Protein AF-0000000076621502 (afdb_homodimer)

pLDDT: mean 89.53, std 11.09, range [48.09, 98.81]

Solvent-accessible surface area (backbone atoms only — not comparable to full-atom values): 29512 Å² total; per-residue (Å²): 105,69,70,56,54,72,56,42,49,32,39,36,31,32,31,78,34,39,39,21,55,89,94,40,72,37,74,45,19,64,56,17,54,50,50,41,45,73,73,67,33,45,75,31,39,41,40,81,56,37,50,36,20,49,69,58,46,49,51,53,35,41,77,72,70,42,84,82,57,65,91,40,43,49,22,16,17,43,45,44,25,50,47,40,54,71,76,35,64,86,50,45,26,32,36,54,43,49,35,66,16,26,52,52,30,28,44,74,60,65,38,45,79,40,45,81,75,66,70,60,60,94,54,90,46,67,68,56,47,56,72,66,56,63,85,58,80,64,45,31,26,41,38,43,35,48,44,80,78,38,34,37,65,56,36,34,54,50,22,55,54,43,65,38,85,79,26,42,35,37,24,32,49,68,43,34,51,40,77,52,95,88,36,71,33,69,32,25,22,16,57,49,36,21,27,23,46,51,39,73,45,69,63,76,44,50,43,25,76,36,47,41,62,62,59,58,50,41,47,66,76,41,66,85,62,56,50,83,24,21,28,38,39,26,28,42,69,76,34,43,45,43,19,15,63,66,54,58,33,38,30,30,42,25,49,59,34,78,47,46,76,80,50,44,64,56,50,72,74,40,94,62,72,40,77,40,67,35,51,18,48,52,33,52,60,73,71,99,106,69,70,55,54,73,57,42,49,31,39,34,33,32,32,80,35,39,39,21,54,90,95,38,72,36,73,46,20,66,54,16,54,50,50,41,44,74,71,68,34,45,75,32,38,41,40,82,56,36,51,35,21,47,66,56,46,49,51,52,36,43,76,72,71,41,83,84,58,66,93,39,44,49,22,16,18,44,45,45,26,50,48,39,54,70,77,37,65,85,52,46,26,32,38,55,43,48,34,66,15,26,52,51,29,27,44,76,59,66,38,44,80,40,44,81,74,70,70,57,58,95,52,89,46,66,67,57,45,56,75,66,57,63,83,58,79,65,44,32,26,38,38,44,34,48,43,80,80,38,34,37,64,56,38,33,54,51,21,54,54,43,66,38,84,79,26,42,36,37,24,33,48,67,42,34,51,41,77,54,96,87,35,72,32,68,32,26,23,15,56,50,36,20,29,22,46,49,39,73,46,70,64,77,44,51,44,25,75,38,47,39,62,62,57,57,51,42,46,67,78,40,65,84,63,56,50,82,24,21,28,36,38,26,27,43,68,76,34,43,44,43,19,17,61,66,55,56,33,38,30,29,41,26,50,57,34,78,47,46,76,80,51,43,64,56,51,72,73,41,94,62,72,41,77,40,67,35,52,19,49,53,33,52,61,73,70,100

Structure (mmCIF, N/CA/C/O backbone):
data_AF-0000000076621502-model_v1
#
loop_
_entity.id
_entity.type
_entity.pdbx_description
1 polymer 'Uncharacterized protein'
#
loop_
_atom_site.group_PDB
_atom_site.id
_atom_site.type_symbol
_atom_site.label_atom_id
_atom_site.label_alt_id
_atom_site.label_comp_id
_atom_site.label_asym_id
_atom_site.label_entity_id
_atom_site.label_seq_id
_atom_site.pdbx_PDB_ins_code
_atom_site.Cartn_x
_atom_site.Cartn_y
_atom_site.Cartn_z
_atom_site.occupancy
_atom_site.B_iso_or_equiv
_atom_site.auth_seq_id
_atom_site.auth_comp_id
_atom_site.auth_asym_id
_atom_site.auth_atom_id
_atom_site.pdbx_PDB_model_num
ATOM 1 N N . MET A 1 1 ? 21.75 -37.562 -5.586 1 75 1 MET A N 1
ATOM 2 C CA . MET A 1 1 ? 20.797 -37.219 -6.645 1 75 1 MET A CA 1
ATOM 3 C C . MET A 1 1 ? 20.094 -38.469 -7.156 1 75 1 MET A C 1
ATOM 5 O O . MET A 1 1 ? 18.859 -38.531 -7.195 1 75 1 MET A O 1
ATOM 9 N N . LEU A 1 2 ? 20.875 -39.531 -7.344 1 75.44 2 LEU A N 1
ATOM 10 C CA . LEU A 1 2 ? 20.266 -40.75 -7.852 1 75.44 2 LEU A CA 1
ATOM 11 C C . LEU A 1 2 ? 19.281 -41.344 -6.832 1 75.44 2 LEU A C 1
ATOM 13 O O . LEU A 1 2 ? 18.203 -41.812 -7.199 1 75.44 2 LEU A O 1
ATOM 17 N N . ALA A 1 3 ? 19.703 -41.312 -5.691 1 80.88 3 ALA A N 1
ATOM 18 C CA . ALA A 1 3 ? 18.828 -41.781 -4.629 1 80.88 3 ALA A CA 1
ATOM 19 C C . ALA A 1 3 ? 17.531 -40.969 -4.578 1 80.88 3 ALA A C 1
ATOM 21 O O . ALA A 1 3 ? 16.453 -41.5 -4.395 1 80.88 3 ALA A O 1
ATOM 22 N N . ALA A 1 4 ? 17.656 -39.688 -4.695 1 86.06 4 ALA A N 1
ATOM 23 C CA . ALA A 1 4 ? 16.484 -38.812 -4.719 1 86.06 4 ALA A CA 1
ATOM 24 C C . ALA A 1 4 ? 15.57 -39.156 -5.902 1 86.06 4 ALA A C 1
ATOM 26 O O . ALA A 1 4 ? 14.352 -39.219 -5.758 1 86.06 4 ALA A O 1
ATOM 27 N N . LEU A 1 5 ? 16.172 -39.406 -7 1 88.62 5 LEU A N 1
ATOM 28 C CA . LEU A 1 5 ? 15.422 -39.688 -8.219 1 88.62 5 LEU A CA 1
ATOM 29 C C . LEU A 1 5 ? 14.633 -41 -8.078 1 88.62 5 LEU A C 1
ATOM 31 O O . LEU A 1 5 ? 13.594 -41.156 -8.727 1 88.62 5 LEU A O 1
ATOM 35 N N . GLY A 1 6 ? 15.195 -41.875 -7.277 1 90.19 6 GLY A N 1
ATOM 36 C CA . GLY A 1 6 ? 14.5 -43.125 -7.035 1 90.19 6 GLY A CA 1
ATOM 37 C C . GLY A 1 6 ? 13.242 -42.969 -6.195 1 90.19 6 GLY A C 1
ATOM 38 O O . GLY A 1 6 ? 12.32 -43.781 -6.277 1 90.19 6 GLY A O 1
ATOM 39 N N . ARG A 1 7 ? 13.164 -41.938 -5.492 1 93 7 ARG A N 1
ATOM 40 C CA . ARG A 1 7 ? 12.078 -41.688 -4.555 1 93 7 ARG A CA 1
ATOM 41 C C . ARG A 1 7 ? 11.008 -40.781 -5.18 1 93 7 ARG A C 1
ATOM 43 O O . ARG A 1 7 ? 9.891 -40.688 -4.668 1 93 7 ARG A O 1
ATOM 50 N N . ILE A 1 8 ? 11.305 -40.188 -6.297 1 96.5 8 ILE A N 1
ATOM 51 C CA . ILE A 1 8 ? 10.438 -39.156 -6.855 1 96.5 8 ILE A CA 1
ATOM 52 C C . ILE A 1 8 ? 9.938 -39.562 -8.227 1 96.5 8 ILE A C 1
ATOM 54 O O . ILE A 1 8 ? 10.727 -39.938 -9.102 1 96.5 8 ILE A O 1
ATOM 58 N N . ASP A 1 9 ? 8.641 -39.531 -8.414 1 97.12 9 ASP A N 1
ATOM 59 C CA . ASP A 1 9 ? 8.047 -39.875 -9.695 1 97.12 9 ASP A CA 1
ATOM 60 C C . ASP A 1 9 ? 7.492 -38.656 -10.398 1 97.12 9 ASP A C 1
ATOM 62 O O . ASP A 1 9 ? 7.32 -38.625 -11.617 1 97.12 9 ASP A O 1
ATOM 66 N N . ASN A 1 10 ? 7.184 -37.594 -9.664 1 97.25 10 ASN A N 1
ATOM 67 C CA . ASN A 1 10 ? 6.59 -36.375 -10.18 1 97.25 10 ASN A CA 1
ATOM 68 C C . ASN A 1 10 ? 7.352 -35.125 -9.695 1 97.25 10 ASN A C 1
ATOM 70 O O . ASN A 1 10 ? 7.613 -34.969 -8.5 1 97.25 10 ASN A O 1
ATOM 74 N N . PHE A 1 11 ? 7.73 -34.312 -10.656 1 97.31 11 PHE A N 1
ATOM 75 C CA . PHE A 1 11 ? 8.453 -33.062 -10.336 1 97.31 11 PHE A CA 1
ATOM 76 C C . PHE A 1 11 ? 7.598 -31.844 -10.633 1 97.31 11 PHE A C 1
ATOM 78 O O . PHE A 1 11 ? 7.059 -31.703 -11.734 1 97.31 11 PHE A O 1
ATOM 85 N N . ILE A 1 12 ? 7.406 -31.016 -9.656 1 97.19 12 ILE A N 1
ATOM 86 C CA . ILE A 1 12 ? 6.836 -29.688 -9.844 1 97.19 12 ILE A CA 1
ATOM 87 C C . ILE A 1 12 ? 7.953 -28.656 -9.984 1 97.19 12 ILE A C 1
ATOM 89 O O . ILE A 1 12 ? 8.75 -28.469 -9.055 1 97.19 12 ILE A O 1
ATOM 93 N N . LEU A 1 13 ? 8.008 -28.047 -11.102 1 96.62 13 LEU A N 1
ATOM 94 C CA . LEU A 1 13 ? 9.086 -27.094 -11.352 1 96.62 13 LEU A CA 1
ATOM 95 C C . LEU A 1 13 ? 8.578 -25.656 -11.195 1 96.62 13 LEU A C 1
ATOM 97 O O . LEU A 1 13 ? 7.66 -25.25 -11.898 1 96.62 13 LEU A O 1
ATOM 101 N N . GLU A 1 14 ? 9.195 -25.047 -10.266 1 92.56 14 GLU A N 1
ATOM 102 C CA . GLU A 1 14 ? 9.109 -23.578 -10.352 1 92.56 14 GLU A CA 1
ATOM 103 C C . GLU A 1 14 ? 9.766 -23.062 -11.625 1 92.56 14 GLU A C 1
ATOM 105 O O . GLU A 1 14 ? 10.523 -23.781 -12.281 1 92.56 14 GLU A O 1
ATOM 110 N N . SER A 1 15 ? 9.469 -21.828 -12.047 1 88.75 15 SER A N 1
ATOM 111 C CA . SER A 1 15 ? 9.922 -21.438 -13.375 1 88.75 15 SER A CA 1
ATOM 112 C C . SER A 1 15 ? 11.078 -20.438 -13.297 1 88.75 15 SER A C 1
ATOM 114 O O . SER A 1 15 ? 12.234 -20.812 -13.539 1 88.75 15 SER A O 1
ATOM 116 N N . ASP A 1 16 ? 10.875 -19.266 -12.812 1 83.31 16 ASP A N 1
ATOM 117 C CA . ASP A 1 16 ? 11.922 -18.25 -12.742 1 83.31 16 ASP A CA 1
ATOM 118 C C . ASP A 1 16 ? 12.984 -18.609 -11.711 1 83.31 16 ASP A C 1
ATOM 120 O O . ASP A 1 16 ? 12.664 -18.875 -10.555 1 83.31 16 ASP A O 1
ATOM 124 N N . GLY A 1 17 ? 14.195 -18.797 -12.156 1 84.75 17 GLY A N 1
ATOM 125 C CA . GLY A 1 17 ? 15.289 -19.156 -11.266 1 84.75 17 GLY A CA 1
ATOM 126 C C . GLY A 1 17 ? 15.547 -20.641 -11.227 1 84.75 17 GLY A C 1
ATOM 127 O O . GLY A 1 17 ? 16.547 -21.094 -10.656 1 84.75 17 GLY A O 1
ATOM 128 N N . VAL A 1 18 ? 14.664 -21.406 -11.852 1 91.94 18 VAL A N 1
ATOM 129 C CA . VAL A 1 18 ? 14.82 -22.859 -11.867 1 91.94 18 VAL A CA 1
ATOM 130 C C . VAL A 1 18 ? 14.945 -23.344 -13.312 1 91.94 18 VAL A C 1
ATOM 132 O O . VAL A 1 18 ? 15.914 -24.016 -13.664 1 91.94 18 VAL A O 1
ATOM 135 N N . ILE A 1 19 ? 14.047 -22.891 -14.109 1 94.06 19 ILE A N 1
ATOM 136 C CA . ILE A 1 19 ? 14.07 -23.281 -15.516 1 94.06 19 ILE A CA 1
ATOM 137 C C . ILE A 1 19 ? 14.781 -22.219 -16.344 1 94.06 19 ILE A C 1
ATOM 139 O O . ILE A 1 19 ? 15.594 -22.531 -17.203 1 94.06 19 ILE A O 1
ATOM 143 N N . TYR A 1 20 ? 14.406 -20.984 -16.016 1 89.88 20 TYR A N 1
ATOM 144 C CA . TYR A 1 20 ? 14.945 -19.844 -16.781 1 89.88 20 TYR A CA 1
ATOM 145 C C . TYR A 1 20 ? 15.148 -18.641 -15.875 1 89.88 20 TYR A C 1
ATOM 147 O O . TYR A 1 20 ? 14.68 -18.625 -14.734 1 89.88 20 TYR A O 1
ATOM 155 N N . ALA A 1 21 ? 15.875 -17.719 -16.281 1 81.62 21 ALA A N 1
ATOM 156 C CA . ALA A 1 21 ? 16 -16.359 -15.75 1 81.62 21 ALA A CA 1
ATOM 157 C C . ALA A 1 21 ? 15.68 -15.32 -16.812 1 81.62 21 ALA A C 1
ATOM 159 O O . ALA A 1 21 ? 16.406 -15.164 -17.781 1 81.62 21 ALA A O 1
ATOM 160 N N . GLY A 1 22 ? 14.57 -14.633 -16.594 1 74.12 22 GLY A N 1
ATOM 161 C CA . GLY A 1 22 ? 14.109 -13.773 -17.656 1 74.12 22 GLY A CA 1
ATOM 162 C C . GLY A 1 22 ? 13.664 -14.539 -18.891 1 74.12 22 GLY A C 1
ATOM 163 O O . GLY A 1 22 ? 12.781 -15.391 -18.812 1 74.12 22 GLY A O 1
ATOM 164 N N . ASP A 1 23 ? 14.375 -14.258 -20 1 77.88 23 ASP A N 1
ATOM 165 C CA . ASP A 1 23 ? 14.008 -14.922 -21.25 1 77.88 23 ASP A CA 1
ATOM 166 C C . ASP A 1 23 ? 15.07 -15.945 -21.656 1 77.88 23 ASP A C 1
ATOM 168 O O . ASP A 1 23 ? 15.039 -16.453 -22.781 1 77.88 23 ASP A O 1
ATOM 172 N N . LYS A 1 24 ? 15.93 -16.281 -20.719 1 84.69 24 LYS A N 1
ATOM 173 C CA . LYS A 1 24 ? 17.016 -17.203 -21.047 1 84.69 24 LYS A CA 1
ATOM 174 C C . LYS A 1 24 ? 16.938 -18.484 -20.234 1 84.69 24 LYS A C 1
ATOM 176 O O . LYS A 1 24 ? 16.766 -18.422 -19 1 84.69 24 LYS A O 1
ATOM 181 N N . LEU A 1 25 ? 17.109 -19.516 -20.875 1 93 25 LEU A N 1
ATOM 182 C CA . LEU A 1 25 ? 17.156 -20.812 -20.203 1 93 25 LEU A CA 1
ATOM 183 C C . LEU A 1 25 ? 18.406 -20.922 -19.328 1 93 25 LEU A C 1
ATOM 185 O O . LEU A 1 25 ? 19.484 -20.5 -19.734 1 93 25 LEU A O 1
ATOM 189 N N . LEU A 1 26 ? 18.188 -21.484 -18.234 1 93.06 26 LEU A N 1
ATOM 190 C CA . LEU A 1 26 ? 19.344 -21.812 -17.422 1 93.06 26 LEU A CA 1
ATOM 191 C C . LEU A 1 26 ? 20.109 -22.984 -18.016 1 93.06 26 LEU A C 1
ATOM 193 O O . LEU A 1 26 ? 19.531 -23.797 -18.75 1 93.06 26 LEU A O 1
ATOM 197 N N . GLU A 1 27 ? 21.359 -23.078 -17.672 1 93.56 27 GLU A N 1
ATOM 198 C CA . GLU A 1 27 ? 22.234 -24.078 -18.25 1 93.56 27 GLU A CA 1
ATOM 199 C C . GLU A 1 27 ? 21.688 -25.484 -18.016 1 93.56 27 GLU A C 1
ATOM 201 O O . GLU A 1 27 ? 21.375 -25.844 -16.875 1 93.56 27 GLU A O 1
ATOM 206 N N . ASN A 1 28 ? 21.453 -26.266 -19.047 1 95.12 28 ASN A N 1
ATOM 207 C CA . ASN A 1 28 ? 21.078 -27.672 -19.078 1 95.12 28 ASN A CA 1
ATOM 208 C C . ASN A 1 28 ? 19.688 -27.891 -18.469 1 95.12 28 ASN A C 1
ATOM 210 O O . ASN A 1 28 ? 19.344 -29 -18.078 1 95.12 28 ASN A O 1
ATOM 214 N N . ALA A 1 29 ? 18.906 -26.859 -18.328 1 95.88 29 ALA A N 1
ATOM 215 C CA . ALA A 1 29 ? 17.562 -26.984 -17.781 1 95.88 29 ALA A CA 1
ATOM 216 C C . ALA A 1 29 ? 16.672 -27.828 -18.703 1 95.88 29 ALA A C 1
ATOM 218 O O . ALA A 1 29 ? 16.031 -28.781 -18.266 1 95.88 29 ALA A O 1
ATOM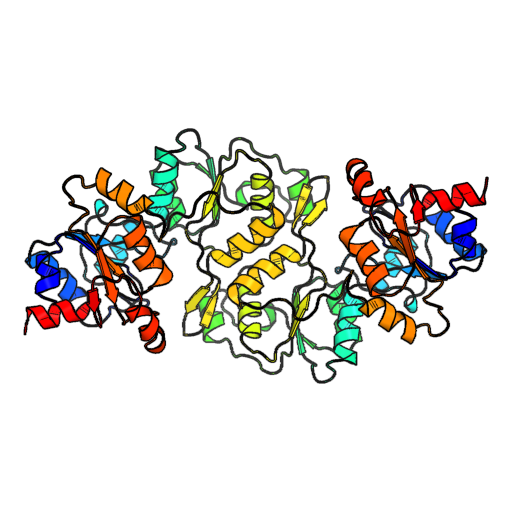 219 N N . GLN A 1 30 ? 16.719 -27.453 -19.953 1 96.31 30 GLN A N 1
ATOM 220 C CA . GLN A 1 30 ? 15.922 -28.188 -20.953 1 96.31 30 GLN A CA 1
ATOM 221 C C . GLN A 1 30 ? 16.344 -29.656 -21.016 1 96.31 30 GLN A C 1
ATOM 223 O O . GLN A 1 30 ? 15.492 -30.547 -21.047 1 96.31 30 GLN A O 1
ATOM 228 N N . GLN A 1 31 ? 17.625 -29.812 -21.047 1 96.5 31 GLN A N 1
ATOM 229 C CA . GLN A 1 31 ? 18.172 -31.172 -21.109 1 96.5 31 GLN A CA 1
ATOM 230 C C . GLN A 1 31 ? 17.766 -31.984 -19.875 1 96.5 31 GLN A C 1
ATOM 232 O O . GLN A 1 31 ? 17.484 -33.188 -19.984 1 96.5 31 GLN A O 1
ATOM 237 N N . SER A 1 32 ? 17.75 -31.328 -18.797 1 96.75 32 SER A N 1
ATOM 238 C CA . SER A 1 32 ? 17.359 -32 -17.547 1 96.75 32 SER A CA 1
ATOM 239 C C . SER A 1 32 ? 15.891 -32.406 -17.578 1 96.75 32 SER A C 1
ATOM 241 O O . SER A 1 32 ? 15.547 -33.5 -17.141 1 96.75 32 SER A O 1
ATOM 243 N N . ILE A 1 33 ? 15.039 -31.578 -18.047 1 97.56 33 ILE A N 1
ATOM 244 C CA . ILE A 1 33 ? 13.609 -31.859 -18.156 1 97.56 33 ILE A CA 1
ATOM 245 C C . ILE A 1 33 ? 13.391 -33.062 -19.078 1 97.56 33 ILE A C 1
ATOM 247 O O . ILE A 1 33 ? 12.68 -34 -18.719 1 97.56 33 ILE A O 1
ATOM 251 N N . HIS A 1 34 ? 14.07 -33.062 -20.188 1 96.5 34 HIS A N 1
ATOM 252 C CA . HIS A 1 34 ? 13.953 -34.156 -21.141 1 96.5 34 HIS A CA 1
ATOM 253 C C . HIS A 1 34 ? 14.484 -35.469 -20.531 1 96.5 34 HIS A C 1
ATOM 255 O O . HIS A 1 34 ? 13.906 -36.531 -20.75 1 96.5 34 HIS A O 1
ATOM 261 N N . ALA A 1 35 ? 15.602 -35.312 -19.859 1 95.88 35 ALA A N 1
ATOM 262 C CA . ALA A 1 35 ? 16.188 -36.5 -19.234 1 95.88 35 ALA A CA 1
ATOM 263 C C . ALA A 1 35 ? 15.211 -37.125 -18.234 1 95.88 35 ALA A C 1
ATOM 265 O O . ALA A 1 35 ? 15.078 -38.344 -18.172 1 95.88 35 ALA A O 1
ATOM 266 N N . LEU A 1 36 ? 14.555 -36.312 -17.438 1 96.62 36 LEU A N 1
ATOM 267 C CA . LEU A 1 36 ? 13.578 -36.812 -16.469 1 96.62 36 LEU A CA 1
ATOM 268 C C . LEU A 1 36 ? 12.391 -37.469 -17.156 1 96.62 36 LEU A C 1
ATOM 270 O O . LEU A 1 36 ? 11.906 -38.5 -16.734 1 96.62 36 LEU A O 1
ATOM 274 N N . GLU A 1 37 ? 11.938 -36.812 -18.234 1 96.25 37 GLU A N 1
ATOM 275 C CA . GLU A 1 37 ? 10.844 -37.406 -19 1 96.25 37 GLU A CA 1
ATOM 276 C C . GLU A 1 37 ? 11.227 -38.75 -19.578 1 96.25 37 GLU A C 1
ATOM 278 O O . GLU A 1 37 ? 10.414 -39.688 -19.578 1 96.25 37 GLU A O 1
ATOM 283 N N . ASN A 1 38 ? 12.422 -38.844 -20.078 1 95.31 38 ASN A N 1
ATOM 284 C CA . ASN A 1 38 ? 12.914 -40.094 -20.641 1 95.31 38 ASN A CA 1
ATOM 285 C C . ASN A 1 38 ? 12.984 -41.188 -19.594 1 95.31 38 ASN A C 1
ATOM 287 O O . ASN A 1 38 ? 12.898 -42.375 -19.938 1 95.31 38 ASN A O 1
ATOM 291 N N . LEU A 1 39 ? 13.156 -40.812 -18.359 1 95.25 39 LEU A N 1
ATOM 292 C CA . LEU A 1 39 ? 13.18 -41.781 -17.25 1 95.25 39 LEU A CA 1
ATOM 293 C C . LEU A 1 39 ? 11.766 -42.125 -16.828 1 95.25 39 LEU A C 1
ATOM 295 O O . LEU A 1 39 ? 11.586 -42.906 -15.867 1 95.25 39 LEU A O 1
ATOM 299 N N . GLY A 1 40 ? 10.781 -41.531 -17.453 1 95.19 40 GLY A N 1
ATOM 300 C CA . GLY A 1 40 ? 9.391 -41.844 -17.156 1 95.19 40 GLY A CA 1
ATOM 301 C C . GLY A 1 40 ? 8.797 -40.969 -16.078 1 95.19 40 GLY A C 1
ATOM 302 O O . GLY A 1 40 ? 7.707 -41.25 -15.578 1 95.19 40 GLY A O 1
ATOM 303 N N . LYS A 1 41 ? 9.5 -39.969 -15.68 1 96.69 41 LYS A N 1
ATOM 304 C CA . LYS A 1 41 ? 8.992 -39.062 -14.648 1 96.69 41 LYS A CA 1
ATOM 305 C C . LYS A 1 41 ? 7.988 -38.062 -15.219 1 96.69 41 LYS A C 1
ATOM 307 O O . LYS A 1 41 ? 8.07 -37.719 -16.391 1 96.69 41 LYS A O 1
ATOM 312 N N . THR A 1 42 ? 7.031 -37.688 -14.398 1 96.75 42 THR A N 1
ATOM 313 C CA . THR A 1 42 ? 6.074 -36.656 -14.766 1 96.75 42 THR A CA 1
ATOM 314 C C . THR A 1 42 ? 6.598 -35.281 -14.375 1 96.75 42 THR A C 1
ATOM 316 O O . THR A 1 42 ? 7.043 -35.062 -13.25 1 96.75 42 THR A O 1
ATOM 319 N N . ILE A 1 43 ? 6.527 -34.312 -15.375 1 97.81 43 ILE A N 1
ATOM 320 C CA . ILE A 1 43 ? 6.984 -32.938 -15.117 1 97.81 43 ILE A CA 1
ATOM 321 C C . ILE A 1 43 ? 5.789 -32 -15.094 1 97.81 43 ILE A C 1
ATOM 323 O O . ILE A 1 43 ? 5.012 -31.938 -16.047 1 97.81 43 ILE A O 1
ATOM 327 N N . LEU A 1 44 ? 5.637 -31.297 -14 1 97.5 44 LEU A N 1
ATOM 328 C CA . LEU A 1 44 ? 4.609 -30.281 -13.805 1 97.5 44 LEU A CA 1
ATOM 329 C C . LEU A 1 44 ? 5.238 -28.906 -13.633 1 97.5 44 LEU A C 1
ATOM 331 O O . LEU A 1 44 ? 6.387 -28.781 -13.203 1 97.5 44 LEU A O 1
ATOM 335 N N . TYR A 1 45 ? 4.465 -27.891 -14.016 1 96.94 45 TYR A N 1
ATOM 336 C CA . TYR A 1 45 ? 4.992 -26.531 -13.961 1 96.94 45 TYR A CA 1
ATOM 337 C C . TYR A 1 45 ? 4.133 -25.641 -13.062 1 96.94 45 TYR A C 1
ATOM 339 O O . TYR A 1 45 ? 2.908 -25.609 -13.203 1 96.94 45 TYR A O 1
ATOM 347 N N . TYR A 1 46 ? 4.758 -24.953 -12.18 1 95.75 46 TYR A N 1
ATOM 348 C CA . TYR A 1 46 ? 4.102 -24.078 -11.219 1 95.75 46 TYR A CA 1
ATOM 349 C C . TYR A 1 46 ? 4.836 -22.75 -11.102 1 95.75 46 TYR A C 1
ATOM 351 O O . TYR A 1 46 ? 5.469 -22.469 -10.086 1 95.75 46 TYR A O 1
ATOM 359 N N . PRO A 1 47 ? 4.652 -21.922 -12.211 1 91.38 47 PRO A N 1
ATOM 360 C CA . PRO A 1 47 ? 5.309 -20.625 -12.18 1 91.38 47 PRO A CA 1
ATOM 361 C C . PRO A 1 47 ? 4.77 -19.719 -11.07 1 91.38 47 PRO A C 1
ATOM 363 O O . PRO A 1 47 ? 3.645 -19.906 -10.602 1 91.38 47 PRO A O 1
ATOM 366 N N . ASN A 1 48 ? 5.605 -18.75 -10.617 1 80.81 48 ASN A N 1
ATOM 367 C CA . ASN A 1 48 ? 5.188 -17.781 -9.609 1 80.81 48 ASN A CA 1
ATOM 368 C C . ASN A 1 48 ? 4.469 -16.594 -10.234 1 80.81 48 ASN A C 1
ATOM 370 O O . ASN A 1 48 ? 3.746 -15.867 -9.555 1 80.81 48 ASN A O 1
ATOM 374 N N . SER A 1 49 ? 4.664 -16.391 -11.461 1 82.12 49 SER A N 1
ATOM 375 C CA . SER A 1 49 ? 4.121 -15.211 -12.133 1 82.12 49 SER A CA 1
ATOM 376 C C . SER A 1 49 ? 2.625 -15.359 -12.383 1 82.12 49 SER A C 1
ATOM 378 O O . SER A 1 49 ? 2.17 -16.406 -12.844 1 82.12 49 SER A O 1
ATOM 380 N N . SER A 1 50 ? 1.954 -14.312 -12.109 1 85.94 50 SER A N 1
ATOM 381 C CA . SER A 1 50 ? 0.503 -14.305 -12.266 1 85.94 50 SER A CA 1
ATOM 382 C C . SER A 1 50 ? 0.086 -13.555 -13.523 1 85.94 50 SER A C 1
ATOM 384 O O . SER A 1 50 ? -1.085 -13.211 -13.688 1 85.94 50 SER A O 1
ATOM 386 N N . THR A 1 51 ? 0.996 -13.312 -14.391 1 90.25 51 THR A N 1
ATOM 387 C CA . THR A 1 51 ? 0.685 -12.461 -15.531 1 90.25 51 THR A CA 1
ATOM 388 C C . THR A 1 51 ? 0.295 -13.305 -16.75 1 90.25 51 THR A C 1
ATOM 390 O O . THR A 1 51 ? -0.25 -12.781 -17.719 1 90.25 51 THR A O 1
ATOM 393 N N . ARG A 1 52 ? 0.493 -14.609 -16.672 1 92.12 52 ARG A N 1
ATOM 394 C CA . ARG A 1 52 ? 0.266 -15.453 -17.844 1 92.12 52 ARG A CA 1
ATOM 395 C C . ARG A 1 52 ? -0.871 -16.438 -17.578 1 92.12 52 ARG A C 1
ATOM 397 O O . ARG A 1 52 ? -1.024 -16.953 -16.469 1 92.12 52 ARG A O 1
ATOM 404 N N . SER A 1 53 ? -1.578 -16.688 -18.672 1 96.88 53 SER A N 1
ATOM 405 C CA . SER A 1 53 ? -2.467 -17.844 -18.703 1 96.88 53 SER A CA 1
ATOM 406 C C . SER A 1 53 ? -1.682 -19.141 -18.891 1 96.88 53 SER A C 1
ATOM 408 O O . SER A 1 53 ? -0.492 -19.109 -19.203 1 96.88 53 SER A O 1
ATOM 410 N N . ARG A 1 54 ? -2.34 -20.25 -18.719 1 96.94 54 ARG A N 1
ATOM 411 C CA . ARG A 1 54 ? -1.693 -21.531 -19 1 96.94 54 ARG A CA 1
ATOM 412 C C . ARG A 1 54 ? -1.266 -21.609 -20.469 1 96.94 54 ARG A C 1
ATOM 414 O O . ARG A 1 54 ? -0.157 -22.062 -20.766 1 96.94 54 ARG A O 1
ATOM 421 N N . GLU A 1 55 ? -2.115 -21.141 -21.297 1 97.44 55 GLU A N 1
ATOM 422 C CA . GLU A 1 55 ? -1.805 -21.188 -22.719 1 97.44 55 GLU A CA 1
ATOM 423 C C . GLU A 1 55 ? -0.594 -20.312 -23.047 1 97.44 55 GLU A C 1
ATOM 425 O O . GLU A 1 55 ? 0.301 -20.75 -23.781 1 97.44 55 GLU A O 1
ATOM 430 N N . SER A 1 56 ? -0.623 -19.109 -22.547 1 96 56 SER A N 1
ATOM 431 C CA . SER A 1 56 ? 0.496 -18.203 -22.781 1 96 56 SER A CA 1
ATOM 432 C C . SER A 1 56 ? 1.793 -18.766 -22.203 1 96 56 SER A C 1
ATOM 434 O O . SER A 1 56 ? 2.855 -18.641 -22.812 1 96 56 SER A O 1
ATOM 436 N N . PHE A 1 57 ? 1.742 -19.328 -21.109 1 95.94 57 PHE A N 1
ATOM 437 C CA . PHE A 1 57 ? 2.92 -19.938 -20.5 1 95.94 57 PHE A CA 1
ATOM 438 C C . PHE A 1 57 ? 3.408 -21.125 -21.312 1 95.94 57 PHE A C 1
ATOM 440 O O . PHE A 1 57 ? 4.613 -21.312 -21.5 1 95.94 57 PHE A O 1
ATOM 447 N N . LYS A 1 58 ? 2.51 -21.922 -21.703 1 97.19 58 LYS A N 1
ATOM 448 C CA . LYS A 1 58 ? 2.846 -23.047 -22.562 1 97.19 58 LYS A CA 1
ATOM 449 C C . LYS A 1 58 ? 3.607 -22.578 -23.812 1 97.19 58 LYS A C 1
ATOM 451 O O . LYS A 1 58 ? 4.609 -23.188 -24.188 1 97.19 58 LYS A O 1
ATOM 456 N N . ASN A 1 59 ? 3.133 -21.562 -24.359 1 96.31 59 ASN A N 1
ATOM 457 C CA . ASN A 1 59 ? 3.777 -21 -25.547 1 96.31 59 ASN A CA 1
ATOM 458 C C . ASN A 1 59 ? 5.188 -20.516 -25.25 1 96.31 59 ASN A C 1
ATOM 460 O O . ASN A 1 59 ? 6.098 -20.672 -26.062 1 96.31 59 ASN A O 1
ATOM 464 N N . LYS A 1 60 ? 5.328 -19.891 -24.109 1 94.19 60 LYS A N 1
ATOM 465 C CA . LYS A 1 60 ? 6.66 -19.469 -23.703 1 94.19 60 LYS A CA 1
ATOM 466 C C . LYS A 1 60 ? 7.605 -20.656 -23.562 1 94.19 60 LYS A C 1
ATOM 468 O O . LYS A 1 60 ? 8.742 -20.594 -24.047 1 94.19 60 LYS A O 1
ATOM 473 N N . LEU A 1 61 ? 7.152 -21.734 -22.922 1 95.44 61 LEU A N 1
ATOM 474 C CA . LEU A 1 61 ? 7.961 -22.938 -22.766 1 95.44 61 LEU A CA 1
ATOM 475 C C . LEU A 1 61 ? 8.328 -23.531 -24.109 1 95.44 61 LEU A C 1
ATOM 477 O O . LEU A 1 61 ? 9.469 -23.938 -24.328 1 95.44 61 LEU A O 1
ATOM 481 N N . LYS A 1 62 ? 7.414 -23.484 -25 1 96.25 62 LYS A N 1
ATOM 482 C CA . LYS A 1 62 ? 7.641 -24.016 -26.344 1 96.25 62 LYS A CA 1
ATOM 483 C C . LYS A 1 62 ? 8.75 -23.25 -27.047 1 96.25 62 LYS A C 1
ATOM 485 O O . LYS A 1 62 ? 9.602 -23.844 -27.703 1 96.25 62 LYS A O 1
ATOM 490 N N . LYS A 1 63 ? 8.719 -21.969 -26.938 1 94.56 63 LYS A N 1
ATOM 491 C CA . LYS A 1 63 ? 9.734 -21.125 -27.531 1 94.56 63 LYS A CA 1
ATOM 492 C C . LYS A 1 63 ? 11.117 -21.406 -26.953 1 94.56 63 LYS A C 1
ATOM 494 O O . LYS A 1 63 ? 12.133 -21.203 -27.609 1 94.56 63 LYS A O 1
ATOM 499 N N . LEU A 1 64 ? 11.102 -21.906 -25.75 1 93.38 64 LEU A N 1
ATOM 500 C CA . LEU A 1 64 ? 12.352 -22.234 -25.078 1 93.38 64 LEU A CA 1
ATOM 501 C C . LEU A 1 64 ? 12.75 -23.688 -25.328 1 93.38 64 LEU A C 1
ATOM 503 O O . LEU A 1 64 ? 13.734 -24.172 -24.781 1 93.38 64 LEU A O 1
ATOM 507 N N . GLY A 1 65 ? 11.906 -24.438 -26.094 1 93.56 65 GLY A N 1
ATOM 508 C CA . GLY A 1 65 ? 12.227 -25.797 -26.484 1 93.56 65 GLY A CA 1
ATOM 509 C C . GLY A 1 65 ? 11.656 -26.844 -25.547 1 93.56 65 GLY A C 1
ATOM 510 O O . GLY A 1 65 ? 12.094 -27.984 -25.547 1 93.56 65 GLY A O 1
ATOM 511 N N . ILE A 1 66 ? 10.758 -26.453 -24.75 1 96.25 66 ILE A N 1
ATOM 512 C CA . ILE A 1 66 ? 10.102 -27.359 -23.812 1 96.25 66 ILE A CA 1
ATOM 513 C C . ILE A 1 66 ? 8.633 -27.531 -24.203 1 96.25 66 ILE A C 1
ATOM 515 O O . ILE A 1 66 ? 7.844 -26.594 -24.125 1 96.25 66 ILE A O 1
ATOM 519 N N . ASP A 1 67 ? 8.336 -28.688 -24.641 1 96.44 67 ASP A N 1
ATOM 520 C CA . ASP A 1 67 ? 6.949 -29 -24.984 1 96.44 67 ASP A CA 1
ATOM 521 C C . ASP A 1 67 ? 6.227 -29.656 -23.797 1 96.44 67 ASP A C 1
ATOM 523 O O . ASP A 1 67 ? 6.793 -30.5 -23.109 1 96.44 67 ASP A O 1
ATOM 527 N N . THR A 1 68 ? 4.996 -29.219 -23.531 1 96.62 68 THR A N 1
ATOM 528 C CA . THR A 1 68 ? 4.215 -29.781 -22.438 1 96.62 68 THR A CA 1
ATOM 529 C C . THR A 1 68 ? 2.721 -29.641 -22.719 1 96.62 68 THR A C 1
ATOM 531 O O . THR A 1 68 ? 2.322 -29.125 -23.75 1 96.62 68 THR A O 1
ATOM 534 N N . GLU A 1 69 ? 1.922 -30.25 -21.891 1 95.75 69 GLU A N 1
ATOM 535 C CA . GLU A 1 69 ? 0.468 -30.188 -22 1 95.75 69 GLU A CA 1
ATOM 536 C C . GLU A 1 69 ? -0.117 -29.156 -21.031 1 95.75 69 GLU A C 1
ATOM 538 O O . GLU A 1 69 ? 0.425 -28.938 -19.953 1 95.75 69 GLU A O 1
ATOM 543 N N . ILE A 1 70 ? -1.232 -28.625 -21.406 1 96.31 70 ILE A N 1
ATOM 544 C CA . ILE A 1 70 ? -1.865 -27.531 -20.672 1 96.31 70 ILE A CA 1
ATOM 545 C C . ILE A 1 70 ? -2.25 -28.016 -19.281 1 96.31 70 ILE A C 1
ATOM 547 O O . ILE A 1 70 ? -2.199 -27.25 -18.312 1 96.31 70 ILE A O 1
ATOM 551 N N . ASN A 1 71 ? -2.682 -29.281 -19.109 1 94.56 71 ASN A N 1
ATOM 552 C CA . ASN A 1 71 ? -3.154 -29.797 -17.844 1 94.56 71 ASN A CA 1
ATOM 553 C C . ASN A 1 71 ? -2.008 -30 -16.859 1 94.56 71 ASN A C 1
ATOM 555 O O . ASN A 1 71 ? -2.236 -30.281 -15.672 1 94.56 71 ASN A O 1
ATOM 559 N N . LYS A 1 72 ? -0.741 -29.781 -17.344 1 95.75 72 LYS A N 1
ATOM 560 C CA . LYS A 1 72 ? 0.44 -29.922 -16.5 1 95.75 72 LYS A CA 1
ATOM 561 C C . LYS A 1 72 ? 0.938 -28.562 -16.016 1 95.75 72 LYS A C 1
ATOM 563 O O . LYS A 1 72 ? 1.986 -28.469 -15.375 1 95.75 72 LYS A O 1
ATOM 568 N N . ILE A 1 73 ? 0.192 -27.516 -16.359 1 96.69 73 ILE A N 1
ATOM 569 C CA . ILE A 1 73 ? 0.584 -26.156 -16.016 1 96.69 73 ILE A CA 1
ATOM 570 C C . ILE A 1 73 ? -0.382 -25.594 -14.984 1 96.69 73 ILE A C 1
ATOM 572 O O . ILE A 1 73 ? -1.597 -25.578 -15.203 1 96.69 73 ILE A O 1
ATOM 576 N N . PHE A 1 74 ? 0.167 -25.109 -13.922 1 96.62 74 PHE A N 1
ATOM 577 C CA . PHE A 1 74 ? -0.628 -24.562 -12.828 1 96.62 74 PHE A CA 1
ATOM 578 C C . PHE A 1 74 ? -0.175 -23.141 -12.484 1 96.62 74 PHE A C 1
ATOM 580 O O . PHE A 1 74 ? 0.563 -22.938 -11.523 1 96.62 74 PHE A O 1
ATOM 587 N N . THR A 1 75 ? -0.696 -22.156 -13.195 1 96.12 75 THR A N 1
ATOM 588 C CA . THR A 1 75 ? -0.387 -20.766 -12.898 1 96.12 75 THR A CA 1
ATOM 589 C C . THR A 1 75 ? -1.266 -20.25 -11.766 1 96.12 75 THR A C 1
ATOM 591 O O . THR A 1 75 ? -2.369 -20.75 -11.547 1 96.12 75 THR A O 1
ATOM 594 N N . PRO A 1 76 ? -0.744 -19.234 -11.078 1 95.88 76 PRO A N 1
ATOM 595 C CA . PRO A 1 76 ? -1.613 -18.609 -10.078 1 95.88 76 PRO A CA 1
ATOM 596 C C . PRO A 1 76 ? -2.932 -18.125 -10.672 1 95.88 76 PRO A C 1
ATOM 598 O O . PRO A 1 76 ? -3.967 -18.172 -10 1 95.88 76 PRO A O 1
ATOM 601 N N . SER A 1 77 ? -2.914 -17.641 -11.883 1 97.25 77 SER A N 1
ATOM 602 C CA . SER A 1 77 ? -4.117 -17.203 -12.586 1 97.25 77 SER A CA 1
ATOM 603 C C . SER A 1 77 ? -5.121 -18.344 -12.719 1 97.25 77 SER A C 1
ATOM 605 O O . SER A 1 77 ? -6.309 -18.172 -12.445 1 97.25 77 SER A O 1
ATOM 607 N N . TYR A 1 78 ? -4.629 -19.484 -13.156 1 97.12 78 TYR A N 1
ATOM 608 C CA . TYR A 1 78 ? -5.469 -20.672 -13.312 1 97.12 78 TYR A CA 1
ATOM 609 C C . TYR A 1 78 ? -6.008 -21.141 -11.969 1 97.12 78 TYR A C 1
ATOM 611 O O . TYR A 1 78 ? -7.199 -21.438 -11.844 1 97.12 78 TYR A O 1
ATOM 619 N N . ILE A 1 79 ? -5.164 -21.141 -11 1 97.06 79 ILE A N 1
ATOM 620 C CA . ILE A 1 79 ? -5.543 -21.609 -9.664 1 97.06 79 ILE A CA 1
ATOM 621 C C . ILE A 1 79 ? -6.625 -20.688 -9.094 1 97.06 79 ILE A C 1
ATOM 623 O O . ILE A 1 79 ? -7.574 -21.156 -8.461 1 97.06 79 ILE A O 1
ATOM 627 N N . THR A 1 80 ? -6.496 -19.375 -9.289 1 97.69 80 THR A N 1
ATOM 628 C CA . THR A 1 80 ? -7.488 -18.422 -8.836 1 97.69 80 THR A CA 1
ATOM 629 C C . THR A 1 80 ? -8.852 -18.703 -9.461 1 97.69 80 THR A C 1
ATOM 631 O O . THR A 1 80 ? -9.867 -18.734 -8.766 1 97.69 80 THR A O 1
ATOM 634 N N . ALA A 1 81 ? -8.852 -18.906 -10.758 1 97.75 81 ALA A N 1
ATOM 635 C CA . ALA A 1 81 ? -10.086 -19.188 -11.484 1 97.75 81 ALA A CA 1
ATOM 636 C C . ALA A 1 81 ? -10.742 -20.469 -10.969 1 97.75 81 ALA A C 1
ATOM 638 O O . ALA A 1 81 ? -11.953 -20.5 -10.727 1 97.75 81 ALA A O 1
ATOM 639 N N . GLU A 1 82 ? -9.93 -21.469 -10.789 1 96.56 82 GLU A N 1
ATOM 640 C CA . GLU A 1 82 ? -10.453 -22.766 -10.344 1 96.56 82 GLU A CA 1
ATOM 641 C C . GLU A 1 82 ? -10.961 -22.688 -8.906 1 96.56 82 GLU A C 1
ATOM 643 O O . GLU A 1 82 ? -11.93 -23.344 -8.547 1 96.56 82 GLU A O 1
ATOM 648 N N . TYR A 1 83 ? -10.25 -21.922 -8.102 1 96.69 83 TYR A N 1
ATOM 649 C CA . TYR A 1 83 ? -10.688 -21.688 -6.73 1 96.69 83 TYR A CA 1
ATOM 650 C C . TYR A 1 83 ? -12.102 -21.125 -6.695 1 96.69 83 TYR A C 1
ATOM 652 O O . TYR A 1 83 ? -12.961 -21.625 -5.953 1 96.69 83 TYR A O 1
ATOM 660 N N . LEU A 1 84 ? -12.359 -20.109 -7.441 1 97.69 84 LEU A N 1
ATOM 661 C CA . LEU A 1 84 ? -13.672 -19.469 -7.473 1 97.69 84 LEU A CA 1
ATOM 662 C C . LEU A 1 84 ? -14.727 -20.438 -7.996 1 97.69 84 LEU A C 1
ATOM 664 O O . LEU A 1 84 ? -15.805 -20.562 -7.414 1 97.69 84 LEU A O 1
ATOM 668 N N . LYS A 1 85 ? -14.391 -21.125 -9.055 1 96.12 85 LYS A N 1
ATOM 669 C CA . LYS A 1 85 ? -15.32 -22.062 -9.672 1 96.12 85 LYS A CA 1
ATOM 670 C C . LYS A 1 85 ? -15.719 -23.172 -8.688 1 96.12 85 LYS A C 1
ATOM 672 O O . LYS A 1 85 ? -16.891 -23.531 -8.609 1 96.12 85 LYS A O 1
ATOM 677 N N . LYS A 1 86 ? -14.828 -23.609 -7.949 1 94.25 86 LYS A N 1
ATOM 678 C CA . LYS A 1 86 ? -15.031 -24.781 -7.098 1 94.25 86 LYS A CA 1
ATOM 679 C C . LYS A 1 86 ? -15.664 -24.391 -5.766 1 94.25 86 LYS A C 1
ATOM 681 O O . LYS A 1 86 ? -16.562 -25.062 -5.27 1 94.25 86 LYS A O 1
ATOM 686 N N . TYR A 1 87 ? -15.188 -23.344 -5.156 1 95.44 87 TYR A N 1
ATOM 687 C CA . TYR A 1 87 ? -15.539 -23.078 -3.768 1 95.44 87 TYR A CA 1
ATOM 688 C C . TYR A 1 87 ? -16.547 -21.938 -3.672 1 95.44 87 TYR A C 1
ATOM 690 O O . TYR A 1 87 ? -17.188 -21.75 -2.637 1 95.44 87 TYR A O 1
ATOM 698 N N . HIS A 1 88 ? -16.641 -21.141 -4.711 1 97 88 HIS A N 1
ATOM 699 C CA . HIS A 1 88 ? -17.578 -20.016 -4.723 1 97 88 HIS A CA 1
ATOM 700 C C . HIS A 1 88 ? -18.328 -19.938 -6.051 1 97 88 HIS A C 1
ATOM 702 O O . HIS A 1 88 ? -18.328 -18.891 -6.703 1 97 88 HIS A O 1
ATOM 708 N N . PRO A 1 89 ? -19.016 -21.016 -6.355 1 96.62 89 PRO A N 1
ATOM 709 C CA . PRO A 1 89 ? -19.703 -21.062 -7.645 1 96.62 89 PRO A CA 1
ATOM 710 C C . PRO A 1 89 ? -20.797 -20 -7.77 1 96.62 89 PRO A C 1
ATOM 712 O O . PRO A 1 89 ? -21.266 -19.703 -8.875 1 96.62 89 PRO A O 1
ATOM 715 N N . GLU A 1 90 ? -21.172 -19.406 -6.672 1 95.94 90 GLU A N 1
ATOM 716 C CA . GLU A 1 90 ? -22.188 -18.359 -6.672 1 95.94 90 GLU A CA 1
ATOM 717 C C . GLU A 1 90 ? -21.641 -17.047 -7.207 1 95.94 90 GLU A C 1
ATOM 719 O O . GLU A 1 90 ? -22.406 -16.156 -7.586 1 95.94 90 GLU A O 1
ATOM 724 N N . ILE A 1 91 ? -20.344 -16.922 -7.227 1 97.12 91 ILE A N 1
ATOM 725 C CA . ILE A 1 91 ? -19.719 -15.695 -7.707 1 97.12 91 ILE A CA 1
ATOM 726 C C . ILE A 1 91 ? -19.547 -15.766 -9.227 1 97.12 91 ILE A C 1
ATOM 728 O O . ILE A 1 91 ? -18.875 -16.672 -9.742 1 97.12 91 ILE A O 1
ATOM 732 N N . ASN A 1 92 ? -20.141 -14.805 -9.898 1 95.88 92 ASN A N 1
ATOM 733 C CA . ASN A 1 92 ? -20.047 -14.805 -11.352 1 95.88 92 ASN A CA 1
ATOM 734 C C . ASN A 1 92 ? -19.359 -13.555 -11.883 1 95.88 92 ASN A C 1
ATOM 736 O O . ASN A 1 92 ? -19 -13.484 -13.055 1 95.88 92 ASN A O 1
ATOM 740 N N . LYS A 1 93 ? -19.297 -12.539 -11.039 1 96.81 93 LYS A N 1
ATOM 741 C CA . LYS A 1 93 ? -18.688 -11.266 -11.414 1 96.81 93 LYS A CA 1
ATOM 742 C C . LYS A 1 93 ? -17.578 -10.883 -10.438 1 96.81 93 LYS A C 1
ATOM 744 O O . LYS A 1 93 ? -17.766 -10.93 -9.219 1 96.81 93 LYS A O 1
ATOM 749 N N . VAL A 1 94 ? -16.359 -10.539 -10.992 1 98.12 94 VAL A N 1
ATOM 750 C CA . VAL A 1 94 ? -15.242 -10.172 -10.133 1 98.12 94 VAL A CA 1
ATOM 751 C C . VAL A 1 94 ? -14.578 -8.898 -10.656 1 98.12 94 VAL A C 1
ATOM 753 O O . VAL A 1 94 ? -14.516 -8.68 -11.867 1 98.12 94 VAL A O 1
ATOM 756 N N . TYR A 1 95 ? -14.164 -8.023 -9.75 1 96.88 95 TYR A N 1
ATOM 757 C CA . TYR A 1 95 ? -13.32 -6.875 -10.07 1 96.88 95 TYR A CA 1
ATOM 758 C C . TYR A 1 95 ? -11.844 -7.258 -10.07 1 96.88 95 TYR A C 1
ATOM 760 O O . TYR A 1 95 ? -11.344 -7.805 -9.086 1 96.88 95 TYR A O 1
ATOM 768 N N . VAL A 1 96 ? -11.141 -6.961 -11.203 1 97.75 96 VAL A N 1
ATOM 769 C CA . VAL A 1 96 ? -9.828 -7.57 -11.383 1 97.75 96 VAL A CA 1
ATOM 770 C C . VAL A 1 96 ? -8.781 -6.484 -11.602 1 97.75 96 VAL A C 1
ATOM 772 O O . VAL A 1 96 ? -8.945 -5.617 -12.469 1 97.75 96 VAL A O 1
ATOM 775 N N . LEU A 1 97 ? -7.809 -6.523 -10.766 1 97.75 97 LEU A N 1
ATOM 776 C CA . LEU A 1 97 ? -6.527 -5.879 -11.031 1 97.75 97 LEU A CA 1
ATOM 777 C C . LEU A 1 97 ? -5.484 -6.898 -11.477 1 97.75 97 LEU A C 1
ATOM 779 O O . LEU A 1 97 ? -5.004 -7.695 -10.672 1 97.75 97 LEU A O 1
ATOM 783 N N . GLY A 1 98 ? -5.125 -6.887 -12.688 1 96.88 98 GLY A N 1
ATOM 784 C CA . GLY A 1 98 ? -4.2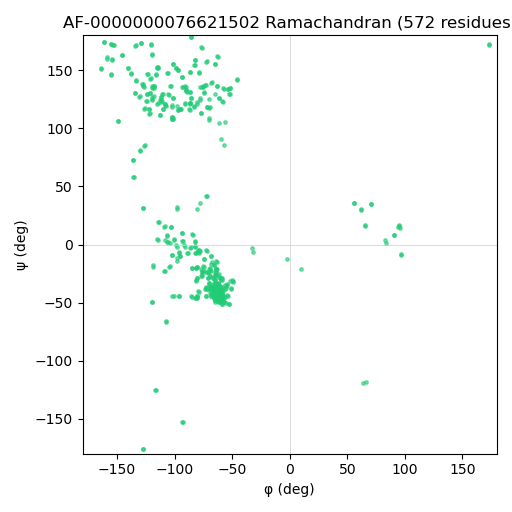07 -7.887 -13.211 1 96.88 98 GLY A CA 1
ATOM 785 C C . GLY A 1 98 ? -4.027 -7.809 -14.711 1 96.88 98 GLY A C 1
ATOM 786 O O . GLY A 1 98 ? -4.746 -7.07 -15.391 1 96.88 98 GLY A O 1
ATOM 787 N N . LYS A 1 99 ? -3.092 -8.57 -15.242 1 95.81 99 LYS A N 1
ATOM 788 C CA . LYS A 1 99 ? -2.766 -8.594 -16.672 1 95.81 99 LYS A CA 1
ATOM 789 C C . LYS A 1 99 ? -3.666 -9.57 -17.422 1 95.81 99 LYS A C 1
ATOM 791 O O . LYS A 1 99 ? -4.555 -10.188 -16.828 1 95.81 99 LYS A O 1
ATOM 796 N N . GLU A 1 100 ? -3.441 -9.617 -18.672 1 96.06 100 GLU A N 1
ATOM 797 C CA . GLU A 1 100 ? -4.332 -10.344 -19.578 1 96.06 100 GLU A CA 1
ATOM 798 C C . GLU A 1 100 ? -4.359 -11.836 -19.25 1 96.06 100 GLU A C 1
ATOM 800 O O . GLU A 1 100 ? -5.391 -12.492 -19.406 1 96.06 100 GLU A O 1
ATOM 805 N N . GLY A 1 101 ? -3.289 -12.414 -18.828 1 96.94 101 GLY A N 1
ATOM 806 C CA . GLY A 1 101 ? -3.252 -13.828 -18.5 1 96.94 101 GLY A CA 1
ATOM 807 C C . GLY A 1 101 ? -4.25 -14.227 -17.438 1 96.94 101 GLY A C 1
ATOM 808 O O . GLY A 1 101 ? -4.879 -15.289 -17.516 1 96.94 101 GLY A O 1
ATOM 809 N N . LEU A 1 102 ? -4.406 -13.406 -16.438 1 97.62 102 LEU A N 1
ATOM 810 C CA . LEU A 1 102 ? -5.398 -13.641 -15.398 1 97.62 102 LEU A CA 1
ATOM 811 C C . LEU A 1 102 ? -6.812 -13.555 -15.969 1 97.62 102 LEU A C 1
ATOM 813 O O . LEU A 1 102 ? -7.656 -14.406 -15.68 1 97.62 102 LEU A O 1
ATOM 817 N N . LYS A 1 103 ? -7.043 -12.57 -16.719 1 97.56 103 LYS A N 1
ATOM 818 C CA . LYS A 1 103 ? -8.367 -12.359 -17.312 1 97.56 103 LYS A CA 1
ATOM 819 C C . LYS A 1 103 ? -8.766 -13.539 -18.188 1 97.56 103 LYS A C 1
ATOM 821 O O . LYS A 1 103 ? -9.914 -13.977 -18.156 1 97.56 103 LYS A O 1
ATOM 826 N N . ASP A 1 104 ? -7.801 -14.039 -18.953 1 97.75 104 ASP A N 1
ATOM 827 C CA . ASP A 1 104 ? -8.047 -15.195 -19.812 1 97.75 104 ASP A CA 1
ATOM 828 C C . ASP A 1 104 ? -8.547 -16.391 -19 1 97.75 104 ASP A C 1
ATOM 830 O O . ASP A 1 104 ? -9.547 -17.016 -19.359 1 97.75 104 ASP A O 1
ATOM 834 N N . GLU A 1 105 ? -7.852 -16.688 -17.938 1 98.12 105 GLU A N 1
ATOM 835 C CA . GLU A 1 105 ? -8.195 -17.844 -17.125 1 98.12 105 GLU A CA 1
ATOM 836 C C . GLU A 1 105 ? -9.547 -17.656 -16.438 1 98.12 105 GLU A C 1
ATOM 838 O O . GLU A 1 105 ? -10.32 -18.609 -16.312 1 98.12 105 GLU A O 1
ATOM 843 N N . LEU A 1 106 ? -9.836 -16.438 -15.977 1 98.25 106 LEU A N 1
ATOM 844 C CA . LEU A 1 106 ? -11.109 -16.156 -15.328 1 98.25 106 LEU A CA 1
ATOM 845 C C . LEU A 1 106 ? -12.266 -16.281 -16.328 1 98.25 106 LEU A C 1
ATOM 847 O O . LEU A 1 106 ? -13.312 -16.844 -15.984 1 98.25 106 LEU A O 1
ATOM 851 N N . GLN A 1 107 ? -12.023 -15.781 -17.516 1 97.94 107 GLN A N 1
ATOM 852 C CA . GLN A 1 107 ? -13.047 -15.891 -18.562 1 97.94 107 GLN A CA 1
ATOM 853 C C . GLN A 1 107 ? -13.305 -17.344 -18.922 1 97.94 107 GLN A C 1
ATOM 855 O O . GLN A 1 107 ? -14.453 -17.75 -19.125 1 97.94 107 GLN A O 1
ATOM 860 N N . LEU A 1 108 ? -12.25 -18.141 -19.047 1 97.06 108 LEU A N 1
ATOM 861 C CA . LEU A 1 108 ? -12.375 -19.562 -19.344 1 97.06 108 LEU A CA 1
ATOM 862 C C . LEU A 1 108 ? -13.195 -20.281 -18.266 1 97.06 108 LEU A C 1
ATOM 864 O O . LEU A 1 108 ? -13.898 -21.25 -18.562 1 97.06 108 LEU A O 1
ATOM 868 N N . ALA A 1 109 ? -13.141 -19.75 -17.062 1 97 109 ALA A N 1
ATOM 869 C CA . ALA A 1 109 ? -13.883 -20.344 -15.961 1 97 109 ALA A CA 1
ATOM 870 C C . ALA A 1 109 ? -15.312 -19.812 -15.914 1 97 109 ALA A C 1
ATOM 872 O O . ALA A 1 109 ? -16.078 -20.172 -15.016 1 97 109 ALA A O 1
ATOM 873 N N . GLY A 1 110 ? -15.68 -18.891 -16.781 1 97.31 110 GLY A N 1
ATOM 874 C CA . GLY A 1 110 ? -17.062 -18.438 -16.922 1 97.31 110 GLY A CA 1
ATOM 875 C C . GLY A 1 110 ? -17.344 -17.188 -16.109 1 97.31 110 GLY A C 1
ATOM 876 O O . GLY A 1 110 ? -18.5 -16.828 -15.898 1 97.31 110 GLY A O 1
ATOM 877 N N . LEU A 1 111 ? -16.328 -16.484 -15.688 1 97.94 111 LEU A N 1
ATOM 878 C CA . LEU A 1 111 ? -16.531 -15.289 -14.867 1 97.94 111 LEU A CA 1
ATOM 879 C C . LEU A 1 111 ? -16.594 -14.031 -15.727 1 97.94 111 LEU A C 1
ATOM 881 O O . LEU A 1 111 ? -15.875 -13.93 -16.734 1 97.94 111 LEU A O 1
ATOM 885 N N . THR A 1 112 ? -17.438 -13.102 -15.32 1 97.06 112 THR A N 1
ATOM 886 C CA . THR A 1 112 ? -17.438 -11.766 -15.891 1 97.06 112 THR A CA 1
ATOM 887 C C . THR A 1 112 ? -16.438 -10.859 -15.18 1 97.06 112 THR A C 1
ATOM 889 O O . THR A 1 112 ? -16.438 -10.781 -13.945 1 97.06 112 THR A O 1
ATOM 892 N N . ILE A 1 113 ? -15.672 -10.211 -15.953 1 96.94 113 ILE A N 1
ATOM 893 C CA . ILE A 1 113 ? -14.602 -9.383 -15.398 1 96.94 113 ILE A CA 1
ATOM 894 C C . ILE A 1 113 ? -15.023 -7.918 -15.406 1 96.94 113 ILE A C 1
ATOM 896 O O . ILE A 1 113 ? -15.453 -7.395 -16.438 1 96.94 113 ILE A O 1
ATOM 900 N N . ILE A 1 114 ? -14.945 -7.324 -14.281 1 94.12 114 ILE A N 1
ATOM 901 C CA . ILE A 1 114 ? -15.172 -5.891 -14.133 1 94.12 114 ILE A CA 1
ATOM 902 C C . ILE A 1 114 ? -13.836 -5.18 -13.93 1 94.12 114 ILE A C 1
ATOM 904 O O . ILE A 1 114 ? -13.008 -5.617 -13.125 1 94.12 114 ILE A O 1
ATOM 908 N N . GLU A 1 115 ? -13.57 -4.18 -14.672 1 90.62 115 GLU A N 1
ATOM 909 C CA . GLU A 1 115 ? -12.359 -3.367 -14.578 1 90.62 115 GLU A CA 1
ATOM 910 C C . GLU A 1 115 ? -12.695 -1.912 -14.258 1 90.62 115 GLU A C 1
ATOM 912 O O . GLU A 1 115 ? -13.867 -1.515 -14.297 1 90.62 115 GLU A O 1
ATOM 917 N N . PRO A 1 116 ? -11.711 -1.145 -13.828 1 84 116 PRO A N 1
ATOM 918 C CA . PRO A 1 116 ? -11.992 0.239 -13.438 1 84 116 PRO A CA 1
ATOM 919 C C . PRO A 1 116 ? -12.766 1.009 -14.508 1 84 116 PRO A C 1
ATOM 921 O O . PRO A 1 116 ? -13.625 1.83 -14.18 1 84 116 PRO A O 1
ATOM 924 N N . GLU A 1 117 ? -12.453 0.771 -15.742 1 80.81 117 GLU A N 1
ATOM 925 C CA . GLU A 1 117 ? -13.07 1.477 -16.859 1 80.81 117 GLU A CA 1
ATOM 926 C C . GLU A 1 117 ? -14.562 1.181 -16.953 1 80.81 117 GLU A C 1
ATOM 928 O O . GLU A 1 117 ? -15.305 1.915 -17.594 1 80.81 117 GLU A O 1
ATOM 933 N N . ASP A 1 118 ? -14.922 0.103 -16.359 1 80.25 118 ASP A N 1
ATOM 934 C CA . ASP A 1 118 ? -16.328 -0.295 -16.406 1 80.25 118 ASP A CA 1
ATOM 935 C C . ASP A 1 118 ? -17.172 0.544 -15.445 1 80.25 118 ASP A C 1
ATOM 937 O O . ASP A 1 118 ? -18.391 0.548 -15.531 1 80.25 118 ASP A O 1
ATOM 941 N N . PHE A 1 119 ? -16.562 1.035 -14.484 1 73.31 119 PHE A N 1
ATOM 942 C CA . PHE A 1 119 ? -17.297 1.905 -13.578 1 73.31 119 PHE A CA 1
ATOM 943 C C . PHE A 1 119 ? -17.469 3.295 -14.18 1 73.31 119 PHE A C 1
ATOM 945 O O . PHE A 1 119 ? -18.188 4.133 -13.633 1 73.31 119 PHE A O 1
ATOM 952 N N . GLU A 1 120 ? -17.688 3.301 -15.773 1 58.34 120 GLU A N 1
ATOM 953 C CA . GLU A 1 120 ? -18.016 4.23 -16.844 1 58.34 120 GLU A CA 1
ATOM 954 C C . GLU A 1 120 ? -17.984 5.676 -16.359 1 58.34 120 GLU A C 1
ATOM 956 O O . GLU A 1 120 ? -18.422 6.586 -17.062 1 58.34 120 GLU A O 1
ATOM 961 N N . GLU A 1 121 ? -18.094 6.16 -15.008 1 52.62 121 GLU A N 1
ATOM 962 C CA . GLU A 1 121 ? -18.719 7.477 -15.062 1 52.62 121 GLU A CA 1
ATOM 963 C C . GLU A 1 121 ? -17.781 8.508 -15.672 1 52.62 121 GLU A C 1
ATOM 965 O O . GLU A 1 121 ? -16.547 8.359 -15.602 1 52.62 121 GLU A O 1
ATOM 970 N N . HIS A 1 122 ? -18.203 9.18 -16.672 1 48.28 122 HIS A N 1
ATOM 971 C CA . HIS A 1 122 ? -17.688 10.227 -17.547 1 48.28 122 HIS A CA 1
ATOM 972 C C . HIS A 1 122 ? -16.75 11.164 -16.812 1 48.28 122 HIS A C 1
ATOM 974 O O . HIS A 1 122 ? -16.453 12.266 -17.281 1 48.28 122 HIS A O 1
ATOM 980 N N . THR A 1 123 ? -16.625 10.906 -15.547 1 50.19 123 THR A N 1
ATOM 981 C CA . THR A 1 123 ? -15.742 11.875 -14.906 1 50.19 123 THR A CA 1
ATOM 982 C C . THR A 1 123 ? -14.523 11.18 -14.32 1 50.19 123 THR A C 1
ATOM 984 O O . THR A 1 123 ? -14.586 10.008 -13.945 1 50.19 123 THR A O 1
ATOM 987 N N . ASN A 1 124 ? -13.359 11.633 -14.461 1 53.94 124 ASN A N 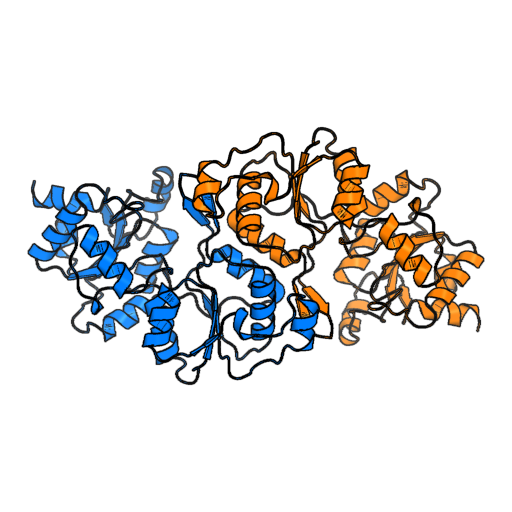1
ATOM 988 C CA . ASN A 1 124 ? -12.055 11.195 -13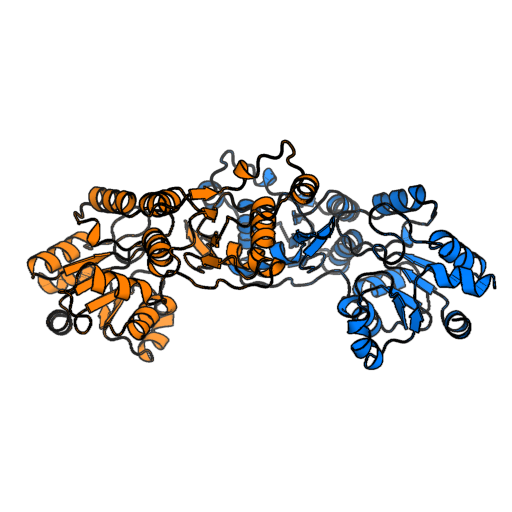.961 1 53.94 124 ASN A CA 1
ATOM 989 C C . ASN A 1 124 ? -11.844 11.602 -12.508 1 53.94 124 ASN A C 1
ATOM 991 O O . ASN A 1 124 ? -10.883 11.164 -11.867 1 53.94 124 ASN A O 1
ATOM 995 N N . ALA A 1 125 ? -12.773 12.344 -12.016 1 58.78 125 ALA A N 1
ATOM 996 C CA . ALA A 1 125 ? -12.523 12.844 -10.672 1 58.78 125 ALA A CA 1
ATOM 997 C C . ALA A 1 125 ? -12.992 11.844 -9.617 1 58.78 125 ALA A C 1
ATOM 999 O O . ALA A 1 125 ? -14.148 11.43 -9.617 1 58.78 125 ALA A O 1
ATOM 1000 N N . SER A 1 126 ? -12.148 11.445 -8.828 1 64.38 126 SER A N 1
ATOM 1001 C CA . SER A 1 126 ? -12.391 10.43 -7.809 1 64.38 126 SER A CA 1
ATOM 1002 C C . SER A 1 126 ? -13.617 10.766 -6.973 1 64.38 126 SER A C 1
ATOM 1004 O O . SER A 1 126 ? -14.406 9.883 -6.629 1 64.38 126 SER A O 1
ATOM 1006 N N . SER A 1 127 ? -13.859 12 -6.805 1 64.38 127 SER A N 1
ATOM 1007 C CA . SER A 1 127 ? -14.984 12.43 -5.988 1 64.38 127 SER A CA 1
ATOM 1008 C C . SER A 1 127 ? -16.312 12.125 -6.668 1 64.38 127 SER A C 1
ATOM 1010 O O . SER A 1 127 ? -17.281 11.734 -6.008 1 64.38 127 SER A O 1
ATOM 1012 N N . GLU A 1 128 ? -16.297 12.234 -7.957 1 66.75 128 GLU A N 1
ATOM 1013 C CA . GLU A 1 128 ? -17.516 11.953 -8.711 1 66.75 128 GLU A CA 1
ATOM 1014 C C . GLU A 1 128 ? -17.797 10.461 -8.766 1 66.75 128 GLU A C 1
ATOM 1016 O O . GLU A 1 128 ? -18.953 10.039 -8.68 1 66.75 128 GLU A O 1
ATOM 1021 N N . ILE A 1 129 ? -16.75 9.773 -8.891 1 65.62 129 ILE A N 1
ATOM 1022 C CA . ILE A 1 129 ? -16.891 8.32 -8.898 1 65.62 129 ILE A CA 1
ATOM 1023 C C . ILE A 1 129 ? -17.484 7.852 -7.566 1 65.62 129 ILE A C 1
ATOM 1025 O O . ILE A 1 129 ? -18.391 7.02 -7.547 1 65.62 129 ILE A O 1
ATOM 1029 N N . LEU A 1 130 ? -17.062 8.438 -6.598 1 67.38 130 LEU A N 1
ATOM 1030 C CA . LEU A 1 130 ? -17.516 8.086 -5.258 1 67.38 130 LEU A CA 1
ATOM 1031 C C . LEU A 1 130 ? -19 8.375 -5.098 1 67.38 130 LEU A C 1
ATOM 1033 O O . LEU A 1 130 ? -19.734 7.559 -4.543 1 67.38 130 LEU A O 1
ATOM 1037 N N . LYS A 1 131 ? -19.406 9.5 -5.609 1 69.5 131 LYS A N 1
ATOM 1038 C CA . LYS A 1 131 ? -20.797 9.938 -5.477 1 69.5 131 LYS A CA 1
ATOM 1039 C C . LYS A 1 131 ? -21.75 8.961 -6.168 1 69.5 131 LYS A C 1
ATOM 1041 O O . LYS A 1 131 ? -22.828 8.688 -5.66 1 69.5 131 LYS A O 1
ATOM 1046 N N . ASN A 1 132 ? -21.203 8.406 -7.234 1 69.56 132 ASN A N 1
ATOM 1047 C CA . ASN A 1 132 ? -22.094 7.594 -8.062 1 69.56 132 ASN A CA 1
ATOM 1048 C C . ASN A 1 132 ? -21.812 6.105 -7.875 1 69.56 132 ASN A C 1
ATOM 1050 O O . ASN A 1 132 ? -22.422 5.27 -8.555 1 69.56 132 ASN A O 1
ATOM 1054 N N . PHE A 1 133 ? -20.875 5.957 -6.984 1 71.94 133 PHE A N 1
ATOM 1055 C CA . PHE A 1 133 ? -20.516 4.559 -6.82 1 71.94 133 PHE A CA 1
ATOM 1056 C C . PHE A 1 133 ? -21.625 3.779 -6.133 1 71.94 133 PHE A C 1
ATOM 1058 O O . PHE A 1 133 ? -22.016 4.109 -5.012 1 71.94 133 PHE A O 1
ATOM 1065 N N . ASP A 1 134 ? -22.203 2.984 -6.98 1 69.31 134 ASP A N 1
ATOM 1066 C CA . ASP A 1 134 ? -23.156 2.029 -6.422 1 69.31 134 ASP A CA 1
ATOM 1067 C C . ASP A 1 134 ? -22.5 0.664 -6.215 1 69.31 134 ASP A C 1
ATOM 1069 O O . ASP A 1 134 ? -21.953 0.088 -7.148 1 69.31 134 ASP A O 1
ATOM 1073 N N . ILE A 1 135 ? -22.547 0.373 -5.02 1 66.5 135 ILE A N 1
ATOM 1074 C CA . ILE A 1 135 ? -21.984 -0.93 -4.672 1 66.5 135 ILE A CA 1
ATOM 1075 C C . ILE A 1 135 ? -22.734 -2.027 -5.43 1 66.5 135 ILE A C 1
ATOM 1077 O O . ILE A 1 135 ? -23.906 -2.283 -5.164 1 66.5 135 ILE A O 1
ATOM 1081 N N . ASN A 1 136 ? -22.156 -2.277 -6.578 1 77.12 136 ASN A N 1
ATOM 1082 C CA . ASN A 1 136 ? -22.719 -3.389 -7.332 1 77.12 136 ASN A CA 1
ATOM 1083 C C . ASN A 1 136 ? -22.609 -4.703 -6.562 1 77.12 136 ASN A C 1
ATOM 1085 O O . ASN A 1 136 ? -21.547 -5.32 -6.535 1 77.12 136 ASN A O 1
ATOM 1089 N N . LYS A 1 137 ? -23.672 -5.133 -6.043 1 83.81 137 LYS A N 1
ATOM 1090 C CA . LYS A 1 137 ? -23.719 -6.316 -5.188 1 83.81 137 LYS A CA 1
ATOM 1091 C C . LYS A 1 137 ? -23.438 -7.586 -5.984 1 83.81 137 LYS A C 1
ATOM 1093 O O . LYS A 1 137 ? -23.172 -8.641 -5.406 1 83.81 137 LYS A O 1
ATOM 1098 N N . GLU A 1 138 ? -23.406 -7.398 -7.312 1 90.44 138 GLU A N 1
ATOM 1099 C CA . GLU A 1 138 ? -23.156 -8.57 -8.148 1 90.44 138 GLU A CA 1
ATOM 1100 C C . GLU A 1 138 ? -21.672 -8.914 -8.203 1 90.44 138 GLU A C 1
ATOM 1102 O O . GLU A 1 138 ? -21.297 -10.031 -8.562 1 90.44 138 GLU A O 1
ATOM 1107 N N . ILE A 1 139 ? -20.875 -7.941 -7.867 1 95.38 139 ILE A N 1
ATOM 1108 C CA . ILE A 1 139 ? -19.438 -8.211 -7.824 1 95.38 139 ILE A CA 1
ATOM 1109 C C . ILE A 1 139 ? -19.094 -8.977 -6.547 1 95.38 139 ILE A C 1
ATOM 1111 O O . ILE A 1 139 ? -19.156 -8.422 -5.449 1 95.38 139 ILE A O 1
ATOM 1115 N N . GLY A 1 140 ? -18.688 -10.188 -6.758 1 97.19 140 GLY A N 1
ATOM 1116 C CA . GLY A 1 140 ? -18.531 -11.078 -5.613 1 97.19 140 GLY A CA 1
ATOM 1117 C C . GLY A 1 140 ? -17.109 -11.141 -5.09 1 97.19 140 GLY A C 1
ATOM 1118 O O . GLY A 1 140 ? -16.859 -11.719 -4.031 1 97.19 140 GLY A O 1
ATOM 1119 N N . GLY A 1 141 ? -16.188 -10.492 -5.824 1 97.75 141 GLY A N 1
ATOM 1120 C CA . GLY A 1 141 ? -14.812 -10.555 -5.363 1 97.75 141 GLY A CA 1
ATOM 1121 C C . GLY A 1 141 ? -13.914 -9.508 -6.012 1 97.75 141 GLY A C 1
ATOM 1122 O O . GLY A 1 141 ? -14.227 -9.008 -7.094 1 97.75 141 GLY A O 1
ATOM 1123 N N . VAL A 1 142 ? -12.93 -9.141 -5.281 1 98.38 142 VAL A N 1
ATOM 1124 C CA . VAL A 1 142 ? -11.812 -8.336 -5.766 1 98.38 142 VAL A CA 1
ATOM 1125 C C . VAL A 1 142 ? -10.562 -9.203 -5.875 1 98.38 142 VAL A C 1
ATOM 1127 O O . VAL A 1 142 ? -10.125 -9.805 -4.891 1 98.38 142 VAL A O 1
ATOM 1130 N N . ILE A 1 143 ? -10.016 -9.312 -7.117 1 98.69 143 ILE A N 1
ATOM 1131 C CA . ILE A 1 143 ? -8.805 -10.094 -7.352 1 98.69 143 ILE A CA 1
ATOM 1132 C C . ILE A 1 143 ? -7.633 -9.164 -7.637 1 98.69 143 ILE A C 1
ATOM 1134 O O . ILE A 1 143 ? -7.684 -8.359 -8.578 1 98.69 143 ILE A O 1
ATOM 1138 N N . VAL A 1 144 ? -6.648 -9.281 -6.809 1 98.56 144 VAL A N 1
ATOM 1139 C CA . VAL A 1 144 ? -5.469 -8.438 -6.957 1 98.56 144 VAL A CA 1
ATOM 1140 C C . VAL A 1 144 ? -4.285 -9.281 -7.426 1 98.56 144 VAL A C 1
ATOM 1142 O O . VAL A 1 144 ? -3.875 -10.219 -6.738 1 98.56 144 VAL A O 1
ATOM 1145 N N . SER A 1 145 ? -3.793 -9.008 -8.562 1 97.88 145 SER A N 1
ATOM 1146 C CA . SER A 1 145 ? -2.613 -9.602 -9.18 1 97.88 145 SER A CA 1
ATOM 1147 C C . SER A 1 145 ? -1.627 -8.531 -9.641 1 97.88 145 SER A C 1
ATOM 1149 O O . SER A 1 145 ? -1.759 -7.363 -9.273 1 97.88 145 SER A O 1
ATOM 1151 N N . PHE A 1 146 ? -0.573 -8.992 -10.289 1 96.31 146 PHE A N 1
ATOM 1152 C CA . PHE A 1 146 ? 0.404 -8.031 -10.781 1 96.31 146 PHE A CA 1
ATOM 1153 C C . PHE A 1 146 ? -0.234 -7.082 -11.789 1 96.31 146 PHE A C 1
ATOM 1155 O O . PHE A 1 146 ? -0.858 -7.523 -12.758 1 96.31 146 PHE A O 1
ATOM 1162 N N . ASP A 1 147 ? -0.102 -5.809 -11.547 1 95.69 147 ASP A N 1
ATOM 1163 C CA . ASP A 1 147 ? -0.749 -4.801 -12.383 1 95.69 147 ASP A CA 1
ATOM 1164 C C . ASP A 1 147 ? 0.076 -3.514 -12.422 1 95.69 147 ASP A C 1
ATOM 1166 O O . ASP A 1 147 ? -0.03 -2.67 -11.531 1 95.69 147 ASP A O 1
ATOM 1170 N N . GLU A 1 148 ? 0.724 -3.262 -13.531 1 93.31 148 GLU A N 1
ATOM 1171 C CA . GLU A 1 148 ? 1.57 -2.08 -13.664 1 93.31 148 GLU A CA 1
ATOM 1172 C C . GLU A 1 148 ? 0.731 -0.816 -13.828 1 93.31 148 GLU A C 1
ATOM 1174 O O . GLU A 1 148 ? 1.25 0.297 -13.727 1 93.31 148 GLU A O 1
ATOM 1179 N N . SER A 1 149 ? -0.519 -0.98 -14.07 1 93.31 149 SER A N 1
ATOM 1180 C CA . SER A 1 149 ? -1.4 0.173 -14.211 1 93.31 149 SER A CA 1
ATOM 1181 C C . SER A 1 149 ? -2.07 0.522 -12.891 1 93.31 149 SER A C 1
ATOM 1183 O O . SER A 1 149 ? -3.016 1.314 -12.852 1 93.31 149 SER A O 1
ATOM 1185 N N . PHE A 1 150 ? -1.606 -0.099 -11.906 1 95.5 150 PHE A N 1
ATOM 1186 C CA . PHE A 1 150 ? -2.105 0.201 -10.57 1 95.5 150 PHE A CA 1
ATOM 1187 C C . PHE A 1 150 ? -2.172 1.707 -10.344 1 95.5 150 PHE A C 1
ATOM 1189 O O . PHE A 1 150 ? -1.28 2.443 -10.773 1 95.5 150 PHE A O 1
ATOM 1196 N N . SER A 1 151 ? -3.242 2.145 -9.641 1 95.12 151 SER A N 1
ATOM 1197 C CA . SER A 1 151 ? -3.486 3.574 -9.477 1 95.12 151 SER A CA 1
ATOM 1198 C C . SER A 1 151 ? -4.305 3.855 -8.227 1 95.12 151 SER A C 1
ATOM 1200 O O . SER A 1 151 ? -4.809 2.93 -7.582 1 95.12 151 SER A O 1
ATOM 1202 N N . PHE A 1 152 ? -4.395 5.176 -7.992 1 95 152 PHE A N 1
ATOM 1203 C CA . PHE A 1 152 ? -5.227 5.648 -6.895 1 95 152 PHE A CA 1
ATOM 1204 C C . PHE A 1 152 ? -6.668 5.184 -7.062 1 95 152 PHE A C 1
ATOM 1206 O O . PHE A 1 152 ? -7.289 4.711 -6.109 1 95 152 PHE A O 1
ATOM 1213 N N . LYS A 1 153 ? -7.172 5.273 -8.227 1 92.44 153 LYS A N 1
ATOM 1214 C CA . LYS A 1 153 ? -8.539 4.875 -8.555 1 92.44 153 LYS A CA 1
ATOM 1215 C C . LYS A 1 153 ? -8.766 3.393 -8.258 1 92.44 153 LYS A C 1
ATOM 1217 O O . LYS A 1 153 ? -9.805 3.012 -7.723 1 92.44 153 LYS A O 1
ATOM 1222 N N . LYS A 1 154 ? -7.793 2.607 -8.578 1 95.19 154 LYS A N 1
ATOM 1223 C CA . LYS A 1 154 ? -7.91 1.169 -8.359 1 95.19 154 LYS A CA 1
ATOM 1224 C C . LYS A 1 154 ? -7.922 0.834 -6.875 1 95.19 154 LYS A C 1
ATOM 1226 O O . LYS A 1 154 ? -8.648 -0.057 -6.438 1 95.19 154 LYS A O 1
ATOM 1231 N N . VAL A 1 155 ? -7.102 1.559 -6.117 1 96.75 155 VAL A N 1
ATOM 1232 C CA . VAL A 1 155 ? -7.141 1.393 -4.668 1 96.75 155 VAL A CA 1
ATOM 1233 C C . VAL A 1 155 ? -8.531 1.745 -4.145 1 96.75 155 VAL A C 1
ATOM 1235 O O . VAL A 1 155 ? -9.109 0.997 -3.354 1 96.75 155 VAL A O 1
ATOM 1238 N N . MET A 1 156 ? -9.016 2.869 -4.555 1 93.75 156 MET A N 1
ATOM 1239 C CA . MET A 1 156 ? -10.305 3.387 -4.09 1 93.75 156 MET A CA 1
ATOM 1240 C C . MET A 1 156 ? -11.43 2.408 -4.402 1 93.75 156 MET A C 1
ATOM 1242 O O . MET A 1 156 ? -12.164 1.994 -3.504 1 93.75 156 MET A O 1
ATOM 1246 N N . LEU A 1 157 ? -11.531 1.954 -5.656 1 93 157 LEU A N 1
ATOM 1247 C CA . LEU A 1 157 ? -12.617 1.077 -6.086 1 93 157 LEU A CA 1
ATOM 1248 C C . LEU A 1 157 ? -12.539 -0.269 -5.371 1 93 157 LEU A C 1
ATOM 1250 O O . LEU A 1 157 ? -13.562 -0.8 -4.93 1 93 157 LEU A O 1
ATOM 1254 N N . SER A 1 158 ? -11.312 -0.783 -5.27 1 96.38 158 SER A N 1
ATOM 1255 C CA . SER A 1 158 ? -11.141 -2.049 -4.562 1 96.38 158 SER A CA 1
ATOM 1256 C C . SER A 1 158 ? -11.617 -1.947 -3.119 1 96.38 158 SER A C 1
ATOM 1258 O O . SER A 1 158 ? -12.336 -2.824 -2.633 1 96.38 158 SER A O 1
ATOM 1260 N N . SER A 1 159 ? -11.203 -0.883 -2.496 1 95.19 159 SER A N 1
ATOM 1261 C CA . SER A 1 159 ? -11.531 -0.729 -1.083 1 95.19 159 SER A CA 1
ATOM 1262 C C . SER A 1 159 ? -13.031 -0.533 -0.883 1 95.19 159 SER A C 1
ATOM 1264 O O . SER A 1 159 ? -13.594 -0.986 0.117 1 95.19 159 SER A O 1
ATOM 1266 N N . LEU A 1 160 ? -13.672 0.164 -1.74 1 92.69 160 LEU A N 1
ATOM 1267 C CA . LEU A 1 160 ? -15.117 0.363 -1.656 1 92.69 160 LEU A CA 1
ATOM 1268 C C . LEU A 1 160 ? -15.859 -0.964 -1.787 1 92.69 160 LEU A C 1
ATOM 1270 O O . LEU A 1 160 ? -16.797 -1.232 -1.033 1 92.69 160 LEU A O 1
ATOM 1274 N N . LEU A 1 161 ? -15.445 -1.75 -2.744 1 94.69 161 LEU A N 1
ATOM 1275 C CA . LEU A 1 161 ? -16.062 -3.061 -2.928 1 94.69 161 LEU A CA 1
ATOM 1276 C C . LEU A 1 161 ? -15.859 -3.936 -1.695 1 94.69 161 LEU A C 1
ATOM 1278 O O . LEU A 1 161 ? -16.766 -4.652 -1.28 1 94.69 161 LEU A O 1
ATOM 1282 N N . LEU A 1 162 ? -14.711 -3.818 -1.064 1 96.38 162 LEU A N 1
ATOM 1283 C CA . LEU A 1 162 ? -14.328 -4.684 0.044 1 96.38 162 LEU A CA 1
ATOM 1284 C C . LEU A 1 162 ? -14.953 -4.207 1.351 1 96.38 162 LEU A C 1
ATOM 1286 O O . LEU A 1 162 ? -14.797 -4.855 2.389 1 96.38 162 LEU A O 1
ATOM 1290 N N . GLU A 1 163 ? -15.578 -3.088 1.317 1 91.69 163 GLU A N 1
ATOM 1291 C CA . GLU A 1 163 ? -16.375 -2.711 2.484 1 91.69 163 GLU A CA 1
ATOM 1292 C C . GLU A 1 163 ? -17.453 -3.746 2.777 1 91.69 163 GLU A C 1
ATOM 1294 O O . GLU A 1 163 ? -17.875 -3.906 3.926 1 91.69 163 GLU A O 1
ATOM 1299 N N . ARG A 1 164 ? -17.859 -4.332 1.695 1 92.56 164 ARG A N 1
ATOM 1300 C CA . ARG A 1 164 ? -18.812 -5.434 1.849 1 92.56 164 ARG A CA 1
ATOM 1301 C C . ARG A 1 164 ? -18.125 -6.688 2.367 1 92.56 164 ARG A C 1
ATOM 1303 O O . ARG A 1 164 ? -17.156 -7.156 1.769 1 92.56 164 ARG A O 1
ATOM 1310 N N . LYS A 1 165 ? -18.656 -7.27 3.344 1 91.94 165 LYS A N 1
ATOM 1311 C CA . LYS A 1 165 ? -18.047 -8.438 3.969 1 91.94 165 LYS A CA 1
ATOM 1312 C C . LYS A 1 165 ? -18.188 -9.672 3.08 1 91.94 165 LYS A C 1
ATOM 1314 O O . LYS A 1 165 ? -17.391 -10.602 3.176 1 91.94 165 LYS A O 1
ATOM 1319 N N . ASP A 1 166 ? -19.172 -9.641 2.219 1 94.06 166 ASP A N 1
ATOM 1320 C CA . ASP A 1 166 ? -19.422 -10.812 1.388 1 94.06 166 ASP A CA 1
ATOM 1321 C C . ASP A 1 166 ? -18.609 -10.766 0.097 1 94.06 166 ASP A C 1
ATOM 1323 O O . ASP A 1 166 ? -18.609 -11.719 -0.679 1 94.06 166 ASP A O 1
ATOM 1327 N N . CYS A 1 167 ? -17.938 -9.664 -0.154 1 96.88 167 CYS A N 1
ATOM 1328 C CA . CYS A 1 167 ? -17.047 -9.555 -1.302 1 96.88 167 CYS A CA 1
ATOM 1329 C C . CYS A 1 167 ? -15.68 -10.148 -0.987 1 96.88 167 CYS A C 1
ATOM 1331 O O . CYS A 1 167 ? -14.969 -9.648 -0.115 1 96.88 167 CYS A O 1
ATOM 1333 N N . LEU A 1 168 ? -15.266 -11.164 -1.719 1 98.12 168 LEU A N 1
ATOM 1334 C CA . LEU A 1 168 ? -14.016 -11.859 -1.434 1 98.12 168 LEU A CA 1
ATOM 1335 C C . LEU A 1 168 ? -12.812 -11.008 -1.841 1 98.12 168 LEU A C 1
ATOM 1337 O O . LEU A 1 168 ? -12.836 -10.359 -2.889 1 98.12 168 LEU A O 1
ATOM 1341 N N . PHE A 1 169 ? -11.867 -11.008 -1.016 1 98.75 169 PHE A N 1
ATOM 1342 C CA . PHE A 1 169 ? -10.57 -10.414 -1.328 1 98.75 169 PHE A CA 1
ATOM 1343 C C . PHE A 1 169 ? -9.547 -11.492 -1.662 1 98.75 169 PHE A C 1
ATOM 1345 O O . PHE A 1 169 ? -9.086 -12.219 -0.776 1 98.75 169 PHE A O 1
ATOM 1352 N N . ILE A 1 170 ? -9.164 -11.602 -2.982 1 98.5 170 ILE A N 1
ATOM 1353 C CA . ILE A 1 170 ? -8.281 -12.656 -3.457 1 98.5 170 ILE A CA 1
ATOM 1354 C C . ILE A 1 170 ? -7.004 -12.047 -4.02 1 98.5 170 ILE A C 1
ATOM 1356 O O . ILE A 1 170 ? -7.047 -11.039 -4.727 1 98.5 170 ILE A O 1
ATOM 1360 N N . ALA A 1 171 ? -5.906 -12.594 -3.703 1 98.19 171 ALA A N 1
ATOM 1361 C CA . ALA A 1 171 ? -4.629 -12.211 -4.305 1 98.19 171 ALA A CA 1
ATOM 1362 C C . ALA A 1 171 ? -3.938 -13.406 -4.941 1 98.19 171 ALA A C 1
ATOM 1364 O O . ALA A 1 171 ? -4.051 -14.531 -4.445 1 98.19 171 ALA A O 1
ATOM 1365 N N . THR A 1 172 ? -3.242 -13.102 -6.012 1 96.94 172 THR A N 1
ATOM 1366 C CA . THR A 1 172 ? -2.557 -14.195 -6.684 1 96.94 172 THR A CA 1
ATOM 1367 C C . THR A 1 172 ? -1.239 -14.523 -5.984 1 96.94 172 THR A C 1
ATOM 1369 O O . THR A 1 172 ? -0.757 -15.656 -6.047 1 96.94 172 THR A O 1
ATOM 1372 N N . ASN A 1 173 ? -0.633 -13.602 -5.422 1 93.69 173 ASN A N 1
ATOM 1373 C CA . ASN A 1 173 ? 0.559 -13.734 -4.594 1 93.69 173 ASN A CA 1
ATOM 1374 C C . ASN A 1 173 ? 0.771 -12.508 -3.717 1 93.69 173 ASN A C 1
ATOM 1376 O O . ASN A 1 173 ? -0.013 -11.555 -3.773 1 93.69 173 ASN A O 1
ATOM 1380 N N . ASN A 1 174 ? 1.767 -12.562 -2.826 1 93.38 174 ASN A N 1
ATOM 1381 C CA . ASN A 1 174 ? 2.047 -11.438 -1.94 1 93.38 174 ASN A CA 1
ATOM 1382 C C . ASN A 1 174 ? 3.514 -11.016 -2.014 1 93.38 174 ASN A C 1
ATOM 1384 O O . ASN A 1 174 ? 4.102 -10.625 -1.005 1 93.38 174 ASN A O 1
ATOM 1388 N N . SER A 1 175 ? 4.07 -11.203 -3.195 1 91.25 175 SER A N 1
ATOM 1389 C CA . SER A 1 175 ? 5.477 -10.852 -3.377 1 91.25 175 SER A CA 1
ATOM 1390 C C . SER A 1 175 ? 5.699 -9.359 -3.17 1 91.25 175 SER A C 1
ATOM 1392 O O . SER A 1 175 ? 4.973 -8.531 -3.729 1 91.25 175 SER A O 1
ATOM 1394 N N . LYS A 1 176 ? 6.727 -9.039 -2.465 1 94.06 176 LYS A N 1
ATOM 1395 C CA . LYS A 1 176 ? 7.023 -7.637 -2.197 1 94.06 176 LYS A CA 1
ATOM 1396 C C . LYS A 1 176 ? 7.551 -6.938 -3.447 1 94.06 176 LYS A C 1
ATOM 1398 O O . LYS A 1 176 ? 7.148 -5.812 -3.75 1 94.06 176 LYS A O 1
ATOM 1403 N N . TYR A 1 177 ? 8.438 -7.629 -4.09 1 91.31 177 TYR A N 1
ATOM 1404 C CA . TYR A 1 177 ? 9.062 -7.074 -5.285 1 91.31 177 TYR A CA 1
ATOM 1405 C C . TYR A 1 177 ? 9.547 -8.18 -6.215 1 91.31 177 TYR A C 1
ATOM 1407 O O . TYR A 1 177 ? 9.609 -9.352 -5.816 1 91.31 177 TYR A O 1
ATOM 1415 N N . LEU A 1 178 ? 9.703 -7.789 -7.426 1 83.75 178 LEU A N 1
ATOM 1416 C CA . LEU A 1 178 ? 10.445 -8.555 -8.422 1 83.75 178 LEU A CA 1
ATOM 1417 C C . LEU A 1 178 ? 11.797 -7.91 -8.703 1 83.75 178 LEU A C 1
ATOM 1419 O O . LEU A 1 178 ? 11.961 -6.699 -8.547 1 83.75 178 LEU A O 1
ATOM 1423 N N . VAL A 1 179 ? 12.734 -8.719 -9 1 79.88 179 VAL A N 1
ATOM 1424 C CA . VAL A 1 179 ? 14.039 -8.164 -9.359 1 79.88 179 VAL A CA 1
ATOM 1425 C C . VAL A 1 179 ? 14.156 -8.086 -10.883 1 79.88 179 VAL A C 1
ATOM 1427 O O . VAL A 1 179 ? 14.062 -9.102 -11.57 1 79.88 179 VAL A O 1
ATOM 1430 N N . VAL A 1 180 ? 14.258 -6.891 -11.359 1 76.56 180 VAL A N 1
ATOM 1431 C CA . VAL A 1 180 ? 14.43 -6.617 -12.781 1 76.56 180 VAL A CA 1
ATOM 1432 C C . VAL A 1 180 ? 15.711 -5.809 -13 1 76.56 180 VAL A C 1
ATOM 1434 O O . VAL A 1 180 ? 15.844 -4.703 -12.469 1 76.56 180 VAL A O 1
ATOM 1437 N N . GLU A 1 181 ? 16.625 -6.375 -13.68 1 73.88 181 GLU A N 1
ATOM 1438 C CA . GLU A 1 181 ? 17.906 -5.719 -13.938 1 73.88 181 GLU A CA 1
ATOM 1439 C C . GLU A 1 181 ? 18.594 -5.305 -12.633 1 73.88 181 GLU A C 1
ATOM 1441 O O . GLU A 1 181 ? 19.078 -4.18 -12.516 1 73.88 181 GLU A O 1
ATOM 1446 N N . GLY A 1 182 ? 18.406 -6.141 -11.672 1 74.88 182 GLY A N 1
ATOM 1447 C CA . GLY A 1 182 ? 19.094 -5.938 -10.398 1 74.88 182 GLY A CA 1
ATOM 1448 C C . GLY A 1 182 ? 18.375 -4.957 -9.492 1 74.88 182 GLY A C 1
ATOM 1449 O O . GLY A 1 182 ? 18.859 -4.637 -8.406 1 74.88 182 GLY A O 1
ATOM 1450 N N . LYS A 1 183 ? 17.266 -4.469 -9.938 1 83.12 183 LYS A N 1
ATOM 1451 C CA . LYS A 1 183 ? 16.531 -3.484 -9.156 1 83.12 183 LYS A CA 1
ATOM 1452 C C . LYS A 1 183 ? 15.188 -4.047 -8.688 1 83.12 183 LYS A C 1
ATOM 1454 O O . LYS A 1 183 ? 14.57 -4.84 -9.398 1 83.12 183 LYS A O 1
ATOM 1459 N N . LYS A 1 184 ? 14.766 -3.535 -7.609 1 86.12 184 LYS A N 1
ATOM 1460 C CA . LYS A 1 184 ? 13.492 -3.984 -7.051 1 86.12 184 LYS A CA 1
ATOM 1461 C C . LYS A 1 184 ? 12.312 -3.301 -7.746 1 86.12 184 LYS A C 1
ATOM 1463 O O . LYS A 1 184 ? 12.258 -2.072 -7.816 1 86.12 184 LYS A O 1
ATOM 1468 N N . TYR A 1 185 ? 11.531 -4.137 -8.25 1 89.5 185 TYR A N 1
ATOM 1469 C CA . TYR A 1 185 ? 10.305 -3.75 -8.938 1 89.5 185 TYR A CA 1
ATOM 1470 C C . TYR A 1 185 ? 9.078 -4.172 -8.141 1 89.5 185 TYR A C 1
ATOM 1472 O O . TYR A 1 185 ? 9 -5.309 -7.664 1 89.5 185 TYR A O 1
ATOM 1480 N N . PRO A 1 186 ? 8.117 -3.207 -7.918 1 95.19 186 PRO A N 1
ATOM 1481 C CA . PRO A 1 186 ? 6.992 -3.576 -7.055 1 95.19 186 PRO A CA 1
ATOM 1482 C C . PRO A 1 186 ? 6.293 -4.855 -7.512 1 95.19 186 PRO A C 1
ATOM 1484 O O . PRO A 1 186 ? 6.102 -5.062 -8.711 1 95.19 186 PRO A O 1
ATOM 1487 N N . GLY A 1 187 ? 6.043 -5.723 -6.57 1 95.12 187 GLY A N 1
ATOM 1488 C CA . GLY A 1 187 ? 5.23 -6.902 -6.828 1 95.12 187 GLY A CA 1
ATOM 1489 C C . GLY A 1 187 ? 3.76 -6.695 -6.516 1 95.12 187 GLY A C 1
ATOM 1490 O O . GLY A 1 187 ? 3.254 -5.574 -6.598 1 95.12 187 GLY A O 1
ATOM 1491 N N . VAL A 1 188 ? 3.061 -7.773 -6.188 1 97 188 VAL A N 1
ATOM 1492 C CA . VAL A 1 188 ? 1.636 -7.719 -5.879 1 97 188 VAL A CA 1
ATOM 1493 C C . VAL A 1 188 ? 1.436 -7.246 -4.441 1 97 188 VAL A C 1
ATOM 1495 O O . VAL A 1 188 ? 0.434 -6.602 -4.125 1 97 188 VAL A O 1
ATOM 1498 N N . GLY A 1 189 ? 2.395 -7.52 -3.6 1 97.56 189 GLY A N 1
ATOM 1499 C CA . GLY A 1 189 ? 2.34 -7.188 -2.184 1 97.56 189 GLY A CA 1
ATOM 1500 C C . GLY A 1 189 ? 2.02 -5.727 -1.923 1 97.56 189 GLY A C 1
ATOM 1501 O O . GLY A 1 189 ? 1.107 -5.414 -1.154 1 97.56 189 GLY A O 1
ATOM 1502 N N . PRO A 1 190 ? 2.754 -4.852 -2.568 1 98.56 190 PRO A N 1
ATOM 1503 C CA . PRO A 1 190 ? 2.48 -3.426 -2.383 1 98.56 190 PRO A CA 1
ATOM 1504 C C . PRO A 1 190 ? 1.054 -3.043 -2.771 1 98.56 190 PRO A C 1
ATOM 1506 O O . PRO A 1 190 ? 0.45 -2.172 -2.139 1 98.56 190 PRO A O 1
ATOM 1509 N N . LEU A 1 191 ? 0.495 -3.635 -3.803 1 98.56 191 LEU A N 1
ATOM 1510 C CA . LEU A 1 191 ? -0.884 -3.371 -4.199 1 98.56 191 LEU A CA 1
ATOM 1511 C C . LEU A 1 191 ? -1.856 -3.811 -3.111 1 98.56 191 LEU A C 1
ATOM 1513 O O . LEU A 1 191 ? -2.76 -3.059 -2.74 1 98.56 191 LEU A O 1
ATOM 1517 N N . ILE A 1 192 ? -1.576 -4.973 -2.578 1 98.75 192 ILE A N 1
ATOM 1518 C CA . ILE A 1 192 ? -2.387 -5.516 -1.495 1 98.75 192 ILE A CA 1
ATOM 1519 C C . ILE A 1 192 ? -2.297 -4.605 -0.273 1 98.75 192 ILE A C 1
ATOM 1521 O O . ILE A 1 192 ? -3.309 -4.312 0.366 1 98.75 192 ILE A O 1
ATOM 1525 N N . ALA A 1 193 ? -1.099 -4.176 -0.003 1 98.81 193 ALA A N 1
ATOM 1526 C CA . ALA A 1 193 ? -0.869 -3.354 1.183 1 98.81 193 ALA A CA 1
ATOM 1527 C C . ALA A 1 193 ? -1.694 -2.07 1.13 1 98.81 193 ALA A C 1
ATOM 1529 O O . ALA A 1 193 ? -2.307 -1.679 2.125 1 98.81 193 ALA A O 1
ATOM 1530 N N . ALA A 1 194 ? -1.681 -1.432 0.014 1 98.75 194 ALA A N 1
ATOM 1531 C CA . ALA A 1 194 ? -2.436 -0.192 -0.146 1 98.75 194 ALA A CA 1
ATOM 1532 C C . ALA A 1 194 ? -3.932 -0.431 0.045 1 98.75 194 ALA A C 1
ATOM 1534 O O . ALA A 1 194 ? -4.59 0.292 0.794 1 98.75 194 ALA A O 1
ATOM 1535 N N . ILE A 1 195 ? -4.449 -1.438 -0.617 1 98.69 195 ILE A N 1
ATOM 1536 C CA . ILE A 1 195 ? -5.875 -1.745 -0.571 1 98.69 195 ILE A CA 1
ATOM 1537 C C . ILE A 1 195 ? -6.27 -2.16 0.844 1 98.69 195 ILE A C 1
ATOM 1539 O O . ILE A 1 195 ? -7.301 -1.725 1.361 1 98.69 195 ILE A O 1
ATOM 1543 N N . SER A 1 196 ? -5.426 -2.949 1.468 1 98.75 196 SER A N 1
ATOM 1544 C CA . SER A 1 196 ? -5.691 -3.43 2.82 1 98.75 196 SER A CA 1
ATOM 1545 C C . SER A 1 196 ? -5.707 -2.279 3.822 1 98.75 196 SER A C 1
ATOM 1547 O O . SER A 1 196 ? -6.473 -2.301 4.789 1 98.75 196 SER A O 1
ATOM 1549 N N . LYS A 1 197 ? -4.844 -1.349 3.574 1 98.25 197 LYS A N 1
ATOM 1550 C CA . LYS A 1 197 ? -4.742 -0.214 4.484 1 98.25 197 LYS A CA 1
ATOM 1551 C C . LYS A 1 197 ? -6.051 0.566 4.543 1 98.25 197 LYS A C 1
ATOM 1553 O O . LYS A 1 197 ? -6.457 1.033 5.605 1 98.25 197 LYS A O 1
ATOM 1558 N N . VAL A 1 198 ? -6.73 0.694 3.439 1 97 198 VAL A N 1
ATOM 1559 C CA . VAL A 1 198 ? -7.973 1.457 3.375 1 97 198 VAL A CA 1
ATOM 1560 C C . VAL A 1 198 ? -9.133 0.594 3.857 1 97 198 VAL A C 1
ATOM 1562 O O . VAL A 1 198 ? -9.953 1.038 4.668 1 97 198 VAL A O 1
ATOM 1565 N N . SER A 1 199 ? -9.211 -0.647 3.389 1 96.44 199 SER A N 1
ATOM 1566 C CA . SER A 1 199 ? -10.359 -1.519 3.594 1 96.44 199 SER A CA 1
ATOM 1567 C C . SER A 1 199 ? -10.32 -2.174 4.969 1 96.44 199 SER A C 1
ATOM 1569 O O . SER A 1 199 ? -11.328 -2.715 5.434 1 96.44 199 SER A O 1
ATOM 1571 N N . ASN A 1 200 ? -9.133 -2.195 5.535 1 96.44 200 ASN A N 1
ATOM 1572 C CA . ASN A 1 200 ? -8.898 -2.91 6.785 1 96.44 200 ASN A CA 1
ATOM 1573 C C . ASN A 1 200 ? -9.164 -4.406 6.633 1 96.44 200 ASN A C 1
ATOM 1575 O O . ASN A 1 200 ? -9.68 -5.047 7.547 1 96.44 200 ASN A O 1
ATOM 1579 N N . ARG A 1 201 ? -8.938 -4.902 5.445 1 97.31 201 ARG A N 1
ATOM 1580 C CA . ARG A 1 201 ? -9.07 -6.32 5.121 1 97.31 201 ARG A CA 1
ATOM 1581 C C . ARG A 1 201 ? -7.754 -6.887 4.594 1 97.31 201 ARG A C 1
ATOM 1583 O O . ARG A 1 201 ? -6.984 -6.176 3.947 1 97.31 201 ARG A O 1
ATOM 1590 N N . LEU A 1 202 ? -7.52 -8.055 4.969 1 98.06 202 LEU A N 1
ATOM 1591 C CA . LEU A 1 202 ? -6.469 -8.828 4.324 1 98.06 202 LEU A CA 1
ATOM 1592 C C . LEU A 1 202 ? -7.062 -9.828 3.328 1 98.06 202 LEU A C 1
ATOM 1594 O O . LEU A 1 202 ? -8.25 -10.156 3.406 1 98.06 202 LEU A O 1
ATOM 1598 N N . PRO A 1 203 ? -6.27 -10.219 2.33 1 98.44 203 PRO A N 1
ATOM 1599 C CA . PRO A 1 203 ? -6.82 -11.219 1.416 1 98.44 203 PRO A CA 1
ATOM 1600 C C . PRO A 1 203 ? -7.371 -12.445 2.145 1 98.44 203 PRO A C 1
ATOM 1602 O O . PRO A 1 203 ? -6.754 -12.93 3.096 1 98.44 203 PRO A O 1
ATOM 1605 N N . ASP A 1 204 ? -8.539 -12.836 1.699 1 97.94 204 ASP A N 1
ATOM 1606 C CA . ASP A 1 204 ? -9.133 -14.055 2.238 1 97.94 204 ASP A CA 1
ATOM 1607 C C . ASP A 1 204 ? -8.312 -15.281 1.846 1 97.94 204 ASP A C 1
ATOM 1609 O O . ASP A 1 204 ? -8.281 -16.266 2.58 1 97.94 204 ASP A O 1
ATOM 1613 N N . ILE A 1 205 ? -7.645 -15.156 0.681 1 96.62 205 ILE A N 1
ATOM 1614 C CA . ILE A 1 205 ? -6.805 -16.25 0.196 1 96.62 205 ILE A CA 1
ATOM 1615 C C . ILE A 1 205 ? -5.73 -15.695 -0.736 1 96.62 205 ILE A C 1
ATOM 1617 O O . ILE A 1 205 ? -5.965 -14.719 -1.461 1 96.62 205 ILE A O 1
ATOM 1621 N N . ILE A 1 206 ? -4.621 -16.266 -0.73 1 96.19 206 ILE A N 1
ATOM 1622 C CA . ILE A 1 206 ? -3.541 -16.078 -1.695 1 96.19 206 ILE A CA 1
ATOM 1623 C C . ILE A 1 206 ? -3.318 -17.391 -2.463 1 96.19 206 ILE A C 1
ATOM 1625 O O . ILE A 1 206 ? -3.006 -18.422 -1.866 1 96.19 206 ILE A O 1
ATOM 1629 N N . THR A 1 207 ? -3.459 -17.312 -3.758 1 95.44 207 THR A N 1
ATOM 1630 C CA . THR A 1 207 ? -3.582 -18.547 -4.539 1 95.44 207 THR A CA 1
ATOM 1631 C C . THR A 1 207 ? -2.234 -18.938 -5.137 1 95.44 207 THR A C 1
ATOM 1633 O O . THR A 1 207 ? -2.162 -19.359 -6.289 1 95.44 207 THR A O 1
ATOM 1636 N N . CYS A 1 208 ? -1.235 -18.625 -4.445 1 93.44 208 CYS A N 1
ATOM 1637 C CA . CYS A 1 208 ? 0.111 -19.047 -4.812 1 93.44 208 CYS A CA 1
ATOM 1638 C C . CYS A 1 208 ? 0.819 -19.703 -3.633 1 93.44 208 CYS A C 1
ATOM 1640 O O . CYS A 1 208 ? 0.248 -19.812 -2.547 1 93.44 208 CYS A O 1
ATOM 1642 N N . ARG A 1 209 ? 2.039 -20.25 -3.994 1 91.12 209 ARG A N 1
ATOM 1643 C CA . ARG A 1 209 ? 2.838 -20.828 -2.922 1 91.12 209 ARG A CA 1
ATOM 1644 C C . ARG A 1 209 ? 3.014 -19.844 -1.772 1 91.12 209 ARG A C 1
ATOM 1646 O O . ARG A 1 209 ? 3.209 -18.656 -1.999 1 91.12 209 ARG A O 1
ATOM 1653 N N . PRO A 1 210 ? 2.703 -20.359 -0.547 1 91.31 210 PRO A N 1
ATOM 1654 C CA . PRO A 1 210 ? 2.766 -21.75 -0.056 1 91.31 210 PRO A CA 1
ATOM 1655 C C . PRO A 1 210 ? 1.385 -22.375 0.096 1 91.31 210 PRO A C 1
ATOM 1657 O O . PRO A 1 210 ? 1.256 -23.453 0.697 1 91.31 210 PRO A O 1
ATOM 1660 N N . ASN A 1 211 ? 0.375 -21.688 -0.374 1 92.69 211 ASN A N 1
ATOM 1661 C CA . ASN A 1 211 ? -0.963 -22.266 -0.341 1 92.69 211 ASN A CA 1
ATOM 1662 C C . ASN A 1 211 ? -1.013 -23.594 -1.085 1 92.69 211 ASN A C 1
ATOM 1664 O O . ASN A 1 211 ? -0.493 -23.719 -2.197 1 92.69 211 ASN A O 1
ATOM 1668 N N . PRO A 1 212 ? -1.616 -24.609 -0.506 1 94 212 PRO A N 1
ATOM 1669 C CA . PRO A 1 212 ? -1.573 -25.953 -1.099 1 94 212 PRO A CA 1
ATOM 1670 C C . PRO A 1 212 ? -2.65 -26.156 -2.16 1 94 212 PRO A C 1
ATOM 1672 O O . PRO A 1 212 ? -2.807 -27.266 -2.678 1 94 212 PRO A O 1
ATOM 1675 N N . MET A 1 213 ? -3.342 -25.203 -2.553 1 92.38 213 MET A N 1
ATOM 1676 C CA . MET A 1 213 ? -4.457 -25.328 -3.486 1 92.38 213 MET A CA 1
ATOM 1677 C C . MET A 1 213 ? -4.012 -26 -4.777 1 92.38 213 MET A C 1
ATOM 1679 O O . MET A 1 213 ? -4.777 -26.75 -5.383 1 92.38 213 MET A O 1
ATOM 1683 N N . MET A 1 214 ? -2.84 -25.688 -5.199 1 93.44 214 MET A N 1
ATOM 1684 C CA . MET A 1 214 ? -2.314 -26.266 -6.426 1 93.44 214 MET A CA 1
ATOM 1685 C C . MET A 1 214 ? -2.338 -27.797 -6.352 1 93.44 214 MET A C 1
ATOM 1687 O O . MET A 1 214 ? -2.721 -28.469 -7.312 1 93.44 214 MET A O 1
ATOM 1691 N N . VAL A 1 215 ? -1.908 -28.375 -5.238 1 92.75 215 VAL A N 1
ATOM 1692 C CA . VAL A 1 215 ? -1.815 -29.828 -5.125 1 92.75 215 VAL A CA 1
ATOM 1693 C C . VAL A 1 215 ? -3.215 -30.422 -5.047 1 92.75 215 VAL A C 1
ATOM 1695 O O . VAL A 1 215 ? -3.445 -31.547 -5.527 1 92.75 215 VAL A O 1
ATOM 1698 N N . HIS A 1 216 ? -4.121 -29.672 -4.535 1 90.69 216 HIS A N 1
ATOM 1699 C CA . HIS A 1 216 ? -5.508 -30.125 -4.559 1 90.69 216 HIS A CA 1
ATOM 1700 C C . HIS A 1 216 ? -6.031 -30.219 -5.988 1 90.69 216 HIS A C 1
ATOM 1702 O O . HIS A 1 216 ? -6.684 -31.188 -6.355 1 90.69 216 HIS A O 1
ATOM 1708 N N . LEU A 1 217 ? -5.723 -29.219 -6.727 1 91.62 217 LEU A N 1
ATOM 1709 C CA . LEU A 1 217 ? -6.125 -29.203 -8.133 1 91.62 217 LEU A CA 1
ATOM 1710 C C . LEU A 1 217 ? -5.398 -30.297 -8.906 1 91.62 217 LEU A C 1
ATOM 1712 O O . LEU A 1 217 ? -5.984 -30.922 -9.789 1 91.62 217 LEU A O 1
ATOM 1716 N N . LEU A 1 218 ? -4.168 -30.469 -8.562 1 92.19 218 LEU A N 1
ATOM 1717 C CA . LEU A 1 218 ? -3.367 -31.516 -9.195 1 92.19 218 LEU A CA 1
ATOM 1718 C C . LEU A 1 218 ? -4.004 -32.875 -8.992 1 92.19 218 LEU A C 1
ATOM 1720 O O . LEU A 1 218 ? -4.125 -33.656 -9.938 1 92.19 218 LEU A O 1
ATOM 1724 N N . ALA A 1 219 ? -4.375 -33.156 -7.832 1 88.62 219 ALA A N 1
ATOM 1725 C CA . ALA A 1 219 ? -4.98 -34.438 -7.492 1 88.62 219 ALA A CA 1
ATOM 1726 C C . ALA A 1 219 ? -6.27 -34.656 -8.273 1 88.62 219 ALA A C 1
ATOM 1728 O O . ALA A 1 219 ? -6.617 -35.781 -8.609 1 88.62 219 ALA A O 1
ATOM 1729 N N . GLU A 1 220 ? -6.895 -33.625 -8.594 1 87.81 220 GLU A N 1
ATOM 1730 C CA . GLU A 1 220 ? -8.133 -33.719 -9.359 1 87.81 220 GLU A CA 1
ATOM 1731 C C . GLU A 1 220 ? -7.848 -33.906 -10.852 1 87.81 220 GLU A C 1
ATOM 1733 O O . GLU A 1 220 ? -8.484 -34.719 -11.516 1 87.81 220 GLU A O 1
ATOM 1738 N N . ASN A 1 221 ? -6.922 -33.125 -11.336 1 87.69 221 ASN A N 1
ATOM 1739 C CA . ASN A 1 221 ? -6.59 -33.125 -12.758 1 87.69 221 ASN A CA 1
ATOM 1740 C C . ASN A 1 221 ? -5.863 -34.406 -13.156 1 87.69 221 ASN A C 1
ATOM 1742 O O . ASN A 1 221 ? -6 -34.875 -14.281 1 87.69 221 ASN A O 1
ATOM 1746 N N . LEU A 1 222 ? -5.004 -34.844 -12.258 1 91.5 222 LEU A N 1
ATOM 1747 C CA . LEU A 1 222 ? -4.188 -36.031 -12.484 1 91.5 222 LEU A CA 1
ATOM 1748 C C . LEU A 1 222 ? -4.27 -37 -11.297 1 91.5 222 LEU A C 1
ATOM 1750 O O . LEU A 1 222 ? -3.297 -37.125 -10.555 1 91.5 222 LEU A O 1
ATOM 1754 N N . PRO A 1 223 ? -5.285 -37.75 -11.25 1 91.12 223 PRO A N 1
ATOM 1755 C CA . PRO A 1 223 ? -5.539 -38.594 -10.078 1 91.12 223 PRO A CA 1
ATOM 1756 C C . PRO A 1 223 ? -4.508 -39.719 -9.914 1 91.12 223 PRO A C 1
ATOM 1758 O O . PRO A 1 223 ? -4.375 -40.281 -8.836 1 91.12 223 PRO A O 1
ATOM 1761 N N . GLU A 1 224 ? -3.809 -39.938 -10.93 1 92.62 224 GLU A N 1
ATOM 1762 C CA . GLU A 1 224 ? -2.832 -41.031 -10.891 1 92.62 224 GLU A CA 1
ATOM 1763 C C . GLU A 1 224 ? -1.552 -40.594 -10.18 1 92.62 224 GLU A C 1
ATOM 1765 O O . GLU A 1 224 ? -0.706 -41.406 -9.844 1 92.62 224 GLU A O 1
ATOM 1770 N N . ILE A 1 225 ? -1.465 -39.344 -9.859 1 93.75 225 ILE A N 1
ATOM 1771 C CA . ILE A 1 225 ? -0.245 -38.781 -9.266 1 93.75 225 ILE A CA 1
ATOM 1772 C C . ILE A 1 225 ? -0.187 -39.156 -7.781 1 93.75 225 ILE A C 1
ATOM 1774 O O . ILE A 1 225 ? -1.146 -38.938 -7.039 1 93.75 225 ILE A O 1
ATOM 1778 N N . ASN A 1 226 ? 0.899 -39.781 -7.391 1 95 226 ASN A N 1
ATOM 1779 C CA . ASN A 1 226 ? 1.185 -40.062 -5.988 1 95 226 ASN A CA 1
ATOM 1780 C C . ASN A 1 226 ? 1.907 -38.906 -5.324 1 95 226 ASN A C 1
ATOM 1782 O O . ASN A 1 226 ? 3.086 -38.656 -5.594 1 95 226 ASN A O 1
ATOM 1786 N N . LEU A 1 227 ? 1.31 -38.281 -4.344 1 94.44 227 LEU A N 1
ATOM 1787 C CA . LEU A 1 227 ? 1.845 -37.062 -3.721 1 94.44 227 LEU A CA 1
ATOM 1788 C C . LEU A 1 227 ? 3.09 -37.375 -2.9 1 94.44 227 LEU A C 1
ATOM 1790 O O . LEU A 1 227 ? 3.994 -36.562 -2.789 1 94.44 227 LEU A O 1
ATOM 1794 N N . SER A 1 228 ? 3.139 -38.562 -2.301 1 94.88 228 SER A N 1
ATOM 1795 C CA . SER A 1 228 ? 4.281 -38.938 -1.478 1 94.88 228 SER A CA 1
ATOM 1796 C C . SER A 1 228 ? 5.547 -39.062 -2.316 1 94.88 228 SER A C 1
ATOM 1798 O O . SER A 1 228 ? 6.656 -39.094 -1.78 1 94.88 228 SER A O 1
ATOM 1800 N N . ARG A 1 229 ? 5.391 -39.188 -3.631 1 96.81 229 ARG A N 1
ATOM 1801 C CA . ARG A 1 229 ? 6.516 -39.281 -4.555 1 96.81 229 ARG A CA 1
ATOM 1802 C C . ARG A 1 229 ? 6.598 -38.062 -5.473 1 96.81 229 ARG A C 1
ATOM 1804 O O . ARG A 1 229 ? 7.051 -38.188 -6.613 1 96.81 229 ARG A O 1
ATOM 1811 N N . THR A 1 230 ? 5.945 -37.031 -5.012 1 96.88 230 THR A N 1
ATOM 1812 C CA . THR A 1 230 ? 5.969 -35.75 -5.727 1 96.88 230 THR A CA 1
ATOM 1813 C C . THR A 1 230 ? 6.902 -34.75 -5.039 1 96.88 230 THR A C 1
ATOM 1815 O O . THR A 1 230 ? 6.922 -34.656 -3.811 1 96.88 230 THR A O 1
ATOM 1818 N N . CYS A 1 231 ? 7.707 -34.031 -5.863 1 96.62 231 CYS A N 1
ATOM 1819 C CA . CYS A 1 231 ? 8.711 -33.125 -5.328 1 96.62 231 CYS A CA 1
ATOM 1820 C C . CYS A 1 231 ? 8.68 -31.781 -6.062 1 96.62 231 CYS A C 1
ATOM 1822 O O . CYS A 1 231 ? 8.672 -31.734 -7.293 1 96.62 231 CYS A O 1
ATOM 1824 N N . ILE A 1 232 ? 8.641 -30.766 -5.289 1 96.25 232 ILE A N 1
ATOM 1825 C CA . ILE A 1 232 ? 8.805 -29.453 -5.914 1 96.25 232 ILE A CA 1
ATOM 1826 C C . ILE A 1 232 ? 10.281 -29.078 -5.949 1 96.25 232 ILE A C 1
ATOM 1828 O O . ILE A 1 232 ? 11.008 -29.312 -4.98 1 96.25 232 ILE A O 1
ATOM 1832 N N . ILE A 1 233 ? 10.727 -28.625 -7.09 1 94.94 233 ILE A N 1
ATOM 1833 C CA . ILE A 1 233 ? 12.039 -28 -7.227 1 94.94 233 ILE A CA 1
ATOM 1834 C C . ILE A 1 233 ? 11.875 -26.484 -7.305 1 94.94 233 ILE A C 1
ATOM 1836 O O . ILE A 1 233 ? 11.344 -25.953 -8.281 1 94.94 233 ILE A O 1
ATOM 1840 N N . GLY A 1 234 ? 12.266 -25.797 -6.316 1 92.19 234 GLY A N 1
ATOM 1841 C CA . GLY A 1 234 ? 12.172 -24.344 -6.238 1 92.19 234 GLY A CA 1
ATOM 1842 C C . GLY A 1 234 ? 13.445 -23.688 -5.746 1 92.19 234 GLY A C 1
ATOM 1843 O O . GLY A 1 234 ? 14.391 -24.375 -5.359 1 92.19 234 GLY A O 1
ATOM 1844 N N . ASP A 1 235 ? 13.477 -22.359 -5.824 1 86.31 235 ASP A N 1
ATOM 1845 C CA . ASP A 1 235 ? 14.703 -21.656 -5.453 1 86.31 235 ASP A CA 1
ATOM 1846 C C . ASP A 1 235 ? 14.484 -20.781 -4.219 1 86.31 235 ASP A C 1
ATOM 1848 O O . ASP A 1 235 ? 15.375 -20.031 -3.824 1 86.31 235 ASP A O 1
ATOM 1852 N N . SER A 1 236 ? 13.32 -20.906 -3.707 1 81.62 236 SER A N 1
ATOM 1853 C CA . SER A 1 236 ? 13.023 -20.094 -2.539 1 81.62 236 SER A CA 1
ATOM 1854 C C . SER A 1 236 ? 12.68 -20.953 -1.33 1 81.62 236 SER A C 1
ATOM 1856 O O . SER A 1 236 ? 11.719 -21.719 -1.363 1 81.62 236 SER A O 1
ATOM 1858 N N . ILE A 1 237 ? 13.383 -20.75 -0.286 1 76 237 ILE A N 1
ATOM 1859 C CA . ILE A 1 237 ? 13.133 -21.5 0.942 1 76 237 ILE A CA 1
ATOM 1860 C C . ILE A 1 237 ? 11.789 -21.078 1.538 1 76 237 ILE A C 1
ATOM 1862 O O . ILE A 1 237 ? 11.008 -21.922 1.987 1 76 237 ILE A O 1
ATOM 1866 N N . GLY A 1 238 ? 11.492 -19.875 1.532 1 77.19 238 GLY A N 1
ATOM 1867 C CA . GLY A 1 238 ? 10.297 -19.344 2.16 1 77.19 238 GLY A CA 1
ATOM 1868 C C . GLY A 1 238 ? 9.016 -19.797 1.5 1 77.19 238 GLY A C 1
ATOM 1869 O O . GLY A 1 238 ? 8.055 -20.156 2.184 1 77.19 238 GLY A O 1
ATOM 1870 N N . THR A 1 239 ? 9.008 -19.891 0.239 1 84.25 239 THR A N 1
ATOM 1871 C CA . THR A 1 239 ? 7.754 -20.172 -0.454 1 84.25 239 THR A CA 1
ATOM 1872 C C . THR A 1 239 ? 7.691 -21.625 -0.881 1 84.25 239 THR A C 1
ATOM 1874 O O . THR A 1 239 ? 6.719 -22.328 -0.584 1 84.25 239 THR A O 1
ATOM 1877 N N . ASP A 1 240 ? 8.727 -22.141 -1.407 1 86.81 240 ASP A N 1
ATOM 1878 C CA . ASP A 1 240 ? 8.68 -23.469 -2.006 1 86.81 240 ASP A CA 1
ATOM 1879 C C . ASP A 1 240 ? 8.75 -24.562 -0.936 1 86.81 240 ASP A C 1
ATOM 1881 O O . ASP A 1 240 ? 8.039 -25.562 -1.019 1 86.81 240 ASP A O 1
ATOM 1885 N N . LEU A 1 241 ? 9.562 -24.359 0.053 1 85.25 241 LEU A N 1
ATOM 1886 C CA . LEU A 1 241 ? 9.656 -25.344 1.122 1 85.25 241 LEU A CA 1
ATOM 1887 C C . LEU A 1 241 ? 8.367 -25.375 1.942 1 85.25 241 LEU A C 1
ATOM 1889 O O . LEU A 1 241 ? 7.906 -26.453 2.33 1 85.25 241 LEU A O 1
ATOM 1893 N N . SER A 1 242 ? 7.918 -24.219 2.236 1 89.5 242 SER A N 1
ATOM 1894 C CA . SER A 1 242 ? 6.652 -24.141 2.963 1 89.5 242 SER A CA 1
ATOM 1895 C C . SER A 1 242 ? 5.52 -24.781 2.16 1 89.5 242 SER A C 1
ATOM 1897 O O . SER A 1 242 ? 4.652 -25.453 2.725 1 89.5 242 SER A O 1
ATOM 1899 N N . PHE A 1 243 ? 5.543 -24.547 0.924 1 93.38 243 PHE A N 1
ATOM 1900 C CA . PHE A 1 243 ? 4.555 -25.172 0.051 1 93.38 243 PHE A CA 1
ATOM 1901 C C . PHE A 1 243 ? 4.645 -26.688 0.123 1 93.38 243 PHE A C 1
ATOM 1903 O O . PHE A 1 243 ? 3.625 -27.375 0.216 1 93.38 243 PHE A O 1
ATOM 1910 N N . ALA A 1 244 ? 5.824 -27.188 0.063 1 93.62 244 ALA A N 1
ATOM 1911 C CA . ALA A 1 244 ? 6.027 -28.641 0.136 1 93.62 244 ALA A CA 1
ATOM 1912 C C . ALA A 1 244 ? 5.48 -29.203 1.444 1 93.62 244 ALA A C 1
ATOM 1914 O O . ALA A 1 244 ? 4.77 -30.203 1.443 1 93.62 244 ALA A O 1
ATOM 1915 N N . ARG A 1 245 ? 5.789 -28.547 2.479 1 91.62 245 ARG A N 1
ATOM 1916 C CA . ARG A 1 245 ? 5.32 -28.969 3.795 1 91.62 245 ARG A CA 1
ATOM 1917 C C . ARG A 1 245 ? 3.799 -28.938 3.873 1 91.62 245 ARG A C 1
ATOM 1919 O O . ARG A 1 245 ? 3.172 -29.922 4.297 1 91.62 245 ARG A O 1
ATOM 1926 N N . ASN A 1 246 ? 3.246 -27.859 3.449 1 93 246 ASN A N 1
ATOM 1927 C CA . ASN A 1 246 ? 1.801 -27.672 3.51 1 93 246 ASN A CA 1
ATOM 1928 C C . ASN A 1 246 ? 1.066 -28.656 2.604 1 93 246 ASN A C 1
ATOM 1930 O O . ASN A 1 246 ? -0.117 -28.938 2.809 1 93 246 ASN A O 1
ATOM 1934 N N . SER A 1 247 ? 1.755 -29.141 1.619 1 94.75 247 SER A N 1
ATOM 1935 C CA . SER A 1 247 ? 1.126 -29.969 0.597 1 94.75 247 SER A CA 1
ATOM 1936 C C . SER A 1 247 ? 1.438 -31.453 0.815 1 94.75 247 SER A C 1
ATOM 1938 O O . SER A 1 247 ? 0.904 -32.312 0.114 1 94.75 247 SER A O 1
ATOM 1940 N N . GLY A 1 248 ? 2.342 -31.734 1.741 1 92.88 248 GLY A N 1
ATOM 1941 C CA . GLY A 1 248 ? 2.727 -33.125 1.997 1 92.88 248 GLY A CA 1
ATOM 1942 C C . GLY A 1 248 ? 3.539 -33.719 0.872 1 92.88 248 GLY A C 1
ATOM 1943 O O . GLY A 1 248 ? 3.338 -34.875 0.513 1 92.88 248 GLY A O 1
ATOM 1944 N N . ILE A 1 249 ? 4.336 -32.906 0.274 1 95 249 ILE A N 1
ATOM 1945 C CA . ILE A 1 249 ? 5.184 -33.375 -0.804 1 95 249 ILE A CA 1
ATOM 1946 C C . ILE A 1 249 ? 6.652 -33.156 -0.456 1 95 249 ILE A C 1
ATOM 1948 O O . ILE A 1 249 ? 6.961 -32.531 0.561 1 95 249 ILE A O 1
ATOM 1952 N N . LEU A 1 250 ? 7.535 -33.688 -1.265 1 94.06 250 LEU A N 1
ATOM 1953 C CA . LEU A 1 250 ? 8.969 -33.531 -1.062 1 94.06 250 LEU A CA 1
ATOM 1954 C C . LEU A 1 250 ? 9.445 -32.188 -1.614 1 94.06 250 LEU A C 1
ATOM 1956 O O . LEU A 1 250 ? 8.766 -31.578 -2.438 1 94.06 250 LEU A O 1
ATOM 1960 N N . SER A 1 251 ? 10.586 -31.766 -1.097 1 93.88 251 SER A N 1
ATOM 1961 C CA . SER A 1 251 ? 11.148 -30.484 -1.542 1 93.88 251 SER A CA 1
ATOM 1962 C C . SER A 1 251 ? 12.602 -30.656 -1.993 1 93.88 251 SER A C 1
ATOM 1964 O O . SER A 1 251 ? 13.352 -31.438 -1.406 1 93.88 251 SER A O 1
ATOM 1966 N N . MET A 1 252 ? 12.906 -30.031 -3.098 1 91.75 252 MET A N 1
ATOM 1967 C CA 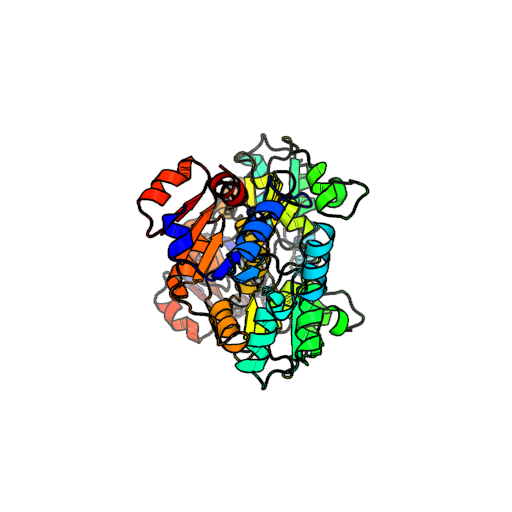. MET A 1 252 ? 14.266 -29.906 -3.604 1 91.75 252 MET A CA 1
ATOM 1968 C C . MET A 1 252 ? 14.609 -28.438 -3.873 1 91.75 252 MET A C 1
ATOM 1970 O O . MET A 1 252 ? 13.984 -27.797 -4.715 1 91.75 252 MET A O 1
ATOM 1974 N N . LEU A 1 253 ? 15.57 -27.953 -3.148 1 90.06 253 LEU A N 1
ATOM 1975 C CA . LEU A 1 253 ? 15.961 -26.547 -3.275 1 90.06 253 LEU A CA 1
ATOM 1976 C C . LEU A 1 253 ? 17.062 -26.391 -4.312 1 90.06 253 LEU A C 1
ATOM 1978 O O . LEU A 1 253 ? 18.141 -26.984 -4.184 1 90.06 253 LEU A O 1
ATOM 1982 N N . ALA A 1 254 ? 16.781 -25.594 -5.301 1 89.5 254 ALA A N 1
ATOM 1983 C CA . ALA A 1 254 ? 17.812 -25.219 -6.277 1 89.5 254 ALA A CA 1
ATOM 1984 C C . ALA A 1 254 ? 18.531 -23.953 -5.84 1 89.5 254 ALA A C 1
ATOM 1986 O O . ALA A 1 254 ? 17.906 -22.953 -5.477 1 89.5 254 ALA A O 1
ATOM 1987 N N . LEU A 1 255 ? 19.781 -23.875 -5.938 1 82.81 255 LEU A N 1
ATOM 1988 C CA . LEU A 1 255 ? 20.578 -22.75 -5.457 1 82.81 255 LEU A CA 1
ATOM 1989 C C . LEU A 1 255 ? 20.812 -21.734 -6.574 1 82.81 255 LEU A C 1
ATOM 1991 O O . LEU A 1 255 ? 21.484 -20.734 -6.367 1 82.81 255 LEU A O 1
ATOM 1995 N N . SER A 1 256 ? 20.281 -21.938 -7.695 1 75.56 256 SER A N 1
ATOM 1996 C CA . SER A 1 256 ? 20.5 -21.125 -8.883 1 75.56 256 SER A CA 1
ATOM 1997 C C . SER A 1 256 ? 19.656 -19.844 -8.828 1 75.56 256 SER A C 1
ATOM 1999 O O . SER A 1 256 ? 19.812 -18.953 -9.672 1 75.56 256 SER A O 1
ATOM 2001 N N . GLY A 1 257 ? 18.828 -19.609 -7.902 1 65.12 257 GLY A N 1
ATOM 2002 C CA . GLY A 1 257 ? 17.938 -18.469 -7.867 1 65.12 257 GLY A CA 1
ATOM 2003 C C . GLY A 1 257 ? 18.203 -17.531 -6.703 1 65.12 257 GLY A C 1
ATOM 2004 O O . GLY A 1 257 ? 19.328 -17.062 -6.512 1 65.12 257 GLY A O 1
ATOM 2005 N N . VAL A 1 258 ? 17.266 -17.25 -5.93 1 63.59 258 VAL A N 1
ATOM 2006 C CA . VAL A 1 258 ? 17.219 -16.156 -4.957 1 63.59 258 VAL A CA 1
ATOM 2007 C C . VAL A 1 258 ? 18.062 -16.516 -3.734 1 63.59 258 VAL A C 1
ATOM 2009 O O . VAL A 1 258 ? 18.594 -15.633 -3.066 1 63.59 258 VAL A O 1
ATOM 2012 N N . THR A 1 259 ? 18.234 -17.781 -3.436 1 63.44 259 THR A N 1
ATOM 2013 C CA . THR A 1 259 ? 18.891 -18.203 -2.205 1 63.44 259 THR A CA 1
ATOM 2014 C C . THR A 1 259 ? 20.391 -17.922 -2.264 1 63.44 259 THR A C 1
ATOM 2016 O O . THR A 1 259 ? 21.062 -18.328 -3.213 1 63.44 259 THR A O 1
ATOM 2019 N N . GLN A 1 260 ? 20.703 -17.094 -1.34 1 62.62 260 GLN A N 1
ATOM 2020 C CA . GLN A 1 260 ? 22.125 -16.75 -1.238 1 62.62 260 GLN A CA 1
ATOM 2021 C C . GLN A 1 260 ? 22.859 -17.766 -0.36 1 62.62 260 GLN A C 1
ATOM 2023 O O . GLN A 1 260 ? 22.266 -18.359 0.539 1 62.62 260 GLN A O 1
ATOM 2028 N N . PRO A 1 261 ? 24.047 -17.906 -0.754 1 60.03 261 PRO A N 1
ATOM 2029 C CA . PRO A 1 261 ? 24.875 -18.859 0.012 1 60.03 261 PRO A CA 1
ATOM 2030 C C . PRO A 1 261 ? 24.781 -18.609 1.519 1 60.03 261 PRO A C 1
ATOM 2032 O O . PRO A 1 261 ? 24.844 -19.562 2.301 1 60.03 261 PRO A O 1
ATOM 2035 N N . GLN A 1 262 ? 24.594 -17.375 1.771 1 59.62 262 GLN A N 1
ATOM 2036 C CA . GLN A 1 262 ? 24.578 -17.047 3.193 1 59.62 262 GLN A CA 1
ATOM 2037 C C . GLN A 1 262 ? 23.344 -17.641 3.875 1 59.62 262 GLN A C 1
ATOM 2039 O O . GLN A 1 262 ? 23.344 -17.844 5.09 1 59.62 262 GLN A O 1
ATOM 2044 N N . GLU A 1 263 ? 22.422 -17.859 3.037 1 61.47 263 GLU A N 1
ATOM 2045 C CA . GLU A 1 263 ? 21.188 -18.422 3.59 1 61.47 263 GLU A CA 1
ATOM 2046 C C . GLU A 1 263 ? 21.297 -19.938 3.76 1 61.47 263 GLU A C 1
ATOM 2048 O O . GLU A 1 263 ? 20.375 -20.578 4.262 1 61.47 263 GLU A O 1
ATOM 2053 N N . LEU A 1 264 ? 22.375 -20.391 3.465 1 61.97 264 LEU A N 1
ATOM 2054 C CA . LEU A 1 264 ? 22.641 -21.812 3.488 1 61.97 264 LEU A CA 1
ATOM 2055 C C . LEU A 1 264 ? 22.562 -22.359 4.91 1 61.97 264 LEU A C 1
ATOM 2057 O O . LEU A 1 264 ? 22.156 -23.5 5.125 1 61.97 264 LEU A O 1
ATOM 2061 N N . GLU A 1 265 ? 22.953 -21.5 5.785 1 61.88 265 GLU A N 1
ATOM 2062 C CA . GLU A 1 265 ? 22.844 -21.953 7.172 1 61.88 265 GLU A CA 1
ATOM 2063 C C . GLU A 1 265 ? 21.406 -22.281 7.539 1 61.88 265 GLU A C 1
ATOM 2065 O O . GLU A 1 265 ? 21.141 -23.25 8.258 1 61.88 265 GLU A O 1
ATOM 2070 N N . LYS A 1 266 ? 20.562 -21.547 7.02 1 60.69 266 LYS A N 1
ATOM 2071 C CA . LYS A 1 266 ? 19.156 -21.781 7.281 1 60.69 266 LYS A CA 1
ATOM 2072 C C . LYS A 1 266 ? 18.672 -23.078 6.633 1 60.69 266 LYS A C 1
ATOM 2074 O O . LYS A 1 266 ? 17.719 -23.703 7.102 1 60.69 266 LYS A O 1
ATOM 2079 N N . ILE A 1 267 ? 19.391 -23.375 5.57 1 62.81 267 ILE A N 1
ATOM 2080 C CA . ILE A 1 267 ? 19.078 -24.578 4.805 1 62.81 267 ILE A CA 1
ATOM 2081 C C . ILE A 1 267 ? 19.375 -25.812 5.648 1 62.81 267 ILE A C 1
ATOM 2083 O O . ILE A 1 267 ? 18.609 -26.781 5.629 1 62.81 267 ILE A O 1
ATOM 2087 N N . LEU A 1 268 ? 20.375 -25.641 6.391 1 58.91 268 LEU A N 1
ATOM 2088 C CA . LEU A 1 268 ? 20.797 -26.781 7.199 1 58.91 268 LEU A CA 1
ATOM 2089 C C . LEU A 1 268 ? 19.797 -27.047 8.32 1 58.91 268 LEU A C 1
ATOM 2091 O O . LEU A 1 268 ? 19.672 -28.188 8.797 1 58.91 268 LEU A O 1
ATOM 2095 N N . THR A 1 269 ? 19.125 -26.062 8.656 1 58.53 269 THR A N 1
ATOM 2096 C CA . THR A 1 269 ? 18.188 -26.203 9.766 1 58.53 269 THR A CA 1
ATOM 2097 C C . THR A 1 269 ? 16.766 -26.438 9.242 1 58.53 269 THR A C 1
ATOM 2099 O O . THR A 1 269 ? 15.867 -26.781 10.016 1 58.53 269 THR A O 1
ATOM 2102 N N . SER A 1 270 ? 16.75 -26.438 7.949 1 64.75 270 SER A N 1
ATOM 2103 C CA . SER A 1 270 ? 15.398 -26.578 7.402 1 64.75 270 SER A CA 1
ATOM 2104 C C . SER A 1 270 ? 15.094 -28.016 7.02 1 64.75 270 SER A C 1
ATOM 2106 O O . SER A 1 270 ? 16 -28.844 6.91 1 64.75 270 SER A O 1
ATOM 2108 N N . ASP A 1 271 ? 13.805 -28.391 7.102 1 78.38 271 ASP A N 1
ATOM 2109 C CA . ASP A 1 271 ? 13.273 -29.688 6.738 1 78.38 271 ASP A CA 1
ATOM 2110 C C . ASP A 1 271 ? 13.266 -29.875 5.223 1 78.38 271 ASP A C 1
ATOM 2112 O O . ASP A 1 271 ? 12.273 -30.344 4.648 1 78.38 271 ASP A O 1
ATOM 2116 N N . ILE A 1 272 ? 14.336 -29.453 4.574 1 85.31 272 ILE A N 1
ATOM 2117 C CA . ILE A 1 272 ? 14.484 -29.656 3.137 1 85.31 272 ILE A CA 1
ATOM 2118 C C . ILE A 1 272 ? 14.891 -31.094 2.857 1 85.31 272 ILE A C 1
ATOM 2120 O O . ILE A 1 272 ? 15.797 -31.625 3.504 1 85.31 272 ILE A O 1
ATOM 2124 N N . ASP A 1 273 ? 14.242 -31.734 1.847 1 87.88 273 ASP A N 1
ATOM 2125 C CA . ASP A 1 273 ? 14.531 -33.125 1.532 1 87.88 273 ASP A CA 1
ATOM 2126 C C . ASP A 1 273 ? 15.797 -33.25 0.686 1 87.88 273 ASP A C 1
ATOM 2128 O O . ASP A 1 273 ? 16.625 -34.125 0.916 1 87.88 273 ASP A O 1
ATOM 2132 N N . PHE A 1 274 ? 15.906 -32.375 -0.327 1 88.31 274 PHE A N 1
ATOM 2133 C CA . PHE A 1 274 ? 17.047 -32.406 -1.243 1 88.31 274 PHE A CA 1
ATOM 2134 C C . PHE A 1 274 ? 17.516 -31.016 -1.597 1 88.31 274 PHE A C 1
ATOM 2136 O O . PHE A 1 274 ? 16.75 -30.047 -1.502 1 88.31 274 PHE A O 1
ATOM 2143 N N . VAL A 1 275 ? 18.797 -30.922 -1.903 1 87.44 275 VAL A N 1
ATOM 2144 C CA . VAL A 1 275 ? 19.391 -29.672 -2.389 1 87.44 275 VAL A CA 1
ATOM 2145 C C . VAL A 1 275 ? 20.156 -29.938 -3.686 1 87.44 275 VAL A C 1
ATOM 2147 O O . VAL A 1 275 ? 20.844 -30.953 -3.811 1 87.44 275 VAL A O 1
ATOM 2150 N N . ILE A 1 276 ? 20 -29.031 -4.629 1 88.12 276 ILE A N 1
ATOM 2151 C CA . ILE A 1 276 ? 20.703 -29.156 -5.902 1 88.12 276 ILE A CA 1
ATOM 2152 C C . ILE A 1 276 ? 21.234 -27.797 -6.332 1 88.12 276 ILE A C 1
ATOM 2154 O O . ILE A 1 276 ? 20.641 -26.75 -6.016 1 88.12 276 ILE A O 1
ATOM 2158 N N . HIS A 1 277 ? 22.375 -27.797 -7 1 87.44 277 HIS A N 1
ATOM 2159 C CA . HIS A 1 277 ? 22.953 -26.531 -7.434 1 87.44 277 HIS A CA 1
ATOM 2160 C C . HIS A 1 277 ? 22.047 -25.828 -8.445 1 87.44 277 HIS A C 1
ATOM 2162 O O . HIS A 1 277 ? 21.906 -24.609 -8.406 1 87.44 277 HIS A O 1
ATOM 2168 N N . SER A 1 278 ? 21.594 -26.609 -9.367 1 91.94 278 SER A N 1
ATOM 2169 C CA . SER A 1 278 ? 20.688 -26.156 -10.398 1 91.94 278 SER A CA 1
ATOM 2170 C C . SER A 1 278 ? 19.922 -27.328 -11.023 1 91.94 278 SER A C 1
ATOM 2172 O O . SER A 1 278 ? 20.328 -28.484 -10.883 1 91.94 278 SER A O 1
ATOM 2174 N N . LEU A 1 279 ? 18.812 -26.969 -11.648 1 93.81 279 LEU A N 1
ATOM 2175 C CA . LEU A 1 279 ? 18.047 -27.984 -12.344 1 93.81 279 LEU A CA 1
ATOM 2176 C C . LEU A 1 279 ? 18.922 -28.75 -13.344 1 93.81 279 LEU A C 1
ATOM 2178 O O . LEU A 1 279 ? 18.781 -29.953 -13.508 1 93.81 279 LEU A O 1
ATOM 2182 N N . GLY A 1 280 ? 19.875 -28.016 -13.938 1 93.94 280 GLY A N 1
ATOM 2183 C CA . GLY A 1 280 ? 20.75 -28.594 -14.953 1 93.94 280 GLY A CA 1
ATOM 2184 C C . GLY A 1 280 ? 21.625 -29.703 -14.43 1 93.94 280 GLY A C 1
ATOM 2185 O O . GLY A 1 280 ? 22.062 -30.562 -15.195 1 93.94 280 GLY A O 1
ATOM 2186 N N . ARG A 1 281 ? 21.828 -29.734 -13.195 1 90.06 281 ARG A N 1
ATOM 2187 C CA . ARG A 1 281 ? 22.688 -30.734 -12.578 1 90.06 281 ARG A CA 1
ATOM 2188 C C . ARG A 1 281 ? 22.109 -32.125 -12.727 1 90.06 281 ARG A C 1
ATOM 2190 O O . ARG A 1 281 ? 22.828 -33.125 -12.727 1 90.06 281 ARG A O 1
ATOM 2197 N N . ILE A 1 282 ? 20.844 -32.219 -12.859 1 93.06 282 ILE A N 1
ATOM 2198 C CA . ILE A 1 282 ? 20.188 -33.5 -13.047 1 93.06 282 ILE A CA 1
ATOM 2199 C C . ILE A 1 282 ? 20.703 -34.156 -14.328 1 93.06 282 ILE A C 1
ATOM 2201 O O . ILE A 1 282 ? 21.047 -35.344 -14.328 1 93.06 282 ILE A O 1
ATOM 2205 N N . TYR A 1 283 ? 20.75 -33.344 -15.359 1 93.06 283 TYR A N 1
ATOM 2206 C CA . TYR A 1 283 ? 21.281 -33.844 -16.625 1 93.06 283 TYR A CA 1
ATOM 2207 C C . TYR A 1 283 ? 22.719 -34.281 -16.484 1 93.06 283 TYR A C 1
ATOM 2209 O O . TYR A 1 283 ? 23.109 -35.344 -17 1 93.06 283 TYR A O 1
ATOM 2217 N N . ASN A 1 284 ? 23.484 -33.531 -15.781 1 90.44 284 ASN A N 1
ATOM 2218 C CA . ASN A 1 284 ? 24.906 -33.812 -15.586 1 90.44 284 ASN A CA 1
ATOM 2219 C C . ASN A 1 284 ? 25.094 -35.156 -14.844 1 90.44 284 ASN A C 1
ATOM 2221 O O . ASN A 1 284 ? 25.969 -35.938 -15.188 1 90.44 284 ASN A O 1
ATOM 2225 N N . VAL A 1 285 ? 24.266 -35.344 -13.883 1 88.25 285 VAL A N 1
ATOM 2226 C CA . VAL A 1 285 ? 24.391 -36.531 -13.055 1 88.25 285 VAL A CA 1
ATOM 2227 C C . VAL A 1 285 ? 23.938 -37.781 -13.836 1 88.25 285 VAL A C 1
ATOM 2229 O O . VAL A 1 285 ? 24.531 -38.844 -13.727 1 88.25 285 VAL A O 1
ATOM 2232 N N . LEU A 1 286 ? 22.938 -37.594 -14.625 1 89.62 286 LEU A N 1
ATOM 2233 C CA . LEU A 1 286 ? 22.375 -38.719 -15.367 1 89.62 286 LEU A CA 1
ATOM 2234 C C . LEU A 1 286 ? 23.25 -39.094 -16.562 1 89.62 286 LEU A C 1
ATOM 2236 O O . LEU A 1 286 ? 23.188 -40.219 -17.062 1 89.62 286 LEU A O 1
ATOM 2240 N N . ASN A 1 287 ? 24.094 -38.156 -17.016 1 85.69 287 ASN A N 1
ATOM 2241 C CA . ASN A 1 287 ? 24.953 -38.406 -18.172 1 85.69 287 ASN A CA 1
ATOM 2242 C C . ASN A 1 287 ? 26.422 -38.562 -17.75 1 85.69 287 ASN A C 1
ATOM 2244 O O . ASN A 1 287 ? 27.312 -38.562 -18.609 1 85.69 287 ASN A O 1
ATOM 2248 N N . SER A 1 288 ? 26.688 -38.531 -16.547 1 74.81 288 SER A N 1
ATOM 2249 C CA . SER A 1 288 ? 28.031 -38.844 -16.078 1 74.81 288 SER A CA 1
ATOM 2250 C C . SER A 1 288 ? 28.219 -40.344 -15.93 1 74.81 288 SER A C 1
ATOM 2252 O O . SER A 1 288 ? 27.25 -41.094 -15.68 1 74.81 288 SER A O 1
ATOM 2254 N N . MET B 1 1 ? -17.016 25.266 30.922 1 74.69 1 MET B N 1
ATOM 2255 C CA . MET B 1 1 ? -16.453 25.984 29.781 1 74.69 1 MET B CA 1
ATOM 2256 C C . MET B 1 1 ? -15.758 27.266 30.219 1 74.69 1 MET B C 1
ATOM 2258 O O . MET B 1 1 ? -14.586 27.484 29.891 1 74.69 1 MET B O 1
ATOM 2262 N N . LEU B 1 2 ? -16.422 27.984 31.141 1 75.19 2 LEU B N 1
ATOM 2263 C CA . LEU B 1 2 ? -15.812 29.234 31.594 1 75.19 2 LEU B CA 1
ATOM 2264 C C . LEU B 1 2 ? -14.523 28.969 32.375 1 75.19 2 LEU B C 1
ATOM 2266 O O . LEU B 1 2 ? -13.539 29.688 32.188 1 75.19 2 LEU B O 1
ATOM 2270 N N . ALA B 1 3 ? -14.617 28.016 33.125 1 80.62 3 ALA B N 1
ATOM 2271 C CA . ALA B 1 3 ? -13.422 27.641 33.875 1 80.62 3 ALA B CA 1
ATOM 2272 C C . ALA B 1 3 ? -12.289 27.25 32.938 1 80.62 3 ALA B C 1
ATOM 2274 O O . ALA B 1 3 ? -11.125 27.609 33.156 1 80.62 3 ALA B O 1
ATOM 2275 N N . ALA B 1 4 ? -12.594 26.5 31.938 1 86 4 ALA B N 1
ATOM 2276 C CA . ALA B 1 4 ? -11.602 26.125 30.938 1 86 4 ALA B CA 1
ATOM 2277 C C . ALA B 1 4 ? -11.023 27.344 30.234 1 86 4 ALA B C 1
ATOM 2279 O O . ALA B 1 4 ? -9.812 27.438 30.031 1 86 4 ALA B O 1
ATOM 2280 N N . LEU B 1 5 ? -11.859 28.25 29.938 1 88.44 5 LEU B N 1
ATOM 2281 C CA . LEU B 1 5 ? -11.445 29.453 29.219 1 88.44 5 LEU B CA 1
ATOM 2282 C C . LEU B 1 5 ? -10.484 30.281 30.062 1 88.44 5 LEU B C 1
ATOM 2284 O O . LEU B 1 5 ? -9.656 31.031 29.531 1 88.44 5 LEU B O 1
ATOM 2288 N N . GLY B 1 6 ? -10.68 30.188 31.375 1 90 6 GLY B N 1
ATOM 2289 C CA . GLY B 1 6 ? -9.789 30.891 32.281 1 90 6 GLY B CA 1
ATOM 2290 C C . GLY B 1 6 ? -8.383 30.312 32.312 1 90 6 GLY B C 1
ATOM 2291 O O . GLY B 1 6 ? -7.422 31.016 32.594 1 90 6 GLY B O 1
ATOM 2292 N N . ARG B 1 7 ? -8.25 29.125 31.906 1 92.94 7 ARG B N 1
ATOM 2293 C CA . ARG B 1 7 ? -6.988 28.391 31.969 1 92.94 7 ARG B CA 1
ATOM 2294 C C . ARG B 1 7 ? -6.262 28.438 30.625 1 92.94 7 ARG B C 1
ATOM 2296 O O . ARG B 1 7 ? -5.066 28.141 30.562 1 92.94 7 ARG B O 1
ATOM 2303 N N . ILE B 1 8 ? -6.945 28.844 29.578 1 96.44 8 ILE B N 1
ATOM 2304 C CA . ILE B 1 8 ? -6.414 28.703 28.234 1 96.44 8 ILE B CA 1
ATOM 2305 C C . ILE B 1 8 ? -6.254 30.094 27.609 1 96.44 8 ILE B C 1
ATOM 2307 O O . ILE B 1 8 ? -7.203 30.875 27.578 1 96.44 8 ILE B O 1
ATOM 2311 N N . ASP B 1 9 ? -5.066 30.375 27.094 1 97.06 9 ASP B N 1
ATOM 2312 C CA . ASP B 1 9 ? -4.809 31.641 26.422 1 97.06 9 ASP B CA 1
ATOM 2313 C C . ASP B 1 9 ? -4.641 31.453 24.922 1 97.06 9 ASP B C 1
ATOM 2315 O O . ASP B 1 9 ? -4.816 32.406 24.141 1 97.06 9 ASP B O 1
ATOM 2319 N N . ASN B 1 10 ? -4.293 30.266 24.484 1 97.25 10 ASN B N 1
ATOM 2320 C CA . ASN B 1 10 ? -4.035 29.938 23.078 1 97.25 10 ASN B CA 1
ATOM 2321 C C . ASN B 1 10 ? -4.793 28.688 22.656 1 97.25 10 ASN B C 1
ATOM 2323 O O . ASN B 1 10 ? -4.738 27.656 23.328 1 97.25 10 ASN B O 1
ATOM 2327 N N . PHE B 1 11 ? -5.52 28.828 21.562 1 97.25 11 PHE B N 1
ATOM 2328 C CA . PHE B 1 11 ? -6.281 27.719 21.031 1 97.25 11 PHE B CA 1
ATOM 2329 C C . PHE B 1 11 ? -5.715 27.25 19.688 1 97.25 11 PHE B C 1
ATOM 2331 O O . PHE B 1 11 ? -5.535 28.062 18.781 1 97.25 11 PHE B O 1
ATOM 2338 N N . ILE B 1 12 ? -5.379 26.016 19.578 1 97.12 12 ILE B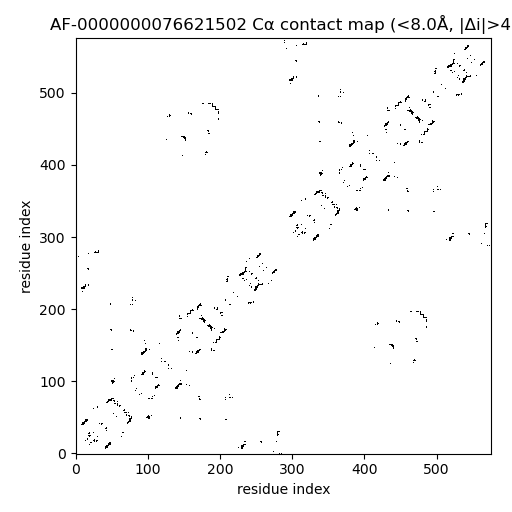 N 1
ATOM 2339 C CA . ILE B 1 12 ? -5.062 25.375 18.312 1 97.12 12 ILE B CA 1
ATOM 2340 C C . ILE B 1 12 ? -6.305 24.672 17.766 1 97.12 12 ILE B C 1
ATOM 2342 O O . ILE B 1 12 ? -6.828 23.75 18.391 1 97.12 12 ILE B O 1
ATOM 2346 N N . LEU B 1 13 ? -6.742 25.125 16.656 1 96.56 13 LEU B N 1
ATOM 2347 C CA . LEU B 1 13 ? -7.957 24.547 16.094 1 96.56 13 LEU B CA 1
ATOM 2348 C C . LEU B 1 13 ? -7.621 23.578 14.969 1 96.56 13 LEU B C 1
ATOM 2350 O O . LEU B 1 13 ? -7 23.953 13.969 1 96.56 13 LEU B O 1
ATOM 2354 N N . GLU B 1 14 ? -8.039 22.391 15.219 1 92.5 14 GLU B N 1
ATOM 2355 C CA . GLU B 1 14 ? -8.18 21.516 14.055 1 92.5 14 GLU B CA 1
ATOM 2356 C C . GLU B 1 14 ? -9.219 22.062 13.086 1 92.5 14 GLU B C 1
ATOM 2358 O O . GLU B 1 14 ? -10.039 22.906 13.453 1 92.5 14 GLU B O 1
ATOM 2363 N N . SER B 1 15 ? -9.219 21.625 11.805 1 88.62 15 SER B N 1
ATOM 2364 C CA . SER B 1 15 ? -10.07 22.328 10.852 1 88.62 15 SER B CA 1
ATOM 2365 C C . SER B 1 15 ? -11.281 21.469 10.469 1 88.62 15 SER B C 1
ATOM 2367 O O . SER B 1 15 ? -12.398 21.734 10.922 1 88.62 15 SER B O 1
ATOM 2369 N N . ASP B 1 16 ? -11.102 20.375 9.805 1 83.19 16 ASP B N 1
ATOM 2370 C CA . ASP B 1 16 ? -12.211 19.531 9.367 1 83.19 16 ASP B CA 1
ATOM 2371 C C . ASP B 1 16 ? -12.891 18.844 10.555 1 83.19 16 ASP B C 1
ATOM 2373 O O . ASP B 1 16 ? -12.227 18.188 11.359 1 83.19 16 ASP B O 1
ATOM 2377 N N . GLY B 1 17 ? -14.148 19.141 10.75 1 84.56 17 GLY B N 1
ATOM 2378 C CA . GLY B 1 17 ? -14.891 18.547 11.859 1 84.56 17 GLY B CA 1
ATOM 2379 C C . GLY B 1 17 ? -14.938 19.453 13.086 1 84.56 17 GLY B C 1
ATOM 2380 O O . GLY B 1 17 ? -15.672 19.172 14.031 1 84.56 17 GLY B O 1
ATOM 2381 N N . VAL B 1 18 ? -14.164 20.531 13.047 1 91.81 18 VAL B N 1
ATOM 2382 C CA . VAL B 1 18 ? -14.133 21.453 14.172 1 91.81 18 VAL B CA 1
ATOM 2383 C C . VAL B 1 18 ? -14.594 22.844 13.711 1 91.81 18 VAL B C 1
ATOM 2385 O O . VAL B 1 18 ? -15.516 23.406 14.289 1 91.81 18 VAL B O 1
ATOM 2388 N N . ILE B 1 19 ? -14.008 23.266 12.656 1 93.94 19 ILE B N 1
ATOM 2389 C CA . ILE B 1 19 ? -14.367 24.578 12.125 1 93.94 19 ILE B CA 1
ATOM 2390 C C . ILE B 1 19 ? -15.414 24.422 11.023 1 93.94 19 ILE B C 1
ATOM 2392 O O . ILE B 1 19 ? -16.391 25.172 10.969 1 93.94 19 ILE B O 1
ATOM 2396 N N . TYR B 1 20 ? -15.133 23.422 10.18 1 89.69 20 TYR B N 1
ATOM 2397 C CA . TYR B 1 20 ? -16 23.188 9.031 1 89.69 20 TYR B CA 1
ATOM 2398 C C . TYR B 1 20 ? -16.094 21.703 8.703 1 89.69 20 TYR B C 1
ATOM 2400 O O . TYR B 1 20 ? -15.336 20.906 9.234 1 89.69 20 TYR B O 1
ATOM 2408 N N . ALA B 1 21 ? -17.047 21.344 7.957 1 82 21 ALA B N 1
ATOM 2409 C CA . ALA B 1 21 ? -17.203 20.047 7.293 1 82 21 ALA B CA 1
ATOM 2410 C C . ALA B 1 21 ? -17.312 20.219 5.781 1 82 21 ALA B C 1
ATOM 2412 O O . ALA B 1 21 ? -18.312 20.75 5.281 1 82 21 ALA B O 1
ATOM 2413 N N . GLY B 1 22 ? -16.297 19.734 5.105 1 74.56 22 GLY B N 1
ATOM 2414 C CA . GLY B 1 22 ? -16.266 20.062 3.686 1 74.56 22 GLY B CA 1
ATOM 2415 C C . GLY B 1 22 ? -16.109 21.547 3.414 1 74.56 22 GLY B C 1
ATOM 2416 O O . GLY B 1 22 ? -15.125 22.156 3.855 1 74.56 22 GLY B O 1
ATOM 2417 N N . ASP B 1 23 ? -17.109 22.125 2.729 1 78.06 23 ASP B N 1
ATOM 2418 C CA . ASP B 1 23 ? -17.031 23.547 2.391 1 78.06 23 ASP B CA 1
ATOM 2419 C C . ASP B 1 23 ? -18.016 24.359 3.215 1 78.06 23 ASP B C 1
ATOM 2421 O O . ASP B 1 23 ? -18.25 25.547 2.932 1 78.06 23 ASP B O 1
ATOM 2425 N N . LYS B 1 24 ? -18.5 23.75 4.27 1 85.62 24 LYS B N 1
ATOM 2426 C CA . LYS B 1 24 ? -19.5 24.438 5.062 1 85.62 24 LYS B CA 1
ATOM 2427 C C . LYS B 1 24 ? -19.031 24.656 6.496 1 85.62 24 LYS B C 1
ATOM 2429 O O . LYS B 1 24 ? -18.531 23.719 7.141 1 85.62 24 LYS B O 1
ATOM 2434 N N . LEU B 1 25 ? -19.25 25.797 6.93 1 92.94 25 LEU B N 1
ATOM 2435 C CA . LEU B 1 25 ? -18.938 26.109 8.32 1 92.94 25 LEU B CA 1
ATOM 2436 C C . LEU B 1 25 ? -19.859 25.375 9.273 1 92.94 25 LEU B C 1
ATOM 2438 O O . LEU B 1 25 ? -21.062 25.25 9.016 1 92.94 25 LEU B O 1
ATOM 2442 N N . LEU B 1 26 ? -19.281 24.922 10.281 1 92.75 26 LEU B N 1
ATOM 2443 C CA . LEU B 1 26 ? -20.125 24.375 11.344 1 92.75 26 LEU B CA 1
ATOM 2444 C C . LEU B 1 26 ? -20.859 25.484 12.086 1 92.75 26 LEU B C 1
ATOM 2446 O O . LEU B 1 26 ? -20.406 26.625 12.102 1 92.75 26 LEU B O 1
ATOM 2450 N N . GLU B 1 27 ? -21.922 25.109 12.711 1 93.44 27 GLU B N 1
ATOM 2451 C CA . GLU B 1 27 ? -22.781 26.094 13.367 1 93.44 27 GLU B CA 1
ATOM 2452 C C . GLU B 1 27 ? -22.016 26.875 14.422 1 93.44 27 GLU B C 1
ATOM 2454 O O . GLU B 1 27 ? -21.359 26.297 15.289 1 93.44 27 GLU B O 1
ATOM 2459 N N . ASN B 1 28 ? -21.984 28.188 14.328 1 95 28 ASN B N 1
ATOM 2460 C CA . ASN B 1 28 ? -21.438 29.156 15.266 1 95 28 ASN B CA 1
ATOM 2461 C C . ASN B 1 28 ? -19.938 29.031 15.398 1 95 28 ASN B C 1
ATOM 2463 O O . ASN B 1 28 ? -19.344 29.484 16.391 1 95 28 ASN B O 1
ATOM 2467 N N . ALA B 1 29 ? -19.297 28.359 14.484 1 95.75 29 ALA B N 1
ATOM 2468 C CA . ALA B 1 29 ? -17.844 28.219 14.539 1 95.75 29 ALA B CA 1
ATOM 2469 C C . ALA B 1 29 ? -17.141 29.562 14.375 1 95.75 29 ALA B C 1
ATOM 2471 O O . ALA B 1 29 ? -16.281 29.922 15.172 1 95.75 29 ALA B O 1
ATOM 2472 N N . GLN B 1 30 ? -17.594 30.25 13.375 1 96.25 30 GLN B N 1
ATOM 2473 C CA . GLN B 1 30 ? -17.016 31.578 13.117 1 96.25 30 GLN B CA 1
ATOM 2474 C C . GLN B 1 30 ? -17.234 32.5 14.297 1 96.25 30 GLN B C 1
ATOM 2476 O O . GLN B 1 30 ? -16.328 33.219 14.719 1 96.25 30 GLN B O 1
ATOM 2481 N N . GLN B 1 31 ? -18.438 32.469 14.766 1 96.44 31 GLN B N 1
ATOM 2482 C CA . GLN B 1 31 ? -18.797 33.312 15.898 1 96.44 31 GLN B CA 1
ATOM 2483 C C . GLN B 1 31 ? -17.953 32.969 17.125 1 96.44 31 GLN B C 1
ATOM 2485 O O . GLN B 1 31 ? -17.562 33.844 17.891 1 96.44 31 GLN B O 1
ATOM 2490 N N . SER B 1 32 ? -17.719 31.734 17.281 1 96.69 32 SER B N 1
ATOM 2491 C CA . SER B 1 32 ? -16.922 31.281 18.406 1 96.69 32 SER B CA 1
ATOM 2492 C C . SER B 1 32 ? -15.477 31.75 18.297 1 96.69 32 SER B C 1
ATOM 2494 O O . SER B 1 32 ? -14.875 32.188 19.281 1 96.69 32 SER B O 1
ATOM 2496 N N . ILE B 1 33 ? -14.898 31.688 17.141 1 97.5 33 ILE B N 1
ATOM 2497 C CA . ILE B 1 33 ? -13.531 32.156 16.906 1 97.5 33 ILE B CA 1
ATOM 2498 C C . ILE B 1 33 ? -13.422 33.625 17.203 1 97.5 33 ILE B C 1
ATOM 2500 O O . ILE B 1 33 ? -12.523 34.062 17.922 1 97.5 33 ILE B O 1
ATOM 2504 N N . HIS B 1 34 ? -14.375 34.375 16.734 1 96.5 34 HIS B N 1
ATOM 2505 C CA . HIS B 1 34 ? -14.391 35.812 16.969 1 96.5 34 HIS B CA 1
ATOM 2506 C C . HIS B 1 34 ? -14.555 36.156 18.453 1 96.5 34 HIS B C 1
ATOM 2508 O O . HIS B 1 34 ? -13.922 37.062 18.969 1 96.5 34 HIS B O 1
ATOM 2514 N N . ALA B 1 35 ? -15.445 35.406 19.047 1 95.81 35 ALA B N 1
ATOM 2515 C CA . ALA B 1 35 ? -15.664 35.594 20.469 1 95.81 35 ALA B CA 1
ATOM 2516 C C . ALA B 1 35 ? -14.383 35.375 21.266 1 95.81 35 ALA B C 1
ATOM 2518 O O . ALA B 1 35 ? -14.078 36.125 22.188 1 95.81 35 ALA B O 1
ATOM 2519 N N . LEU B 1 36 ? -13.648 34.344 20.953 1 96.5 36 LEU B N 1
ATOM 2520 C CA . LEU B 1 36 ? -12.383 34.062 21.625 1 96.5 36 LEU B CA 1
ATOM 2521 C C . LEU B 1 36 ? -11.359 35.156 21.359 1 96.5 36 LEU B C 1
ATOM 2523 O O . LEU B 1 36 ? -10.641 35.562 22.281 1 96.5 36 LEU B O 1
ATOM 2527 N N . GLU B 1 37 ? -11.305 35.594 20.141 1 96.19 37 GLU B N 1
ATOM 2528 C CA . GLU B 1 37 ? -10.398 36.688 19.797 1 96.19 37 GLU B CA 1
ATOM 2529 C C . GLU B 1 37 ? -10.742 37.969 20.594 1 96.19 37 GLU B C 1
ATOM 2531 O O . GLU B 1 37 ? -9.844 38.656 21.078 1 96.19 37 GLU B O 1
ATOM 2536 N N . ASN B 1 38 ? -12 38.219 20.688 1 95.25 38 ASN B N 1
ATOM 2537 C CA . ASN B 1 38 ? -12.461 39.406 21.422 1 95.25 38 ASN B CA 1
ATOM 2538 C C . ASN B 1 38 ? -12.094 39.312 22.906 1 95.25 38 ASN B C 1
ATOM 2540 O O . ASN B 1 38 ? -11.953 40.344 23.578 1 95.25 38 ASN B O 1
ATOM 2544 N N . LEU B 1 39 ? -11.961 38.125 23.406 1 95.25 39 LEU B N 1
ATOM 2545 C CA . LEU B 1 39 ? -11.547 37.906 24.781 1 95.25 39 LEU B CA 1
ATOM 2546 C C . LEU B 1 39 ? -10.031 38 24.922 1 95.25 39 LEU B C 1
ATOM 2548 O O . LEU B 1 39 ? -9.492 37.781 26.016 1 95.25 39 LEU B O 1
ATOM 2552 N N . GLY B 1 40 ? -9.359 38.219 23.812 1 95.19 40 GLY B N 1
ATOM 2553 C CA . GLY B 1 40 ? -7.91 38.375 23.844 1 95.19 40 GLY B CA 1
ATOM 2554 C C . GLY B 1 40 ? -7.164 37.062 23.656 1 95.19 40 GLY B C 1
ATOM 2555 O O . GLY B 1 40 ? -5.949 37 23.859 1 95.19 40 GLY B O 1
ATOM 2556 N N . LYS B 1 41 ? -7.852 36.031 23.328 1 96.62 41 LYS B N 1
ATOM 2557 C CA . LYS B 1 41 ? -7.203 34.719 23.125 1 96.62 41 LYS B CA 1
ATOM 2558 C C . LYS B 1 41 ? -6.535 34.656 21.766 1 96.62 41 LYS B C 1
ATOM 2560 O O . LYS B 1 41 ? -6.988 35.281 20.812 1 96.62 41 LYS B O 1
ATOM 2565 N N . THR B 1 42 ? -5.453 33.906 21.688 1 96.62 42 THR B N 1
ATOM 2566 C CA . THR B 1 42 ? -4.777 33.656 20.422 1 96.62 42 THR B CA 1
ATOM 2567 C C . THR B 1 42 ? -5.352 32.406 19.766 1 96.62 42 THR B C 1
ATOM 2569 O O . THR B 1 42 ? -5.484 31.359 20.406 1 96.62 42 THR B O 1
ATOM 2572 N N . ILE B 1 43 ? -5.684 32.531 18.422 1 97.75 43 ILE B N 1
ATOM 2573 C CA . ILE B 1 43 ? -6.227 31.422 17.688 1 97.75 43 ILE B CA 1
ATOM 2574 C C . ILE B 1 43 ? -5.211 30.953 16.641 1 97.75 43 ILE B C 1
ATOM 2576 O O . ILE B 1 43 ? -4.75 31.734 15.82 1 97.75 43 ILE B O 1
ATOM 2580 N N . LEU B 1 44 ? -4.855 29.703 16.734 1 97.44 44 LEU B N 1
ATOM 2581 C CA . LEU B 1 44 ? -3.963 29.031 15.789 1 97.44 44 LEU B CA 1
ATOM 2582 C C . LEU B 1 44 ? -4.695 27.938 15.023 1 97.44 44 LEU B C 1
ATOM 2584 O O . LEU B 1 44 ? -5.684 27.375 15.516 1 97.44 44 LEU B O 1
ATOM 2588 N N . TYR B 1 45 ? -4.203 27.672 13.82 1 96.88 45 TYR B N 1
ATOM 2589 C CA . TYR B 1 45 ? -4.863 26.688 12.969 1 96.88 45 TYR B CA 1
ATOM 2590 C C . TYR B 1 45 ? -3.914 25.562 12.602 1 96.88 45 TYR B C 1
ATOM 2592 O O . TYR B 1 45 ? -2.785 25.797 12.172 1 96.88 45 TYR B O 1
ATOM 2600 N N . TYR B 1 46 ? -4.355 24.359 12.773 1 95.69 46 TYR B N 1
ATOM 2601 C CA . TYR B 1 46 ? -3.582 23.156 12.508 1 95.69 46 TYR B CA 1
ATOM 2602 C C . TYR B 1 46 ? -4.426 22.109 11.773 1 95.69 46 TYR B C 1
ATOM 2604 O O . TYR B 1 46 ? -4.805 21.094 12.359 1 95.69 46 TYR B O 1
ATOM 2612 N N . PRO B 1 47 ? -4.664 22.453 10.445 1 91.31 47 PRO B N 1
ATOM 2613 C CA . PRO B 1 47 ? -5.453 21.484 9.664 1 91.31 47 PRO B CA 1
ATOM 2614 C C . PRO B 1 47 ? -4.746 20.141 9.484 1 91.31 47 PRO B C 1
ATOM 2616 O O . PRO B 1 47 ? -3.52 20.078 9.594 1 91.31 47 PRO B O 1
ATOM 2619 N N . ASN B 1 48 ? -5.551 19.062 9.258 1 80.44 48 ASN B N 1
ATOM 2620 C CA . ASN B 1 48 ? -4.996 17.734 9.008 1 80.44 48 ASN B CA 1
ATOM 2621 C C . ASN B 1 48 ? -4.645 17.547 7.531 1 80.44 48 ASN B C 1
ATOM 2623 O O . ASN B 1 48 ? -3.861 16.672 7.184 1 80.44 48 ASN B O 1
ATOM 2627 N N . SER B 1 49 ? -5.203 18.312 6.715 1 81.94 49 SER B N 1
ATOM 2628 C CA . SER B 1 49 ? -5.027 18.141 5.277 1 81.94 49 SER B CA 1
ATOM 2629 C C . SER B 1 49 ? -3.656 18.625 4.82 1 81.94 49 SER B C 1
ATOM 2631 O O . SER B 1 49 ? -3.215 19.703 5.211 1 81.94 49 SER B O 1
ATOM 2633 N N . SER B 1 50 ? -3.076 17.828 4 1 85.75 50 SER B N 1
ATOM 2634 C CA . SER B 1 50 ? -1.743 18.141 3.498 1 85.75 50 SER B CA 1
ATOM 2635 C C . SER B 1 50 ? -1.801 18.672 2.066 1 85.75 50 SER B C 1
ATOM 2637 O O . SER B 1 50 ? -0.783 18.703 1.373 1 85.75 50 SER B O 1
ATOM 2639 N N . THR B 1 51 ? -2.938 19.047 1.617 1 90.06 51 THR B N 1
ATOM 2640 C CA . THR B 1 51 ? -3.076 19.406 0.21 1 90.06 51 THR B CA 1
ATOM 2641 C C . THR B 1 51 ? -2.93 20.906 0.018 1 90.06 51 THR B C 1
ATOM 2643 O O . THR B 1 51 ? -2.752 21.375 -1.106 1 90.06 51 THR B O 1
ATOM 2646 N N . ARG B 1 52 ? -2.918 21.656 1.104 1 92.06 52 ARG B N 1
ATOM 2647 C CA . ARG B 1 52 ? -2.912 23.125 0.986 1 92.06 52 ARG B CA 1
ATOM 2648 C C . ARG B 1 52 ? -1.63 23.703 1.561 1 92.06 52 ARG B C 1
ATOM 2650 O O . ARG B 1 52 ? -1.108 23.219 2.562 1 92.06 52 ARG B O 1
ATOM 2657 N N . SER B 1 53 ? -1.221 24.781 0.92 1 96.81 53 SER B N 1
ATOM 2658 C CA . SER B 1 53 ? -0.231 25.656 1.529 1 96.81 53 SER B CA 1
ATOM 2659 C C . SER B 1 53 ? -0.86 26.531 2.609 1 96.81 53 SER B C 1
ATOM 2661 O O . SER B 1 53 ? -2.086 26.609 2.727 1 96.81 53 SER B O 1
ATOM 2663 N N . ARG B 1 54 ? -0.042 27.203 3.359 1 96.88 54 ARG B N 1
ATOM 2664 C CA . ARG B 1 54 ? -0.566 28.156 4.34 1 96.88 54 ARG B CA 1
ATOM 2665 C C . ARG B 1 54 ? -1.37 29.266 3.658 1 96.88 54 ARG B C 1
ATOM 2667 O O . ARG B 1 54 ? -2.451 29.625 4.125 1 96.88 54 ARG B O 1
ATOM 2674 N N . GLU B 1 55 ? -0.862 29.703 2.57 1 97.44 55 GLU B N 1
ATOM 2675 C CA . GLU B 1 55 ? -1.551 30.766 1.843 1 97.44 55 GLU B CA 1
ATOM 2676 C C . GLU B 1 55 ? -2.908 30.297 1.329 1 97.44 55 GLU B C 1
ATOM 2678 O O . GLU B 1 55 ? -3.91 31 1.469 1 97.44 55 GLU B O 1
ATOM 2683 N N . SER B 1 56 ? -2.896 29.141 0.709 1 95.94 56 SER B N 1
ATOM 2684 C CA . SER B 1 56 ? -4.145 28.578 0.199 1 95.94 56 SER B CA 1
ATOM 2685 C C . SER B 1 56 ? -5.145 28.344 1.324 1 95.94 56 SER B C 1
ATOM 2687 O O . SER B 1 56 ? -6.344 28.594 1.158 1 95.94 56 SER B O 1
ATOM 2689 N N . PHE B 1 57 ? -4.719 27.891 2.387 1 95.81 57 PHE B N 1
ATOM 2690 C CA . PHE B 1 57 ? -5.586 27.656 3.533 1 95.81 57 PHE B CA 1
ATOM 2691 C C . PHE B 1 57 ? -6.121 28.969 4.09 1 95.81 57 PHE B C 1
ATOM 2693 O O . PHE B 1 57 ? -7.297 29.062 4.445 1 95.81 57 PHE B O 1
ATOM 2700 N N . LYS B 1 58 ? -5.273 29.891 4.199 1 97.12 58 LYS B N 1
ATOM 2701 C CA . LYS B 1 58 ? -5.688 31.219 4.633 1 97.12 58 LYS B CA 1
ATOM 2702 C C . LYS B 1 58 ? -6.816 31.766 3.762 1 97.12 58 LYS B C 1
ATOM 2704 O O . LYS B 1 58 ? -7.797 32.312 4.273 1 97.12 58 LYS B O 1
ATOM 2709 N N . ASN B 1 59 ? -6.656 31.578 2.518 1 96.19 59 ASN B N 1
ATOM 2710 C CA . ASN B 1 59 ? -7.672 32.031 1.575 1 96.19 59 ASN B CA 1
ATOM 2711 C C . ASN B 1 59 ? -8.992 31.297 1.779 1 96.19 59 ASN B C 1
ATOM 2713 O O . ASN B 1 59 ? -10.062 31.906 1.665 1 96.19 59 ASN B O 1
ATOM 2717 N N . LYS B 1 60 ? -8.891 30.031 2.021 1 94.06 60 LYS B N 1
ATOM 2718 C CA . LYS B 1 60 ? -10.102 29.266 2.314 1 94.06 60 LYS B CA 1
ATOM 2719 C C . LYS B 1 60 ? -10.805 29.812 3.551 1 94.06 60 LYS B C 1
ATOM 2721 O O . LYS B 1 60 ? -12.031 29.984 3.547 1 94.06 60 LYS B O 1
ATOM 2726 N N . LEU B 1 61 ? -10.055 30.078 4.629 1 95.38 61 LEU B N 1
ATOM 2727 C CA . LEU B 1 61 ? -10.625 30.625 5.859 1 95.38 61 LEU B CA 1
ATOM 2728 C C . LEU B 1 61 ? -11.273 31.969 5.602 1 95.38 61 LEU B C 1
ATOM 2730 O O . LEU B 1 61 ? -12.367 32.25 6.105 1 95.38 61 LEU B O 1
ATOM 2734 N N . LYS B 1 62 ? -10.648 32.75 4.797 1 96.12 62 LYS B N 1
ATOM 2735 C CA . LYS B 1 62 ? -11.172 34.062 4.465 1 96.12 62 LYS B CA 1
ATOM 2736 C C . LYS B 1 62 ? -12.523 33.969 3.764 1 96.12 62 LYS B C 1
ATOM 2738 O O . LYS B 1 62 ? -13.445 34.719 4.062 1 96.12 62 LYS B O 1
ATOM 2743 N N . LYS B 1 63 ? -12.641 33.031 2.865 1 94.44 63 LYS B N 1
ATOM 2744 C CA . LYS B 1 63 ? -13.891 32.812 2.148 1 94.44 63 LYS B CA 1
ATOM 2745 C C . LYS B 1 63 ? -15 32.375 3.102 1 94.44 63 LYS B C 1
ATOM 2747 O O . LYS B 1 63 ? -16.188 32.594 2.836 1 94.44 63 LYS B O 1
ATOM 2752 N N . LEU B 1 64 ? -14.586 31.797 4.176 1 93.25 64 LEU B N 1
ATOM 2753 C CA . LEU B 1 64 ? -15.539 31.328 5.172 1 93.25 64 LEU B CA 1
ATOM 2754 C C . LEU B 1 64 ? -15.805 32.406 6.219 1 93.25 64 LEU B C 1
ATOM 2756 O O . LEU B 1 64 ? -16.531 32.188 7.188 1 93.25 64 LEU B O 1
ATOM 2760 N N . GLY B 1 65 ? -15.117 33.562 6.113 1 93.56 65 GLY B N 1
ATOM 2761 C CA . GLY B 1 65 ? -15.359 34.688 6.996 1 93.56 65 GLY B CA 1
ATOM 2762 C C . GLY B 1 65 ? -14.414 34.75 8.18 1 93.56 65 GLY B C 1
ATOM 2763 O O . GLY B 1 65 ? -14.68 35.406 9.172 1 93.56 65 GLY B O 1
ATOM 2764 N N . ILE B 1 66 ? -13.375 34 8.109 1 96.25 66 ILE B N 1
ATOM 2765 C CA . ILE B 1 66 ? -12.367 33.969 9.172 1 96.25 66 ILE B CA 1
ATOM 2766 C C . ILE B 1 66 ? -11.062 34.562 8.664 1 96.25 66 ILE B C 1
ATOM 2768 O O . ILE B 1 66 ? -10.414 34.031 7.777 1 96.25 66 ILE B O 1
ATOM 2772 N N . ASP B 1 67 ? -10.742 35.688 9.195 1 96.38 67 ASP B N 1
ATOM 2773 C CA . ASP B 1 67 ? -9.484 36.344 8.844 1 96.38 67 ASP B CA 1
ATOM 2774 C C . ASP B 1 67 ? -8.383 35.938 9.828 1 96.38 67 ASP B C 1
ATOM 2776 O O . ASP B 1 67 ? -8.617 35.875 11.039 1 96.38 67 ASP B O 1
ATOM 2780 N N . THR B 1 68 ? -7.199 35.625 9.312 1 96.56 68 THR B N 1
ATOM 2781 C CA . THR B 1 68 ? -6.078 35.25 10.172 1 96.56 68 THR B CA 1
ATOM 2782 C C . THR B 1 68 ? -4.75 35.594 9.492 1 96.56 68 THR B C 1
ATOM 2784 O O . THR B 1 68 ? -4.734 36.094 8.367 1 96.56 68 THR B O 1
ATOM 2787 N N . GLU B 1 69 ? -3.678 35.469 10.211 1 95.62 69 GLU B N 1
ATOM 2788 C CA . GLU B 1 69 ? -2.332 35.688 9.695 1 95.62 69 GLU B CA 1
ATOM 2789 C C . GLU B 1 69 ? -1.642 34.375 9.328 1 95.62 69 GLU B C 1
ATOM 2791 O O . GLU B 1 69 ? -1.882 33.344 9.953 1 95.62 69 GLU B O 1
ATOM 2796 N N . ILE B 1 70 ? -0.753 34.469 8.391 1 96.19 70 ILE B N 1
ATOM 2797 C CA . ILE B 1 70 ? -0.085 33.281 7.832 1 96.19 70 ILE B CA 1
ATOM 2798 C C . ILE B 1 70 ? 0.734 32.594 8.914 1 96.19 70 ILE B C 1
ATOM 2800 O O . ILE B 1 70 ? 0.855 31.375 8.922 1 96.19 70 ILE B O 1
ATOM 2804 N N . ASN B 1 71 ? 1.347 33.344 9.844 1 94.31 71 ASN B N 1
ATOM 2805 C CA . ASN B 1 71 ? 2.221 32.781 10.867 1 94.31 71 ASN B CA 1
ATOM 2806 C C . ASN B 1 71 ? 1.429 32.031 11.922 1 94.31 71 ASN B C 1
ATOM 2808 O O . ASN B 1 71 ? 2.01 31.328 12.758 1 94.31 71 ASN B O 1
ATOM 2812 N N . LYS B 1 72 ? 0.064 32.094 11.812 1 95.5 72 LYS B N 1
ATOM 2813 C CA . LYS B 1 72 ? -0.805 31.375 12.75 1 95.5 72 LYS B CA 1
ATOM 2814 C C . LYS B 1 72 ? -1.326 30.078 12.141 1 95.5 72 LYS B C 1
ATOM 2816 O O . LYS B 1 72 ? -2.152 29.391 12.75 1 95.5 72 LYS B O 1
ATOM 2821 N N . ILE B 1 73 ? -0.848 29.766 10.953 1 96.56 73 ILE B N 1
ATOM 2822 C CA . ILE B 1 73 ? -1.304 28.578 10.234 1 96.56 73 ILE B CA 1
ATOM 2823 C C . ILE B 1 73 ? -0.17 27.562 10.148 1 96.56 73 ILE B C 1
ATOM 2825 O O . ILE B 1 73 ? 0.924 27.875 9.68 1 96.56 73 ILE B O 1
ATOM 2829 N N . PHE B 1 74 ? -0.46 26.375 10.578 1 96.56 74 PHE B N 1
ATOM 2830 C CA . PHE B 1 74 ? 0.529 25.297 10.586 1 96.56 74 PHE B CA 1
ATOM 2831 C C . PHE B 1 74 ? 0.008 24.078 9.852 1 96.56 74 PHE B C 1
ATOM 2833 O O . PHE B 1 74 ? -0.455 23.125 10.469 1 96.56 74 PHE B O 1
ATOM 2840 N N . THR B 1 75 ? 0.179 24.047 8.547 1 96 75 THR B N 1
ATOM 2841 C CA . THR B 1 75 ? -0.217 22.891 7.75 1 96 75 THR B CA 1
ATOM 2842 C C . THR B 1 75 ? 0.866 21.812 7.781 1 96 75 THR B C 1
ATOM 2844 O O . THR B 1 75 ? 2.043 22.125 7.988 1 96 75 THR B O 1
ATOM 2847 N N . PRO B 1 76 ? 0.422 20.578 7.57 1 95.75 76 PRO B N 1
ATOM 2848 C CA . PRO B 1 76 ? 1.446 19.547 7.449 1 95.75 76 PRO B CA 1
ATOM 2849 C C . PRO B 1 76 ? 2.469 19.844 6.355 1 95.75 76 PRO B C 1
ATOM 2851 O O . PRO B 1 76 ? 3.646 19.5 6.496 1 95.75 76 PRO B O 1
ATOM 2854 N N . SER B 1 77 ? 2.059 20.453 5.281 1 97.25 77 SER B N 1
ATOM 2855 C CA . SER B 1 77 ? 2.951 20.859 4.203 1 97.25 77 SER B CA 1
ATOM 2856 C C . SER B 1 77 ? 4.02 21.828 4.707 1 97.25 77 SER B C 1
ATOM 2858 O O . SER B 1 77 ? 5.207 21.656 4.406 1 97.25 77 SER B O 1
ATOM 2860 N N . TYR B 1 78 ? 3.58 22.828 5.445 1 97.06 78 TYR B N 1
ATOM 2861 C CA . TYR B 1 78 ? 4.488 23.812 6.012 1 97.06 78 TYR B CA 1
ATOM 2862 C C . TYR B 1 78 ? 5.438 23.172 7.02 1 97.06 78 TYR B C 1
ATOM 2864 O O . TYR B 1 78 ? 6.645 23.422 6.992 1 97.06 78 TYR B O 1
ATOM 2872 N N . ILE B 1 79 ? 4.902 22.328 7.836 1 97.06 79 ILE B N 1
ATOM 2873 C CA . ILE B 1 79 ? 5.691 21.672 8.867 1 97.06 79 ILE B CA 1
ATOM 2874 C C . ILE B 1 79 ? 6.758 20.781 8.219 1 97.06 79 ILE B C 1
ATOM 2876 O O . ILE B 1 79 ? 7.898 20.734 8.68 1 97.06 79 ILE B O 1
ATOM 2880 N N . THR B 1 80 ? 6.41 20.078 7.152 1 97.62 80 THR B N 1
ATOM 2881 C CA . THR B 1 80 ? 7.355 19.25 6.414 1 97.62 80 THR B CA 1
ATOM 2882 C C . THR B 1 80 ? 8.516 20.078 5.879 1 97.62 80 THR B C 1
ATOM 2884 O O . THR B 1 80 ? 9.68 19.719 6.035 1 97.62 80 THR B O 1
ATOM 2887 N N . ALA B 1 81 ? 8.18 21.188 5.266 1 97.69 81 ALA B N 1
ATOM 2888 C CA . ALA B 1 81 ? 9.188 22.078 4.703 1 97.69 81 ALA B CA 1
ATOM 2889 C C . ALA B 1 81 ? 10.125 22.594 5.789 1 97.69 81 ALA B C 1
ATOM 2891 O O . ALA B 1 81 ? 11.352 22.594 5.617 1 97.69 81 ALA B O 1
ATOM 2892 N N . GLU B 1 82 ? 9.539 23 6.887 1 96.5 82 GLU B N 1
ATOM 2893 C CA . GLU B 1 82 ? 10.328 23.562 7.977 1 96.5 82 GLU B CA 1
ATOM 2894 C C . GLU B 1 82 ? 11.195 22.484 8.633 1 96.5 82 GLU B C 1
ATOM 2896 O O . GLU B 1 82 ? 12.312 22.781 9.086 1 96.5 82 GLU B O 1
ATOM 2901 N N . TYR B 1 83 ? 10.648 21.297 8.719 1 96.62 83 TYR B N 1
ATOM 2902 C CA . TYR B 1 83 ? 11.414 20.172 9.25 1 96.62 83 TYR B CA 1
ATOM 2903 C C . TYR B 1 83 ? 12.695 19.969 8.445 1 96.62 83 TYR B C 1
ATOM 2905 O O . TYR B 1 83 ? 13.781 19.844 9.023 1 96.62 83 TYR B O 1
ATOM 2913 N N . LEU B 1 84 ? 12.602 19.922 7.164 1 97.62 84 LEU B N 1
ATOM 2914 C CA . LEU B 1 84 ? 13.758 19.703 6.305 1 97.62 84 LEU B CA 1
ATOM 2915 C C . LEU B 1 84 ? 14.742 20.859 6.43 1 97.62 84 LEU B C 1
ATOM 2917 O O . LEU B 1 84 ? 15.953 20.641 6.566 1 97.62 84 LEU B O 1
ATOM 2921 N N . LYS B 1 85 ? 14.227 22.047 6.41 1 96.06 85 LYS B N 1
ATOM 2922 C CA . LYS B 1 85 ? 15.062 23.234 6.5 1 96.06 85 LYS B CA 1
ATOM 2923 C C . LYS B 1 85 ? 15.859 23.25 7.801 1 96.06 85 LYS B C 1
ATOM 2925 O O . LYS B 1 85 ? 17.047 23.594 7.801 1 96.06 85 LYS B O 1
ATOM 2930 N N . LYS B 1 86 ? 15.273 22.875 8.82 1 94.25 86 LYS B N 1
ATOM 2931 C CA . LYS B 1 86 ? 15.859 23.016 10.156 1 94.25 86 LYS B CA 1
ATOM 2932 C C . LYS B 1 86 ? 16.781 21.828 10.469 1 94.25 86 LYS B C 1
ATOM 2934 O O . LYS B 1 86 ? 17.859 22.016 11.023 1 94.25 86 LYS B O 1
ATOM 2939 N N . TYR B 1 87 ? 16.344 20.641 10.188 1 95.31 87 TYR B N 1
ATOM 2940 C CA . TYR B 1 87 ? 17.031 19.453 10.711 1 95.31 87 TYR B CA 1
ATOM 2941 C C . TYR B 1 87 ? 17.859 18.781 9.625 1 95.31 87 TYR B C 1
ATOM 2943 O O . TYR B 1 87 ? 18.75 17.969 9.922 1 95.31 87 TYR B O 1
ATOM 2951 N N . HIS B 1 88 ? 17.562 19.078 8.383 1 97 88 HIS B N 1
ATOM 2952 C CA . HIS B 1 88 ? 18.297 18.484 7.27 1 97 88 HIS B CA 1
ATOM 2953 C C . HIS B 1 88 ? 18.641 19.531 6.215 1 97 88 HIS B C 1
ATOM 2955 O O . HIS B 1 88 ? 18.328 19.359 5.035 1 97 88 HIS B O 1
ATOM 2961 N N . PRO B 1 89 ? 19.344 20.547 6.645 1 96.56 89 PRO B N 1
ATOM 2962 C CA . PRO B 1 89 ? 19.656 21.641 5.719 1 96.56 89 PRO B CA 1
ATOM 2963 C C . PRO B 1 89 ? 20.516 21.188 4.543 1 96.56 89 PRO B C 1
ATOM 2965 O O . PRO B 1 89 ? 20.609 21.906 3.539 1 96.56 89 PRO B O 1
ATOM 2968 N N . GLU B 1 90 ? 21.094 20.031 4.648 1 95.94 90 GLU B N 1
ATOM 2969 C CA . GLU B 1 90 ? 21.938 19.484 3.58 1 95.94 90 GLU B CA 1
ATOM 2970 C C . GLU B 1 90 ? 21.094 18.984 2.418 1 95.94 90 GLU B C 1
ATOM 2972 O O . GLU B 1 90 ? 21.594 18.797 1.31 1 95.94 90 GLU B O 1
ATOM 2977 N N . ILE B 1 91 ? 19.844 18.75 2.664 1 97.06 91 ILE B N 1
ATOM 2978 C CA . ILE B 1 91 ? 18.953 18.234 1.627 1 97.06 91 ILE B CA 1
ATOM 2979 C C . ILE B 1 91 ? 18.375 19.406 0.827 1 97.06 91 ILE B C 1
ATOM 2981 O O . ILE B 1 91 ? 17.719 20.297 1.386 1 97.06 91 ILE B O 1
ATOM 2985 N N . ASN B 1 92 ? 18.625 19.375 -0.462 1 95.81 92 ASN B N 1
ATOM 2986 C CA . ASN B 1 92 ? 18.141 20.469 -1.3 1 95.81 92 ASN B CA 1
ATOM 2987 C C . ASN B 1 92 ? 17.156 19.969 -2.363 1 95.81 92 ASN B C 1
ATOM 2989 O O . ASN B 1 92 ? 16.484 20.766 -3.014 1 95.81 92 ASN B O 1
ATOM 2993 N N . LYS B 1 93 ? 17.203 18.672 -2.617 1 96.81 93 LYS B N 1
ATOM 2994 C CA . LYS B 1 93 ? 16.344 18.062 -3.627 1 96.81 93 LYS B CA 1
ATOM 2995 C C . LYS B 1 93 ? 15.508 16.938 -3.027 1 96.81 93 LYS B C 1
ATOM 2997 O O . LYS B 1 93 ? 16.031 16.078 -2.32 1 96.81 93 LYS B O 1
ATOM 3002 N N . VAL B 1 94 ? 14.156 16.984 -3.283 1 98.12 94 VAL B N 1
ATOM 3003 C CA . VAL B 1 94 ? 13.281 15.953 -2.734 1 98.12 94 VAL B CA 1
ATOM 3004 C C . VAL B 1 94 ? 12.336 15.445 -3.82 1 98.12 94 VAL B C 1
ATOM 3006 O O . VAL B 1 94 ? 11.898 16.219 -4.68 1 98.12 94 VAL B O 1
ATOM 3009 N N . TYR B 1 95 ? 12.078 14.141 -3.834 1 96.81 95 TYR B N 1
ATOM 3010 C CA . TYR B 1 95 ? 11.031 13.539 -4.656 1 96.81 95 TYR B CA 1
ATOM 3011 C C . TYR B 1 95 ? 9.68 13.586 -3.953 1 96.81 95 TYR B C 1
ATOM 3013 O O . TYR B 1 95 ? 9.547 13.117 -2.818 1 96.81 95 TYR B O 1
ATOM 3021 N N . VAL B 1 96 ? 8.656 14.164 -4.66 1 97.69 96 VAL B N 1
ATOM 3022 C CA . VAL B 1 96 ? 7.438 14.516 -3.939 1 97.69 96 VAL B CA 1
ATOM 3023 C C . VAL B 1 96 ? 6.234 13.852 -4.602 1 97.69 96 VAL B C 1
ATOM 3025 O O . VAL B 1 96 ? 6.039 13.961 -5.812 1 97.69 96 VAL B O 1
ATOM 3028 N N . LEU B 1 97 ? 5.555 13.102 -3.793 1 97.69 97 LEU B N 1
ATOM 3029 C CA . LEU B 1 97 ? 4.176 12.727 -4.086 1 97.69 97 LEU B CA 1
ATOM 3030 C C . LEU B 1 97 ? 3.197 13.578 -3.293 1 97.69 97 LEU B C 1
ATOM 3032 O O . LEU B 1 97 ? 3.072 13.43 -2.076 1 97.69 97 LEU B O 1
ATOM 3036 N N . GLY B 1 98 ? 2.514 14.445 -3.926 1 96.81 98 GLY B N 1
ATOM 3037 C CA . GLY B 1 98 ? 1.624 15.359 -3.225 1 96.81 98 GLY B CA 1
ATOM 3038 C C . GLY B 1 98 ? 1.026 16.422 -4.125 1 96.81 98 GLY B C 1
ATOM 3039 O O . GLY B 1 98 ? 1.422 16.547 -5.285 1 96.81 98 GLY B O 1
ATOM 3040 N N . LYS B 1 99 ? 0.095 17.188 -3.604 1 95.75 99 LYS B N 1
ATOM 3041 C CA . LYS B 1 99 ? -0.607 18.234 -4.336 1 95.75 99 LYS B CA 1
ATOM 3042 C C . LYS B 1 99 ? 0.17 19.547 -4.301 1 95.75 99 LYS B C 1
ATOM 3044 O O . LYS B 1 99 ? 1.264 19.609 -3.732 1 95.75 99 LYS B O 1
ATOM 3049 N N . GLU B 1 100 ? -0.389 20.5 -4.949 1 96 100 GLU B N 1
ATOM 3050 C CA . GLU B 1 100 ? 0.306 21.766 -5.188 1 96 100 GLU B CA 1
ATOM 3051 C C . GLU B 1 100 ? 0.617 22.484 -3.879 1 96 100 GLU B C 1
ATOM 3053 O O . GLU B 1 100 ? 1.641 23.156 -3.762 1 96 100 GLU B O 1
ATOM 3058 N N . GLY B 1 101 ? -0.202 22.391 -2.887 1 96.94 101 GLY B N 1
ATOM 3059 C CA . GLY B 1 101 ? 0.038 23.047 -1.615 1 96.94 101 GLY B CA 1
ATOM 3060 C C . GLY B 1 101 ? 1.34 22.625 -0.958 1 96.94 101 GLY B C 1
ATOM 3061 O O . GLY B 1 101 ? 2.051 23.469 -0.388 1 96.94 101 GLY B O 1
ATOM 3062 N N . LEU B 1 102 ? 1.644 21.375 -1.034 1 97.56 102 LEU B N 1
ATOM 3063 C CA . LEU B 1 102 ? 2.91 20.875 -0.512 1 97.56 102 LEU B CA 1
ATOM 3064 C C . LEU B 1 102 ? 4.086 21.438 -1.309 1 97.56 102 LEU B C 1
ATOM 3066 O O . LEU B 1 102 ? 5.078 21.875 -0.729 1 97.56 102 LEU B O 1
ATOM 3070 N N . LYS B 1 103 ? 3.967 21.406 -2.564 1 97.56 103 LYS B N 1
ATOM 3071 C CA . LYS B 1 103 ? 5.035 21.875 -3.438 1 97.56 103 LYS B CA 1
ATOM 3072 C C . LYS B 1 103 ? 5.328 23.359 -3.188 1 97.56 103 LYS B C 1
ATOM 3074 O O . LYS B 1 103 ? 6.492 23.766 -3.156 1 97.56 103 LYS B O 1
ATOM 3079 N N . ASP B 1 104 ? 4.266 24.125 -2.982 1 97.75 104 ASP B N 1
ATOM 3080 C CA . ASP B 1 104 ? 4.414 25.547 -2.693 1 97.75 104 ASP B CA 1
ATOM 3081 C C . ASP B 1 104 ? 5.27 25.766 -1.448 1 97.75 104 ASP B C 1
ATOM 3083 O O . ASP B 1 104 ? 6.207 26.562 -1.465 1 97.75 104 ASP B O 1
ATOM 3087 N N . GLU B 1 105 ? 4.945 25.062 -0.409 1 98.12 105 GLU B N 1
ATOM 3088 C CA . GLU B 1 105 ? 5.648 25.234 0.856 1 98.12 105 GLU B CA 1
ATOM 3089 C C . GLU B 1 105 ? 7.102 24.781 0.75 1 98.12 105 GLU B C 1
ATOM 3091 O O . GLU B 1 105 ? 7.996 25.391 1.336 1 98.12 105 GLU B O 1
ATOM 3096 N N . LEU B 1 106 ? 7.332 23.672 0.026 1 98.25 106 LEU B N 1
ATOM 3097 C CA . LEU B 1 106 ? 8.688 23.172 -0.159 1 98.25 106 LEU B CA 1
ATOM 3098 C C . LEU B 1 106 ? 9.531 24.156 -0.961 1 98.25 106 LEU B C 1
ATOM 3100 O O . LEU B 1 106 ? 10.695 24.406 -0.633 1 98.25 106 LEU B O 1
ATOM 3104 N N . GLN B 1 107 ? 8.914 24.719 -1.994 1 97.94 107 GLN B N 1
ATOM 3105 C CA . GLN B 1 107 ? 9.609 25.703 -2.811 1 97.94 107 GLN B CA 1
ATOM 3106 C C . GLN B 1 107 ? 9.945 26.953 -2 1 97.94 107 GLN B C 1
ATOM 3108 O O . GLN B 1 107 ? 11.031 27.516 -2.135 1 97.94 107 GLN B O 1
ATOM 3113 N N . LEU B 1 108 ? 9.016 27.406 -1.181 1 97 108 LEU B N 1
ATOM 3114 C CA . LEU B 1 108 ? 9.242 28.562 -0.317 1 97 108 LEU B CA 1
ATOM 3115 C C . LEU B 1 108 ? 10.406 28.312 0.631 1 97 108 LEU B C 1
ATOM 3117 O O . LEU B 1 108 ? 11.125 29.234 0.996 1 97 108 LEU B O 1
ATOM 3121 N N . ALA B 1 109 ? 10.609 27.062 0.963 1 97 109 ALA B N 1
ATOM 3122 C CA . ALA B 1 109 ? 11.703 26.703 1.863 1 97 109 ALA B CA 1
ATOM 3123 C C . ALA B 1 109 ? 13.008 26.516 1.097 1 97 109 ALA B C 1
ATOM 3125 O O . ALA B 1 109 ? 14.039 26.172 1.683 1 97 109 ALA B O 1
ATOM 3126 N N . GLY B 1 110 ? 13 26.641 -0.225 1 97.38 110 GLY B N 1
ATOM 3127 C CA . GLY B 1 110 ? 14.211 26.625 -1.029 1 97.38 110 GLY B CA 1
ATOM 3128 C C . GLY B 1 110 ? 14.547 25.25 -1.581 1 97.38 110 GLY B C 1
ATOM 3129 O O . GLY B 1 110 ? 15.664 25.016 -2.037 1 97.38 110 GLY B O 1
ATOM 3130 N N . LEU B 1 111 ? 13.602 24.328 -1.578 1 97.94 111 LEU B N 1
ATOM 3131 C CA . LEU B 1 111 ? 13.867 22.984 -2.041 1 97.94 111 LEU B CA 1
ATOM 3132 C C . LEU B 1 111 ? 13.516 22.828 -3.52 1 97.94 111 LEU B C 1
ATOM 3134 O O . LEU B 1 111 ? 12.555 23.438 -3.996 1 97.94 111 LEU B O 1
ATOM 3138 N N . THR B 1 112 ? 14.32 22.031 -4.207 1 97.06 112 THR B N 1
ATOM 3139 C CA . THR B 1 112 ? 13.992 21.609 -5.562 1 97.06 112 THR B CA 1
ATOM 3140 C C . THR B 1 112 ? 13.117 20.359 -5.543 1 97.06 112 THR B C 1
ATOM 3142 O O . THR B 1 112 ? 13.445 19.375 -4.875 1 97.06 112 THR B O 1
ATOM 3145 N N . ILE B 1 113 ? 12.078 20.438 -6.293 1 97 113 ILE B N 1
ATOM 3146 C CA . ILE B 1 113 ? 11.109 19.344 -6.289 1 97 113 ILE B CA 1
ATOM 3147 C C . ILE B 1 113 ? 11.312 18.469 -7.52 1 97 113 ILE B C 1
ATOM 3149 O O . ILE B 1 113 ? 11.367 18.969 -8.648 1 97 113 ILE B O 1
ATOM 3153 N N . ILE B 1 114 ? 11.469 17.219 -7.27 1 94.12 114 ILE B N 1
ATOM 3154 C CA . ILE B 1 114 ? 11.531 16.219 -8.328 1 94.12 114 ILE B CA 1
ATOM 3155 C C . ILE B 1 114 ? 10.227 15.438 -8.367 1 94.12 114 ILE B C 1
ATOM 3157 O O . ILE B 1 114 ? 9.719 15.008 -7.332 1 94.12 114 ILE B O 1
ATOM 3161 N N . GLU B 1 115 ? 9.641 15.312 -9.492 1 90.62 115 GLU B N 1
ATOM 3162 C CA . GLU B 1 115 ? 8.406 14.562 -9.711 1 90.62 115 GLU B CA 1
ATOM 3163 C C . GLU B 1 115 ? 8.617 13.43 -10.711 1 90.62 115 GLU B C 1
ATOM 3165 O O . GLU B 1 115 ? 9.672 13.352 -11.359 1 90.62 115 GLU B O 1
ATOM 3170 N N . PRO B 1 116 ? 7.699 12.477 -10.75 1 84.06 116 PRO B N 1
ATOM 3171 C CA . PRO B 1 116 ? 7.891 11.328 -11.641 1 84.06 116 PRO B CA 1
ATOM 3172 C C . PRO B 1 116 ? 8.227 11.742 -13.07 1 84.06 116 PRO B C 1
ATOM 3174 O O . PRO B 1 116 ? 9.023 11.078 -13.734 1 84.06 116 PRO B O 1
ATOM 3177 N N . GLU B 1 117 ? 7.625 12.789 -13.547 1 81.19 117 GLU B N 1
ATOM 3178 C CA . GLU B 1 117 ? 7.805 13.258 -14.914 1 81.19 117 GLU B CA 1
ATOM 3179 C C . GLU B 1 117 ? 9.242 13.703 -15.164 1 81.19 117 GLU B C 1
ATOM 3181 O O . GLU B 1 117 ? 9.672 13.82 -16.312 1 81.19 117 GLU B O 1
ATOM 3186 N N . ASP B 1 118 ? 9.883 13.992 -14.094 1 80.75 118 ASP B N 1
ATOM 3187 C CA . ASP B 1 118 ? 11.258 14.461 -14.211 1 80.75 118 ASP B CA 1
ATOM 3188 C C . ASP B 1 118 ? 12.203 13.312 -14.516 1 80.75 118 ASP B C 1
ATOM 3190 O O . ASP B 1 118 ? 13.352 13.531 -14.922 1 80.75 118 ASP B O 1
ATOM 3194 N N . PHE B 1 119 ? 11.781 12.141 -14.148 1 73.12 119 PHE B N 1
ATOM 3195 C CA . PHE B 1 119 ? 12.609 10.984 -14.477 1 73.12 119 PHE B CA 1
ATOM 3196 C C . PHE B 1 119 ? 12.391 10.562 -15.93 1 73.12 119 PHE B C 1
ATOM 3198 O O . PHE B 1 119 ? 13.094 9.688 -16.438 1 73.12 119 PHE B O 1
ATOM 3205 N N . GLU B 1 120 ? 12.016 11.719 -16.953 1 58.53 120 GLU B N 1
ATOM 3206 C CA . GLU B 1 120 ? 11.742 11.945 -18.375 1 58.53 120 GLU B CA 1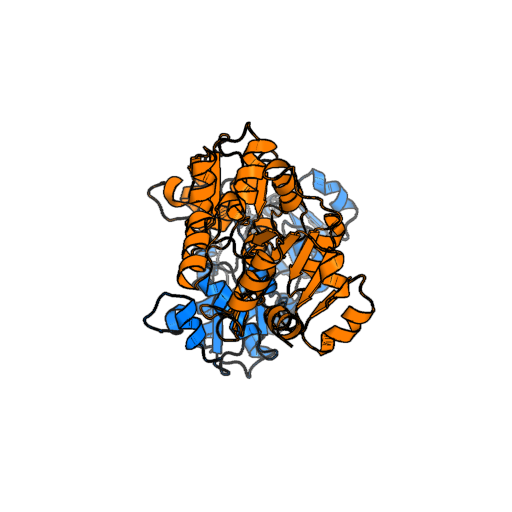
ATOM 3207 C C . GLU B 1 120 ? 11.906 10.664 -19.188 1 58.53 120 GLU B C 1
ATOM 3209 O O . GLU B 1 120 ? 11.992 10.695 -20.406 1 58.53 120 GLU B O 1
ATOM 3214 N N . GLU B 1 121 ? 12.508 9.414 -18.766 1 52.69 121 GLU B N 1
ATOM 3215 C CA . GLU B 1 121 ? 12.953 8.758 -20 1 52.69 121 GLU B CA 1
ATOM 3216 C C . GLU B 1 121 ? 11.773 8.398 -20.891 1 52.69 121 GLU B C 1
ATOM 3218 O O . GLU B 1 121 ? 10.648 8.242 -20.422 1 52.69 121 GLU B O 1
ATOM 3223 N N . HIS B 1 122 ? 11.828 8.758 -22.125 1 48.09 122 HIS B N 1
ATOM 3224 C CA . HIS B 1 122 ? 10.992 8.672 -23.328 1 48.09 122 HIS B CA 1
ATOM 3225 C C . HIS B 1 122 ? 10.156 7.395 -23.312 1 48.09 122 HIS B C 1
ATOM 3227 O O . HIS B 1 122 ? 9.602 7.004 -24.344 1 48.09 122 HIS B O 1
ATOM 3233 N N . THR B 1 123 ? 10.422 6.578 -22.328 1 49.59 123 THR B N 1
ATOM 3234 C CA . THR B 1 123 ? 9.602 5.375 -22.438 1 49.59 123 THR B CA 1
ATOM 3235 C C . THR B 1 123 ? 8.719 5.211 -21.203 1 49.59 123 THR B C 1
ATOM 3237 O O . THR B 1 123 ? 9.07 5.672 -20.109 1 49.59 123 THR B O 1
ATOM 3240 N N . ASN B 1 124 ? 7.492 4.887 -21.25 1 53.28 124 ASN B N 1
ATOM 3241 C CA . ASN B 1 124 ? 6.461 4.625 -20.266 1 53.28 124 ASN B CA 1
ATOM 3242 C C . ASN B 1 124 ? 6.609 3.236 -19.656 1 53.28 124 ASN B C 1
ATOM 3244 O O . ASN B 1 124 ? 5.93 2.902 -18.672 1 53.28 124 ASN B O 1
ATOM 3248 N N . ALA B 1 125 ? 7.508 2.502 -20.172 1 58.12 125 ALA B N 1
ATOM 3249 C CA . ALA B 1 125 ? 7.574 1.128 -19.688 1 58.12 125 ALA B CA 1
ATOM 3250 C C . ALA B 1 125 ? 8.445 1.036 -18.438 1 58.12 125 ALA B C 1
ATOM 3252 O O . ALA B 1 125 ? 9.602 1.46 -18.453 1 58.12 125 ALA B O 1
ATOM 3253 N N . SER B 1 126 ? 7.914 0.606 -17.438 1 63.56 126 SER B N 1
ATOM 3254 C CA . SER B 1 126 ? 8.562 0.516 -16.141 1 63.56 126 SER B CA 1
ATOM 3255 C C . SER B 1 126 ? 9.93 -0.149 -16.25 1 63.56 126 SER B C 1
ATOM 3257 O O . SER B 1 126 ? 10.883 0.275 -15.594 1 63.56 126 SER B O 1
ATOM 3259 N N . SER B 1 127 ? 10.055 -1.024 -17.141 1 63.81 127 SER B N 1
ATOM 3260 C CA . SER B 1 127 ? 11.305 -1.755 -17.297 1 63.81 127 SER B CA 1
ATOM 3261 C C . SER B 1 127 ? 12.414 -0.848 -17.828 1 63.81 127 SER B C 1
ATOM 3263 O O . SER B 1 127 ? 13.57 -0.96 -17.406 1 63.81 127 SER B O 1
ATOM 3265 N N . GLU B 1 128 ? 12.016 0.041 -18.688 1 66.25 128 GLU B N 1
ATOM 3266 C CA . GLU B 1 128 ? 12.992 0.966 -19.25 1 66.25 128 GLU B CA 1
ATOM 3267 C C . GLU B 1 128 ? 13.43 2.006 -18.219 1 66.25 128 GLU B C 1
ATOM 3269 O O . GLU B 1 128 ? 14.609 2.379 -18.172 1 66.25 128 GLU B O 1
ATOM 3274 N N . ILE B 1 129 ? 12.492 2.389 -17.5 1 65.12 129 ILE B N 1
ATOM 3275 C CA . ILE B 1 129 ? 12.797 3.342 -16.438 1 65.12 129 ILE B CA 1
ATOM 3276 C C . ILE B 1 129 ? 13.789 2.727 -15.453 1 65.12 129 ILE B C 1
ATOM 3278 O O . ILE B 1 129 ? 14.766 3.373 -15.062 1 65.12 129 ILE B O 1
ATOM 3282 N N . LEU B 1 130 ? 13.594 1.564 -15.195 1 66.81 130 LEU B N 1
ATOM 3283 C CA . LEU B 1 130 ? 14.453 0.851 -14.258 1 66.81 130 LEU B CA 1
ATOM 3284 C C . LEU B 1 130 ? 15.883 0.755 -14.789 1 66.81 130 LEU B C 1
ATOM 3286 O O . LEU B 1 130 ? 16.844 0.967 -14.039 1 66.81 130 LEU B O 1
ATOM 3290 N N . LYS B 1 131 ? 15.992 0.464 -16.062 1 69.19 131 LYS B N 1
ATOM 3291 C CA . LYS B 1 131 ? 17.297 0.281 -16.688 1 69.19 131 LYS B C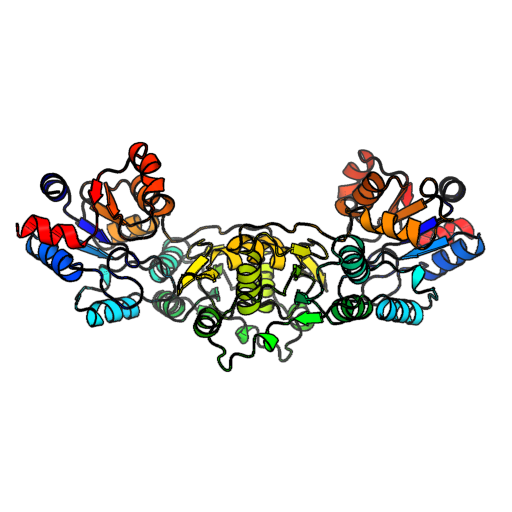A 1
ATOM 3292 C C . LYS B 1 131 ? 18.125 1.561 -16.625 1 69.19 131 LYS B C 1
ATOM 3294 O O . LYS B 1 131 ? 19.328 1.51 -16.406 1 69.19 131 LYS B O 1
ATOM 3299 N N . ASN B 1 132 ? 17.359 2.646 -16.703 1 69.19 132 ASN B N 1
ATOM 3300 C CA . ASN B 1 132 ? 18.062 3.918 -16.812 1 69.19 132 ASN B CA 1
ATOM 3301 C C . ASN B 1 132 ? 18.047 4.695 -15.508 1 69.19 132 ASN B C 1
ATOM 3303 O O . ASN B 1 132 ? 18.531 5.824 -15.438 1 69.19 132 ASN B O 1
ATOM 3307 N N . PHE B 1 133 ? 17.422 3.975 -14.609 1 71 133 PHE B N 1
ATOM 3308 C CA . PHE B 1 133 ? 17.281 4.699 -13.352 1 71 133 PHE B CA 1
ATOM 3309 C C . PHE B 1 133 ? 18.625 4.844 -12.656 1 71 133 PHE B C 1
ATOM 3311 O O . PHE B 1 133 ? 19.281 3.844 -12.352 1 71 133 PHE B O 1
ATOM 3318 N N . ASP B 1 134 ? 19.047 6.078 -12.742 1 68.25 134 ASP B N 1
ATOM 3319 C CA . ASP B 1 134 ? 20.219 6.414 -11.945 1 68.25 134 ASP B CA 1
ATOM 3320 C C . ASP B 1 134 ? 19.828 7.016 -10.602 1 68.25 134 ASP B C 1
ATOM 3322 O O . ASP B 1 134 ? 19.094 8.008 -10.555 1 68.25 134 ASP B O 1
ATOM 3326 N N . ILE B 1 135 ? 20.203 6.273 -9.68 1 66.44 135 ILE B N 1
ATOM 3327 C CA . ILE B 1 135 ? 19.938 6.746 -8.32 1 66.44 135 ILE B CA 1
ATOM 3328 C C . ILE B 1 135 ? 20.578 8.109 -8.109 1 66.44 135 ILE B C 1
ATOM 3330 O O . ILE B 1 135 ? 21.812 8.219 -8.023 1 66.44 135 ILE B O 1
ATOM 3334 N N . ASN B 1 136 ? 19.781 9.07 -8.523 1 76.25 136 ASN B N 1
ATOM 3335 C CA . ASN B 1 136 ? 20.266 10.43 -8.289 1 76.25 136 ASN B CA 1
ATOM 3336 C C . ASN B 1 136 ? 20.562 10.672 -6.809 1 76.25 136 ASN B C 1
ATOM 3338 O O . ASN B 1 136 ? 19.641 10.922 -6.027 1 76.25 136 ASN B O 1
ATOM 3342 N N . LYS B 1 137 ? 21.766 10.703 -6.469 1 83.75 137 LYS B N 1
ATOM 3343 C CA . LYS B 1 137 ? 22.219 10.82 -5.082 1 83.75 137 LYS B CA 1
ATOM 3344 C C . LYS B 1 137 ? 21.891 12.203 -4.516 1 83.75 137 LYS B C 1
ATOM 3346 O O . LYS B 1 137 ? 21.953 12.406 -3.303 1 83.75 137 LYS B O 1
ATOM 3351 N N . GLU B 1 138 ? 21.469 13.078 -5.441 1 90.44 138 GLU B N 1
ATOM 3352 C CA . GLU B 1 138 ? 21.172 14.43 -4.98 1 90.44 138 GLU B CA 1
ATOM 3353 C C . GLU B 1 138 ? 19.781 14.5 -4.336 1 90.44 138 GLU B C 1
ATOM 3355 O O . GLU B 1 138 ? 19.484 15.445 -3.605 1 90.44 138 GLU B O 1
ATOM 3360 N N . ILE B 1 139 ? 18.969 13.523 -4.648 1 95.31 139 ILE B N 1
ATOM 3361 C CA . ILE B 1 139 ? 17.656 13.477 -4.023 1 95.31 139 ILE B CA 1
ATOM 3362 C C . ILE B 1 139 ? 17.781 12.961 -2.592 1 95.31 139 ILE B C 1
ATOM 3364 O O . ILE B 1 139 ? 18.062 11.781 -2.373 1 95.31 139 ILE B O 1
ATOM 3368 N N . GLY B 1 140 ? 17.5 13.859 -1.686 1 97.19 140 GLY B N 1
ATOM 3369 C CA . GLY B 1 140 ? 17.797 13.547 -0.296 1 97.19 140 GLY B CA 1
ATOM 3370 C C . GLY B 1 140 ? 16.594 13 0.458 1 97.19 140 GLY B C 1
ATOM 3371 O O . GLY B 1 140 ? 16.719 12.531 1.59 1 97.19 140 GLY B O 1
ATOM 3372 N N . GLY B 1 141 ? 15.422 13.023 -0.207 1 97.75 141 GLY B N 1
ATOM 3373 C CA . GLY B 1 141 ? 14.25 12.531 0.495 1 97.75 141 GLY B CA 1
ATOM 3374 C C . GLY B 1 141 ? 13.078 12.242 -0.427 1 97.75 141 GLY B C 1
ATOM 3375 O O . GLY B 1 141 ? 13.008 12.781 -1.533 1 97.75 141 GLY B O 1
ATOM 3376 N N . VAL B 1 142 ? 12.297 11.328 0.008 1 98.38 142 VAL B N 1
ATOM 3377 C CA . VAL B 1 142 ? 11 11.031 -0.577 1 98.38 142 VAL B CA 1
ATOM 3378 C C . VAL B 1 142 ? 9.891 11.508 0.36 1 98.38 142 VAL B C 1
ATOM 3380 O O . VAL B 1 142 ? 9.828 11.094 1.52 1 98.38 142 VAL B O 1
ATOM 3383 N N . ILE B 1 143 ? 9.039 12.438 -0.142 1 98.62 143 ILE B N 1
ATOM 3384 C CA . ILE B 1 143 ? 7.926 12.961 0.644 1 98.62 143 ILE B CA 1
ATOM 3385 C C . ILE B 1 143 ? 6.609 12.422 0.092 1 98.62 143 ILE B C 1
ATOM 3387 O O . ILE B 1 143 ? 6.293 12.617 -1.083 1 98.62 143 ILE B O 1
ATOM 3391 N N . VAL B 1 144 ? 5.914 11.742 0.953 1 98.56 144 VAL B N 1
ATOM 3392 C CA . VAL B 1 144 ? 4.637 11.156 0.553 1 98.56 144 VAL B CA 1
ATOM 3393 C C . VAL B 1 144 ? 3.492 11.898 1.243 1 98.56 144 VAL B C 1
ATOM 3395 O O . VAL B 1 144 ? 3.418 11.93 2.473 1 98.56 144 VAL B O 1
ATOM 3398 N N . SER B 1 145 ? 2.676 12.516 0.489 1 97.88 145 SER B N 1
ATOM 3399 C CA . SER B 1 145 ? 1.462 13.219 0.901 1 97.88 145 SER B CA 1
ATOM 3400 C C . SER B 1 145 ? 0.254 12.742 0.101 1 97.88 145 SER B C 1
ATOM 3402 O O . SER B 1 145 ? 0.323 11.727 -0.599 1 97.88 145 SER B O 1
ATOM 3404 N N . PHE B 1 146 ? -0.866 13.383 0.353 1 96.31 146 PHE B N 1
ATOM 3405 C CA . PHE B 1 146 ? -2.062 13.008 -0.393 1 96.31 146 PHE B CA 1
ATOM 3406 C C . PHE B 1 146 ? -1.864 13.25 -1.886 1 96.31 146 PHE B C 1
ATOM 3408 O O . PHE B 1 146 ? -1.49 14.344 -2.303 1 96.31 146 PHE B O 1
ATOM 3415 N N . ASP B 1 147 ? -2.086 12.227 -2.668 1 95.75 147 ASP B N 1
ATOM 3416 C CA . ASP B 1 147 ? -1.838 12.289 -4.105 1 95.75 147 ASP B CA 1
ATOM 3417 C C . ASP B 1 147 ? -2.807 11.391 -4.871 1 95.75 147 ASP B C 1
ATOM 3419 O O . ASP B 1 147 ? -2.572 10.188 -5.004 1 95.75 147 ASP B O 1
ATOM 3423 N N . GLU B 1 148 ? -3.762 11.977 -5.531 1 93.38 148 GLU B N 1
ATOM 3424 C CA . GLU B 1 148 ? -4.762 11.211 -6.266 1 93.38 148 GLU B CA 1
ATOM 3425 C C . GLU B 1 148 ? -4.18 10.633 -7.555 1 93.38 148 GLU B C 1
ATOM 3427 O O . GLU B 1 148 ? -4.793 9.773 -8.188 1 93.38 148 GLU B O 1
ATOM 3432 N N . SER B 1 149 ? -3.031 11.086 -7.922 1 93.31 149 SER B N 1
ATOM 3433 C CA . SER B 1 149 ? -2.385 10.57 -9.117 1 93.31 149 SER B CA 1
ATOM 3434 C C . SER B 1 149 ? -1.425 9.43 -8.781 1 93.31 149 SER B C 1
ATOM 3436 O O . SER B 1 149 ? -0.625 9.016 -9.625 1 93.31 149 SER B O 1
ATOM 3438 N N . PHE B 1 150 ? -1.51 9.031 -7.609 1 95.5 150 PHE B N 1
ATOM 3439 C CA . PHE B 1 150 ? -0.706 7.891 -7.184 1 95.5 150 PHE B CA 1
ATOM 3440 C C . PHE B 1 150 ? -0.78 6.762 -8.211 1 95.5 150 PHE B C 1
ATOM 3442 O O . PHE B 1 150 ? -1.845 6.496 -8.773 1 95.5 150 PHE B O 1
ATOM 3449 N N . SER B 1 151 ? 0.379 6.086 -8.406 1 95.12 151 SER B N 1
ATOM 3450 C CA . SER B 1 151 ? 0.469 5.078 -9.461 1 95.12 151 SER B CA 1
ATOM 3451 C C . SER B 1 151 ? 1.559 4.055 -9.156 1 95.12 151 SER B C 1
ATOM 3453 O O . SER B 1 151 ? 2.336 4.23 -8.211 1 95.12 151 SER B O 1
ATOM 3455 N N . PHE B 1 152 ? 1.531 3.043 -10.047 1 94.94 152 PHE B N 1
ATOM 3456 C CA . PHE B 1 152 ? 2.566 2.018 -9.977 1 94.94 152 PHE B CA 1
ATOM 3457 C C . PHE B 1 152 ? 3.951 2.635 -10.133 1 94.94 152 PHE B C 1
ATOM 3459 O O . PHE B 1 152 ? 4.871 2.301 -9.383 1 94.94 152 PHE B O 1
ATOM 3466 N N . LYS B 1 153 ? 4.094 3.529 -11.031 1 92.31 153 LYS B N 1
ATOM 3467 C CA . LYS B 1 153 ? 5.355 4.215 -11.305 1 92.31 153 LYS B CA 1
ATOM 3468 C C . LYS B 1 153 ? 5.844 4.973 -10.07 1 92.31 153 LYS B C 1
ATOM 3470 O O . LYS B 1 153 ? 7.035 4.957 -9.758 1 92.31 153 LYS B O 1
ATOM 3475 N N . LYS B 1 154 ? 4.934 5.59 -9.391 1 95.19 154 LYS B N 1
ATOM 3476 C CA . LYS B 1 154 ? 5.297 6.371 -8.211 1 95.19 154 LYS B CA 1
ATOM 3477 C C . LYS B 1 154 ? 5.766 5.461 -7.078 1 95.19 154 LYS B C 1
ATOM 3479 O O . LYS B 1 154 ? 6.703 5.801 -6.352 1 95.19 154 LYS B O 1
ATOM 3484 N N . VAL B 1 155 ? 5.102 4.312 -6.953 1 96.69 155 VAL B N 1
ATOM 3485 C CA . VAL B 1 155 ? 5.562 3.332 -5.98 1 96.69 155 VAL B CA 1
ATOM 3486 C C . VAL B 1 155 ? 6.984 2.893 -6.32 1 96.69 155 VAL B C 1
ATOM 3488 O O . VAL B 1 155 ? 7.855 2.854 -5.449 1 96.69 155 VAL B O 1
ATOM 3491 N N . MET B 1 156 ? 7.188 2.543 -7.543 1 93.62 156 MET B N 1
ATOM 3492 C CA . MET B 1 156 ? 8.469 2.029 -8.016 1 93.62 156 MET B CA 1
ATOM 3493 C C . MET B 1 156 ? 9.586 3.043 -7.773 1 93.62 156 MET B C 1
ATOM 3495 O O . MET B 1 156 ? 10.586 2.729 -7.133 1 93.62 156 MET B O 1
ATOM 3499 N N . LEU B 1 157 ? 9.391 4.293 -8.211 1 92.81 157 LEU B N 1
ATOM 3500 C CA . LEU B 1 157 ? 10.414 5.324 -8.109 1 92.81 157 LEU B CA 1
ATOM 3501 C C . LEU B 1 157 ? 10.727 5.641 -6.645 1 92.81 157 LEU B C 1
ATOM 3503 O O . LEU B 1 157 ? 11.891 5.781 -6.27 1 92.81 157 LEU B O 1
ATOM 3507 N N . SER B 1 158 ? 9.656 5.734 -5.859 1 96.25 158 SER B N 1
ATOM 3508 C CA . SER B 1 158 ? 9.859 5.996 -4.438 1 96.25 158 SER B CA 1
ATOM 3509 C C . SER B 1 158 ? 10.695 4.902 -3.787 1 96.25 158 SER B C 1
ATOM 3511 O O . SER B 1 158 ? 11.633 5.191 -3.035 1 96.25 158 SER B O 1
ATOM 3513 N N . SER B 1 159 ? 10.336 3.686 -4.098 1 95.06 159 SER B N 1
ATOM 3514 C CA . SER B 1 159 ? 11.016 2.562 -3.469 1 95.06 159 SER B CA 1
ATOM 3515 C C . SER B 1 159 ? 12.477 2.48 -3.914 1 95.06 159 SER B C 1
ATOM 3517 O O . SER B 1 159 ? 13.344 2.09 -3.135 1 95.06 159 SER B O 1
ATOM 3519 N N . LEU B 1 160 ? 12.758 2.771 -5.129 1 92.5 160 LEU B N 1
ATOM 3520 C CA . LEU B 1 160 ? 14.125 2.77 -5.633 1 92.5 160 LEU B CA 1
ATOM 3521 C C . LEU B 1 160 ? 14.977 3.814 -4.91 1 92.5 160 LEU B C 1
ATOM 3523 O O . LEU B 1 160 ? 16.109 3.541 -4.527 1 92.5 160 LEU B O 1
ATOM 3527 N N . LEU B 1 161 ? 14.414 4.984 -4.77 1 94.62 161 LEU B N 1
ATOM 3528 C CA . LEU B 1 161 ? 15.125 6.043 -4.062 1 94.62 161 LEU B CA 1
ATOM 3529 C C . LEU B 1 161 ? 15.391 5.648 -2.613 1 94.62 161 LEU B C 1
ATOM 3531 O O . LEU B 1 161 ? 16.469 5.914 -2.08 1 94.62 161 LEU B O 1
ATOM 3535 N N . LEU B 1 162 ? 14.461 4.949 -2.01 1 96.25 162 LEU B N 1
ATOM 3536 C CA . LEU B 1 162 ? 14.516 4.617 -0.591 1 96.25 162 LEU B CA 1
ATOM 3537 C C . LEU B 1 162 ? 15.406 3.404 -0.351 1 96.25 162 LEU B C 1
ATOM 3539 O O . LEU B 1 162 ? 15.633 3.012 0.796 1 96.25 162 LEU B O 1
ATOM 3543 N N . GLU B 1 163 ? 15.844 2.791 -1.39 1 91.38 163 GLU B N 1
ATOM 3544 C CA . GLU B 1 163 ? 16.859 1.77 -1.204 1 91.38 163 GLU B CA 1
ATOM 3545 C C . GLU B 1 163 ? 18.109 2.354 -0.552 1 91.38 163 GLU B C 1
ATOM 3547 O O . GLU B 1 163 ? 18.859 1.644 0.134 1 91.38 163 GLU B O 1
ATOM 3552 N N . ARG B 1 164 ? 18.281 3.611 -0.87 1 92.31 164 ARG B N 1
ATOM 3553 C CA . ARG B 1 164 ? 19.375 4.324 -0.217 1 92.31 164 ARG B CA 1
ATOM 3554 C C . ARG B 1 164 ? 19.031 4.645 1.234 1 92.31 164 ARG B C 1
ATOM 3556 O O . ARG B 1 164 ? 18 5.266 1.511 1 92.31 164 ARG B O 1
ATOM 3563 N N . LYS B 1 165 ? 19.906 4.352 2.096 1 91.69 165 LYS B N 1
ATOM 3564 C CA . LYS B 1 165 ? 19.656 4.551 3.521 1 91.69 165 LYS B CA 1
ATOM 3565 C C . LYS B 1 165 ? 19.719 6.031 3.887 1 91.69 165 LYS B C 1
ATOM 3567 O O . LYS B 1 165 ? 19.109 6.453 4.875 1 91.69 165 LYS B O 1
ATOM 3572 N N . ASP B 1 166 ? 20.391 6.797 3.086 1 93.81 166 ASP B N 1
ATOM 3573 C CA . ASP B 1 166 ? 20.562 8.211 3.404 1 93.81 166 ASP B CA 1
ATOM 3574 C C . ASP B 1 166 ? 19.422 9.047 2.83 1 93.81 166 ASP B C 1
ATOM 3576 O O . ASP B 1 166 ? 19.328 10.25 3.084 1 93.81 166 ASP B O 1
ATOM 3580 N N . CYS B 1 167 ? 18.562 8.438 2.029 1 96.81 167 CYS B N 1
ATOM 3581 C CA . CYS B 1 167 ? 17.375 9.117 1.518 1 96.81 167 CYS B CA 1
ATOM 3582 C C . CYS B 1 167 ? 16.234 9.078 2.535 1 96.81 167 CYS B C 1
ATOM 3584 O O . CYS B 1 167 ? 15.734 8.008 2.871 1 96.81 167 CYS B O 1
ATOM 3586 N N . LEU B 1 168 ? 15.789 10.234 2.988 1 98.12 168 LEU B N 1
ATOM 3587 C CA . LEU B 1 168 ? 14.773 10.297 4.031 1 98.12 168 LEU B CA 1
ATOM 3588 C C . LEU B 1 168 ? 13.406 9.906 3.486 1 98.12 168 LEU B C 1
ATOM 3590 O O . LEU B 1 168 ? 13.047 10.281 2.369 1 98.12 168 LEU B O 1
ATOM 3594 N N . PHE B 1 169 ? 12.727 9.156 4.238 1 98.75 169 PHE B N 1
ATOM 3595 C CA . PHE B 1 169 ? 11.328 8.836 3.965 1 98.75 169 PHE B CA 1
ATOM 3596 C C . PHE B 1 169 ? 10.398 9.648 4.867 1 98.75 169 PHE B C 1
ATOM 3598 O O . PHE B 1 169 ? 10.305 9.383 6.066 1 98.75 169 PHE B O 1
ATOM 3605 N N . ILE B 1 170 ? 9.68 10.664 4.273 1 98.5 170 ILE B N 1
ATOM 3606 C CA . ILE B 1 170 ? 8.852 11.586 5.035 1 98.5 170 ILE B CA 1
ATOM 3607 C C . ILE B 1 170 ? 7.395 11.445 4.598 1 98.5 170 ILE B C 1
ATOM 3609 O O . ILE B 1 170 ? 7.105 11.344 3.404 1 98.5 170 ILE B O 1
ATOM 3613 N N . ALA B 1 171 ? 6.508 11.422 5.504 1 98.19 171 ALA B N 1
ATOM 3614 C CA . ALA B 1 171 ? 5.078 11.461 5.211 1 98.19 171 ALA B CA 1
ATOM 3615 C C . ALA B 1 171 ? 4.402 12.617 5.934 1 98.19 171 ALA B C 1
ATOM 3617 O O . ALA B 1 171 ? 4.793 12.977 7.047 1 98.19 171 ALA B O 1
ATOM 3618 N N . THR B 1 172 ? 3.398 13.133 5.258 1 96.94 172 THR B N 1
ATOM 3619 C CA . THR B 1 172 ? 2.709 14.258 5.883 1 96.94 172 THR B CA 1
ATOM 3620 C C . THR B 1 172 ? 1.692 13.766 6.91 1 96.94 172 THR B C 1
ATOM 3622 O O . THR B 1 172 ? 1.369 14.477 7.859 1 96.94 172 THR B O 1
ATOM 3625 N N . ASN B 1 173 ? 1.15 12.672 6.711 1 93.69 173 ASN B N 1
ATOM 3626 C CA . ASN B 1 173 ? 0.265 11.977 7.637 1 93.69 173 ASN B CA 1
ATOM 3627 C C . ASN B 1 173 ? 0.143 10.5 7.285 1 93.69 173 ASN B C 1
ATOM 3629 O O . ASN B 1 173 ? 0.744 10.031 6.312 1 93.69 173 ASN B O 1
ATOM 3633 N N . ASN B 1 174 ? -0.557 9.727 8.141 1 93.38 174 ASN B N 1
ATOM 3634 C CA . ASN B 1 174 ? -0.727 8.297 7.898 1 93.38 174 ASN B CA 1
ATOM 3635 C C . ASN B 1 174 ? -2.197 7.895 7.945 1 93.38 174 ASN B C 1
ATOM 3637 O O . ASN B 1 174 ? -2.529 6.805 8.414 1 93.38 174 ASN B O 1
ATOM 3641 N N . SER B 1 175 ? -3.023 8.836 7.539 1 91.25 175 SER B N 1
ATOM 3642 C CA . SER B 1 175 ? -4.457 8.562 7.555 1 91.25 175 SER B CA 1
ATOM 3643 C C . SER B 1 175 ? -4.809 7.414 6.609 1 91.25 175 SER B C 1
ATOM 3645 O O . SER B 1 175 ? -4.383 7.402 5.453 1 91.25 175 SER B O 1
ATOM 3647 N N . LYS B 1 176 ? -5.637 6.539 7.074 1 94.12 176 LYS B N 1
ATOM 3648 C CA . LYS B 1 176 ? -6.031 5.398 6.254 1 94.12 176 LYS B CA 1
ATOM 3649 C C . LYS B 1 176 ? -6.973 5.824 5.133 1 94.12 176 LYS B C 1
ATOM 3651 O O . LYS B 1 176 ? -6.828 5.375 3.992 1 94.12 176 LYS B O 1
ATOM 3656 N N . TYR B 1 177 ? -7.898 6.641 5.52 1 91.5 177 TYR B N 1
ATOM 3657 C CA . TYR B 1 177 ? -8.906 7.105 4.566 1 91.5 177 TYR B CA 1
ATOM 3658 C C . TYR B 1 177 ? -9.469 8.453 4.984 1 91.5 177 TYR B C 1
ATOM 3660 O O . TYR B 1 177 ? -9.266 8.898 6.121 1 91.5 177 TYR B O 1
ATOM 3668 N N . LEU B 1 178 ? -10.016 9.094 4.02 1 83.94 178 LEU B N 1
ATOM 3669 C CA . LEU B 1 178 ? -10.898 10.242 4.207 1 83.94 178 LEU B CA 1
ATOM 3670 C C . LEU B 1 178 ? -12.344 9.859 3.93 1 83.94 178 LEU B C 1
ATOM 3672 O O . LEU B 1 178 ? -12.617 8.938 3.16 1 83.94 178 LEU B O 1
ATOM 3676 N N . VAL B 1 179 ? -13.219 10.484 4.621 1 80.06 179 VAL B N 1
ATOM 3677 C CA . VAL B 1 179 ? -14.625 10.227 4.352 1 80.06 179 VAL B CA 1
ATOM 3678 C C . VAL B 1 179 ? -15.172 11.305 3.416 1 80.06 179 VAL B C 1
ATOM 3680 O O . VAL B 1 179 ? -15.141 12.492 3.738 1 80.06 179 VAL B O 1
ATOM 3683 N N . VAL B 1 180 ? -15.547 10.875 2.268 1 76.69 180 VAL B N 1
ATOM 3684 C CA . VAL B 1 180 ? -16.141 11.75 1.262 1 76.69 180 VAL B CA 1
ATOM 3685 C C . VAL B 1 180 ? -17.531 11.227 0.878 1 76.69 180 VAL B C 1
ATOM 3687 O O . VAL B 1 180 ? -17.656 10.102 0.395 1 76.69 180 VAL B O 1
ATOM 3690 N N . GLU B 1 181 ? -18.531 11.992 1.155 1 74 181 GLU B N 1
ATOM 3691 C CA . GLU B 1 181 ? -19.906 11.602 0.864 1 74 181 GLU B CA 1
ATOM 3692 C C . GLU B 1 181 ? -20.25 10.266 1.512 1 74 181 GLU B C 1
ATOM 3694 O O . GLU B 1 181 ? -20.828 9.391 0.871 1 74 181 GLU B O 1
ATOM 3699 N N . GLY B 1 182 ? -19.703 10.086 2.656 1 74.94 182 GLY B N 1
ATOM 3700 C CA . GLY B 1 182 ? -20.016 8.914 3.447 1 74.94 182 GLY B CA 1
ATOM 3701 C C . GLY B 1 182 ? -19.219 7.688 3.047 1 74.94 182 GLY B C 1
ATOM 3702 O O . GLY B 1 182 ? -19.422 6.602 3.59 1 74.94 182 GLY B O 1
ATOM 3703 N N . LYS B 1 183 ? -18.328 7.855 2.119 1 83.44 183 LYS B N 1
ATOM 3704 C CA . LYS B 1 183 ? -17.547 6.727 1.636 1 83.44 183 LYS B CA 1
ATOM 3705 C C . LYS B 1 183 ? -16.062 6.91 1.967 1 83.44 183 LYS B C 1
ATOM 3707 O O . LYS B 1 183 ? -15.562 8.039 1.997 1 83.44 183 LYS B O 1
ATOM 3712 N N . LYS B 1 184 ? -15.43 5.812 2.105 1 86.62 184 LYS B N 1
ATOM 3713 C CA . LYS B 1 184 ? -14 5.852 2.422 1 86.62 184 LYS B CA 1
ATOM 3714 C C . LYS B 1 184 ? -13.164 6.094 1.169 1 86.62 184 LYS B C 1
ATOM 3716 O O . LYS B 1 184 ? -13.297 5.375 0.177 1 86.62 184 LYS B O 1
ATOM 3721 N N . TYR B 1 185 ? -12.469 7.133 1.273 1 89.69 185 TYR B N 1
ATOM 3722 C CA . TYR B 1 185 ? -11.547 7.566 0.233 1 89.69 185 TYR B CA 1
ATOM 3723 C C . TYR B 1 185 ? -10.102 7.398 0.685 1 89.69 185 TYR B C 1
ATOM 3725 O O . TYR B 1 185 ? -9.742 7.785 1.801 1 89.69 185 TYR B O 1
ATOM 3733 N N . PRO B 1 186 ? -9.25 6.727 -0.178 1 95.31 186 PRO B N 1
ATOM 3734 C CA . PRO B 1 186 ? -7.895 6.465 0.301 1 95.31 186 PRO B CA 1
ATOM 3735 C C . PRO B 1 186 ? -7.184 7.723 0.797 1 95.31 186 PRO B C 1
ATOM 3737 O O . PRO B 1 186 ? -7.309 8.789 0.184 1 95.31 186 PRO B O 1
ATOM 3740 N N . GLY B 1 187 ? -6.57 7.602 1.938 1 95.19 187 GLY B N 1
ATOM 3741 C CA . GLY B 1 187 ? -5.715 8.664 2.445 1 95.19 187 GLY B CA 1
ATOM 3742 C C . GLY B 1 187 ? -4.254 8.484 2.066 1 95.19 187 GLY B C 1
ATOM 3743 O O . GLY B 1 187 ? -3.945 7.895 1.03 1 95.19 187 GLY B O 1
ATOM 3744 N N . VAL B 1 188 ? -3.354 9.016 2.879 1 97 188 VAL B N 1
ATOM 3745 C CA . VAL B 1 188 ? -1.919 8.938 2.623 1 97 188 VAL B CA 1
ATOM 3746 C C . VAL B 1 188 ? -1.392 7.574 3.068 1 97 188 VAL B C 1
ATOM 3748 O O . VAL B 1 188 ? -0.435 7.055 2.49 1 97 188 VAL B O 1
ATOM 3751 N N . GLY B 1 189 ? -2.031 6.996 4.035 1 97.56 189 GLY B N 1
ATOM 3752 C CA . GLY B 1 189 ? -1.631 5.723 4.613 1 97.56 189 GLY B CA 1
ATOM 3753 C C . GLY B 1 189 ? -1.444 4.629 3.578 1 97.56 189 GLY B C 1
ATOM 3754 O O . GLY B 1 189 ? -0.405 3.967 3.545 1 97.56 189 GLY B O 1
ATOM 3755 N N . PRO B 1 190 ? -2.434 4.457 2.738 1 98.56 190 PRO B N 1
ATOM 3756 C CA . PRO B 1 190 ? -2.307 3.436 1.696 1 98.56 190 PRO B CA 1
ATOM 3757 C C . PRO B 1 190 ? -1.107 3.672 0.78 1 98.56 190 PRO B C 1
ATOM 3759 O O . PRO B 1 190 ? -0.47 2.715 0.333 1 98.56 190 PRO B O 1
ATOM 3762 N N . LEU B 1 191 ? -0.793 4.906 0.459 1 98.56 191 LEU B N 1
ATOM 3763 C CA . LEU B 1 191 ? 0.373 5.219 -0.359 1 98.56 191 LEU B CA 1
ATOM 3764 C C . LEU B 1 191 ? 1.659 4.805 0.348 1 98.56 191 LEU B C 1
ATOM 3766 O O . LEU B 1 191 ? 2.523 4.16 -0.252 1 98.56 191 LEU B O 1
ATOM 3770 N N . ILE B 1 192 ? 1.694 5.109 1.616 1 98.75 192 ILE B N 1
ATOM 3771 C CA . ILE B 1 192 ? 2.84 4.75 2.445 1 98.75 192 ILE B CA 1
ATOM 3772 C C . ILE B 1 192 ? 2.975 3.23 2.51 1 98.75 192 ILE B C 1
ATOM 3774 O O . ILE B 1 192 ? 4.078 2.691 2.387 1 98.75 192 ILE B O 1
ATOM 3778 N N . ALA B 1 193 ? 1.851 2.59 2.674 1 98.81 193 ALA B N 1
ATOM 3779 C CA . ALA B 1 193 ? 1.854 1.137 2.824 1 98.81 193 ALA B CA 1
ATOM 3780 C C . ALA B 1 193 ? 2.457 0.461 1.597 1 98.81 193 ALA B C 1
ATOM 3782 O O . ALA B 1 193 ? 3.268 -0.461 1.723 1 98.81 193 ALA B O 1
ATOM 3783 N N . ALA B 1 194 ? 2.053 0.886 0.457 1 98.75 194 ALA B N 1
ATOM 3784 C CA . ALA B 1 194 ? 2.566 0.308 -0.782 1 98.75 194 ALA B CA 1
ATOM 3785 C C . ALA B 1 194 ? 4.074 0.517 -0.902 1 98.75 194 ALA B C 1
ATOM 3787 O O . ALA B 1 194 ? 4.816 -0.426 -1.185 1 98.75 194 ALA B O 1
ATOM 3788 N N . ILE B 1 195 ? 4.512 1.734 -0.679 1 98.62 195 ILE B N 1
ATOM 3789 C CA . ILE B 1 195 ? 5.922 2.088 -0.815 1 98.62 195 ILE B CA 1
ATOM 3790 C C . ILE B 1 195 ? 6.746 1.339 0.23 1 98.62 195 ILE B C 1
ATOM 3792 O O . ILE B 1 195 ? 7.816 0.807 -0.077 1 98.62 195 ILE B O 1
ATOM 3796 N N . SER B 1 196 ? 6.219 1.262 1.431 1 98.69 196 SER B N 1
ATOM 3797 C CA . SER B 1 196 ? 6.914 0.586 2.521 1 98.69 196 SER B CA 1
ATOM 3798 C C . SER B 1 196 ? 7.055 -0.907 2.246 1 98.69 196 SER B C 1
ATOM 3800 O O . SER B 1 196 ? 8.055 -1.521 2.621 1 98.69 196 SER B O 1
ATOM 3802 N N . LYS B 1 197 ? 6.039 -1.433 1.646 1 98.25 197 LYS B N 1
ATOM 3803 C CA . LYS B 1 197 ? 6.051 -2.863 1.358 1 98.25 197 LYS B CA 1
ATOM 3804 C C . LYS B 1 197 ? 7.211 -3.23 0.435 1 98.25 197 LYS B C 1
ATOM 3806 O O . LYS B 1 197 ? 7.836 -4.277 0.604 1 98.25 197 LYS B O 1
ATOM 3811 N N . VAL B 1 198 ? 7.523 -2.391 -0.516 1 96.94 198 VAL B N 1
ATOM 3812 C CA . VAL B 1 198 ? 8.586 -2.666 -1.479 1 96.94 198 VAL B CA 1
ATOM 3813 C C . VAL B 1 198 ? 9.938 -2.324 -0.864 1 96.94 198 VAL B C 1
ATOM 3815 O O . VAL B 1 198 ? 10.883 -3.115 -0.946 1 96.94 198 VAL B O 1
ATOM 3818 N N . SER B 1 199 ? 10.047 -1.171 -0.223 1 96.38 199 SER B N 1
ATOM 3819 C CA . SER B 1 199 ? 11.32 -0.616 0.235 1 96.38 199 SER B CA 1
ATOM 3820 C C . SER B 1 199 ? 11.75 -1.238 1.559 1 96.38 199 SER B C 1
ATOM 3822 O O . SER B 1 199 ? 12.906 -1.112 1.963 1 96.38 199 SER B O 1
ATOM 3824 N N . ASN B 1 200 ? 10.781 -1.811 2.246 1 96.38 200 ASN B N 1
ATOM 3825 C CA . ASN B 1 200 ? 10.992 -2.326 3.592 1 96.38 200 ASN B CA 1
ATOM 3826 C C . ASN B 1 200 ? 11.391 -1.218 4.562 1 96.38 200 ASN B C 1
ATOM 3828 O O . ASN B 1 200 ? 12.227 -1.43 5.445 1 96.38 200 ASN B O 1
ATOM 3832 N N . ARG B 1 201 ? 10.922 -0.027 4.293 1 97.25 201 ARG B N 1
ATOM 3833 C CA . ARG B 1 201 ? 11.141 1.144 5.137 1 97.25 201 ARG B CA 1
ATOM 3834 C C . ARG B 1 201 ? 9.82 1.73 5.621 1 97.25 201 ARG B C 1
ATOM 3836 O O . ARG B 1 201 ? 8.812 1.663 4.914 1 97.25 201 ARG B O 1
ATOM 3843 N N . LEU B 1 202 ? 9.859 2.168 6.777 1 98.06 202 LEU B N 1
ATOM 3844 C CA . LEU B 1 202 ? 8.781 3.02 7.273 1 98.06 202 LEU B CA 1
ATOM 3845 C C . LEU B 1 202 ? 9.203 4.484 7.262 1 98.06 202 LEU B C 1
ATOM 3847 O O . LEU B 1 202 ? 10.398 4.797 7.227 1 98.06 202 LEU B O 1
ATOM 3851 N N . PRO B 1 203 ? 8.227 5.387 7.191 1 98.44 203 PRO B N 1
ATOM 3852 C CA . PRO B 1 203 ? 8.625 6.793 7.25 1 98.44 203 PRO B CA 1
ATOM 3853 C C . PRO B 1 203 ? 9.516 7.102 8.453 1 98.44 203 PRO B C 1
ATOM 3855 O O . PRO B 1 203 ? 9.258 6.617 9.555 1 98.44 203 PRO B O 1
ATOM 3858 N N . ASP B 1 204 ? 10.555 7.844 8.156 1 97.88 204 ASP B N 1
ATOM 3859 C CA . ASP B 1 204 ? 11.43 8.297 9.234 1 97.88 204 ASP B CA 1
ATOM 3860 C C . ASP B 1 204 ? 10.711 9.273 10.156 1 97.88 204 ASP B C 1
ATOM 3862 O O . ASP B 1 204 ? 11.016 9.352 11.352 1 97.88 204 ASP B O 1
ATOM 3866 N N . ILE B 1 205 ? 9.734 9.984 9.555 1 96.56 205 ILE B N 1
ATOM 3867 C CA . ILE B 1 205 ? 8.945 10.938 10.328 1 96.56 205 ILE B CA 1
ATOM 3868 C C . ILE B 1 205 ? 7.586 11.148 9.656 1 96.56 205 ILE B C 1
ATOM 3870 O O . ILE B 1 205 ? 7.477 11.094 8.43 1 96.56 205 ILE B O 1
ATOM 3874 N N . ILE B 1 206 ? 6.605 11.359 10.398 1 96.19 206 ILE B N 1
ATOM 3875 C CA . ILE B 1 206 ? 5.285 11.828 9.992 1 96.19 206 ILE B CA 1
ATOM 3876 C C . ILE B 1 206 ? 5.031 13.219 10.586 1 96.19 206 ILE B C 1
ATOM 3878 O O . ILE B 1 206 ? 5.043 13.391 11.805 1 96.19 206 ILE B O 1
ATOM 3882 N N . THR B 1 207 ? 4.781 14.172 9.727 1 95.38 207 THR B N 1
ATOM 3883 C CA . THR B 1 207 ? 4.844 15.57 10.148 1 95.38 207 THR B CA 1
ATOM 3884 C C . THR B 1 207 ? 3.449 16.094 10.477 1 95.38 207 THR B C 1
ATOM 3886 O O . THR B 1 207 ? 3.119 17.234 10.148 1 95.38 207 THR B O 1
ATOM 3889 N N . CYS B 1 208 ? 2.652 15.227 10.922 1 93.38 208 CYS B N 1
ATOM 3890 C CA . CYS B 1 208 ? 1.326 15.602 11.398 1 93.38 208 CYS B CA 1
ATOM 3891 C C . CYS B 1 208 ? 1.063 15.039 12.789 1 93.38 208 CYS B C 1
ATOM 3893 O O . CYS B 1 208 ? 1.926 14.375 13.367 1 93.38 208 CYS B O 1
ATOM 3895 N N . ARG B 1 209 ? -0.13 15.508 13.32 1 91.06 209 ARG B N 1
ATOM 3896 C CA . ARG B 1 209 ? -0.516 14.969 14.625 1 91.06 209 ARG B CA 1
ATOM 3897 C C . ARG B 1 209 ? -0.496 13.445 14.609 1 91.06 209 ARG B C 1
ATOM 3899 O O . ARG B 1 209 ? -0.909 12.82 13.633 1 91.06 209 ARG B O 1
ATOM 3906 N N . PRO B 1 210 ? 0.218 12.898 15.656 1 91.31 210 PRO B N 1
ATOM 3907 C CA . PRO B 1 210 ? 0.481 13.398 17 1 91.31 210 PRO B CA 1
ATOM 3908 C C . PRO B 1 210 ? 1.921 13.875 17.188 1 91.31 210 PRO B C 1
ATOM 3910 O O . PRO B 1 210 ? 2.355 14.125 18.312 1 91.31 210 PRO B O 1
ATOM 3913 N N . ASN B 1 211 ? 2.652 13.914 16.094 1 92.62 211 ASN B N 1
ATOM 3914 C CA . ASN B 1 211 ? 4.012 14.438 16.188 1 92.62 211 ASN B CA 1
ATOM 3915 C C . ASN B 1 211 ? 4.027 15.867 16.734 1 92.62 211 ASN B C 1
ATOM 3917 O O . ASN B 1 211 ? 3.242 16.703 16.297 1 92.62 211 ASN B O 1
ATOM 3921 N N . PRO B 1 212 ? 4.898 16.156 17.656 1 94 212 PRO B N 1
ATOM 3922 C CA . PRO B 1 212 ? 4.875 17.453 18.328 1 94 212 PRO B CA 1
ATOM 3923 C C . PRO B 1 212 ? 5.633 18.531 17.562 1 94 212 PRO B C 1
ATOM 3925 O O . PRO B 1 212 ? 5.789 19.656 18.047 1 94 212 PRO B O 1
ATOM 3928 N N . MET B 1 213 ? 6.047 18.312 16.406 1 92.31 213 MET B N 1
ATOM 3929 C CA . MET B 1 213 ? 6.863 19.234 15.633 1 92.31 213 MET B CA 1
ATOM 3930 C C . MET B 1 213 ? 6.18 20.594 15.508 1 92.31 213 MET B C 1
ATOM 3932 O O . MET B 1 213 ? 6.84 21.625 15.508 1 92.31 213 MET B O 1
ATOM 3936 N N . MET B 1 214 ? 4.906 20.547 15.344 1 93.38 214 MET B N 1
ATOM 3937 C CA . MET B 1 214 ? 4.148 21.797 15.203 1 93.38 214 MET B CA 1
ATOM 3938 C C . MET B 1 214 ? 4.391 22.703 16.391 1 93.38 214 MET B C 1
ATOM 3940 O O . MET B 1 214 ? 4.586 23.922 16.219 1 93.38 214 MET B O 1
ATOM 3944 N N . VAL B 1 215 ? 4.363 22.172 17.609 1 92.75 215 VAL B N 1
ATOM 3945 C CA . VAL B 1 215 ? 4.5 23 18.812 1 92.75 215 VAL B CA 1
ATOM 3946 C C . VAL B 1 215 ? 5.934 23.516 18.922 1 92.75 215 VAL B C 1
ATOM 3948 O O . VAL B 1 215 ? 6.172 24.625 19.422 1 92.75 215 VAL B O 1
ATOM 3951 N N . HIS B 1 216 ? 6.84 22.766 18.406 1 90.56 216 HIS B N 1
ATOM 3952 C CA . HIS B 1 216 ? 8.219 23.234 18.359 1 90.56 216 HIS B CA 1
ATOM 3953 C C . HIS B 1 216 ? 8.344 24.453 17.438 1 90.56 216 HIS B C 1
ATOM 3955 O O . HIS B 1 216 ? 8.992 25.438 17.781 1 90.56 216 HIS B O 1
ATOM 3961 N N . LEU B 1 217 ? 7.711 24.328 16.312 1 91.44 217 LEU B N 1
ATOM 3962 C CA . LEU B 1 217 ? 7.707 25.438 15.367 1 91.44 217 LEU B CA 1
ATOM 3963 C C . LEU B 1 217 ? 6.953 26.641 15.938 1 91.44 217 LEU B C 1
ATOM 3965 O O . LEU B 1 217 ? 7.359 27.781 15.734 1 91.44 217 LEU B O 1
ATOM 3969 N N . LEU B 1 218 ? 5.898 26.328 16.609 1 92.06 218 LEU B N 1
ATOM 3970 C CA . LEU B 1 218 ? 5.105 27.375 17.25 1 92.06 218 LEU B CA 1
ATOM 3971 C C . LEU B 1 218 ? 5.945 28.172 18.234 1 92.06 218 LEU B C 1
ATOM 3973 O O . LEU B 1 218 ? 5.914 29.406 18.219 1 92.06 218 LEU B O 1
ATOM 3977 N N . ALA B 1 219 ? 6.637 27.5 19.031 1 88.56 219 ALA B N 1
ATOM 3978 C CA . ALA B 1 219 ? 7.477 28.141 20.031 1 88.56 219 ALA B CA 1
ATOM 3979 C C . ALA B 1 219 ? 8.531 29.031 19.391 1 88.56 219 ALA B C 1
ATOM 3981 O O . ALA B 1 219 ? 8.922 30.062 19.969 1 88.56 219 ALA B O 1
ATOM 3982 N N . GLU B 1 220 ? 8.898 28.703 18.266 1 87.69 220 GLU B N 1
ATOM 3983 C CA . GLU B 1 220 ? 9.891 29.484 17.531 1 87.69 220 GLU B CA 1
ATOM 3984 C C . GLU B 1 220 ? 9.25 30.703 16.875 1 87.69 220 GLU B C 1
ATOM 3986 O O . GLU B 1 220 ? 9.789 31.812 16.922 1 87.69 220 GLU B O 1
ATOM 3991 N N . ASN B 1 221 ? 8.125 30.453 16.234 1 87.31 221 ASN B N 1
ATOM 3992 C CA . ASN B 1 221 ? 7.438 31.5 15.484 1 87.31 221 ASN B CA 1
ATOM 3993 C C . ASN B 1 221 ? 6.805 32.531 16.406 1 87.31 221 ASN B C 1
ATOM 3995 O O . ASN B 1 221 ? 6.699 33.719 16.062 1 87.31 221 ASN B O 1
ATOM 3999 N N . LEU B 1 222 ? 6.273 32.031 17.5 1 91.25 222 LEU B N 1
ATOM 4000 C CA . LEU B 1 222 ? 5.582 32.844 18.484 1 91.25 222 LEU B CA 1
ATOM 4001 C C . LEU B 1 222 ? 6.105 32.562 19.891 1 91.25 222 LEU B C 1
ATOM 4003 O O . LEU B 1 222 ? 5.402 32 20.703 1 91.25 222 LEU B O 1
ATOM 4007 N N . PRO B 1 223 ? 7.188 33.156 20.203 1 90.88 223 PRO B N 1
ATOM 4008 C CA . PRO B 1 223 ? 7.855 32.844 21.469 1 90.88 223 PRO B CA 1
ATOM 4009 C C . PRO B 1 223 ? 7.062 33.312 22.688 1 90.88 223 PRO B C 1
ATOM 4011 O O . PRO B 1 223 ? 7.312 32.875 23.797 1 90.88 223 PRO B O 1
ATOM 4014 N N . GLU B 1 224 ? 6.156 34.156 22.438 1 92.5 224 GLU B N 1
ATOM 4015 C CA . GLU B 1 224 ? 5.375 34.688 23.547 1 92.5 224 GLU B CA 1
ATOM 4016 C C . GLU B 1 224 ? 4.289 33.719 24 1 92.5 224 GLU B C 1
ATOM 4018 O O . GLU B 1 224 ? 3.693 33.875 25.062 1 92.5 224 GLU B O 1
ATOM 4023 N N . ILE B 1 225 ? 4.125 32.656 23.266 1 93.56 225 ILE B N 1
ATOM 4024 C CA . ILE B 1 225 ? 3.057 31.703 23.562 1 93.56 225 ILE B CA 1
ATOM 4025 C C . ILE B 1 225 ? 3.459 30.828 24.734 1 93.56 225 ILE B C 1
ATOM 4027 O O . ILE B 1 225 ? 4.555 30.25 24.75 1 93.56 225 ILE B O 1
ATOM 4031 N N . ASN B 1 226 ? 2.625 30.781 25.75 1 95 226 ASN B N 1
ATOM 4032 C CA . ASN B 1 226 ? 2.777 29.875 26.859 1 95 226 ASN B CA 1
ATOM 4033 C C . ASN B 1 226 ? 2.121 28.516 26.578 1 95 226 ASN B C 1
ATOM 4035 O O . ASN B 1 226 ? 0.893 28.422 26.562 1 95 226 ASN B O 1
ATOM 4039 N N . LEU B 1 227 ? 2.867 27.453 26.516 1 94.38 227 LEU B N 1
ATOM 4040 C CA . LEU B 1 227 ? 2.373 26.141 26.125 1 94.38 227 LEU B CA 1
ATOM 4041 C C . LEU B 1 227 ? 1.458 25.562 27.203 1 94.38 227 LEU B C 1
ATOM 4043 O O . LEU B 1 227 ? 0.52 24.812 26.891 1 94.38 227 LEU B O 1
ATOM 4047 N N . SER B 1 228 ? 1.733 25.859 28.453 1 94.81 228 SER B N 1
ATOM 4048 C CA . SER B 1 228 ? 0.923 25.328 29.547 1 94.81 228 SER B CA 1
ATOM 4049 C C . SER B 1 228 ? -0.497 25.875 29.5 1 94.81 228 SER B C 1
ATOM 4051 O O . SER B 1 228 ? -1.402 25.328 30.125 1 94.81 228 SER B O 1
ATOM 4053 N N . ARG B 1 229 ? -0.697 26.953 28.766 1 96.81 229 ARG B N 1
ATOM 4054 C CA . ARG B 1 229 ? -2.008 27.578 28.609 1 96.81 229 ARG B CA 1
ATOM 4055 C C . ARG B 1 229 ? -2.5 27.484 27.172 1 96.81 229 ARG B C 1
ATOM 4057 O O . ARG B 1 229 ? -3.242 28.344 26.703 1 96.81 229 ARG B O 1
ATOM 4064 N N . THR B 1 230 ? -1.899 26.547 26.469 1 96.88 230 THR B N 1
ATOM 4065 C CA . THR B 1 230 ? -2.287 26.266 25.094 1 96.88 230 THR B CA 1
ATOM 4066 C C . THR B 1 230 ? -3.117 25 25 1 96.88 230 THR B C 1
ATOM 4068 O O . THR B 1 230 ? -2.807 24 25.672 1 96.88 230 THR B O 1
ATOM 4071 N N . CYS B 1 231 ? -4.211 25.047 24.203 1 96.62 231 CYS B N 1
ATOM 4072 C CA . CYS B 1 231 ? -5.141 23.922 24.109 1 96.62 231 CYS B CA 1
ATOM 4073 C C . CYS B 1 231 ? -5.492 23.625 22.656 1 96.62 231 CYS B C 1
ATOM 4075 O O . CYS B 1 231 ? -5.828 24.531 21.891 1 96.62 231 CYS B O 1
ATOM 4077 N N . ILE B 1 232 ? -5.375 22.391 22.344 1 96.19 232 ILE B N 1
ATOM 4078 C CA . ILE B 1 232 ? -5.875 22 21.031 1 96.19 232 ILE B CA 1
ATOM 4079 C C . ILE B 1 232 ? -7.344 21.594 21.141 1 96.19 232 ILE B C 1
ATOM 4081 O O . ILE B 1 232 ? -7.738 20.906 22.094 1 96.19 232 ILE B O 1
ATOM 4085 N N . ILE B 1 233 ? -8.141 22.109 20.234 1 94.88 233 ILE B N 1
ATOM 4086 C CA . ILE B 1 233 ? -9.508 21.641 20.047 1 94.88 233 ILE B CA 1
ATOM 4087 C C . ILE B 1 233 ? -9.57 20.734 18.812 1 94.88 233 ILE B C 1
ATOM 4089 O O . ILE B 1 233 ? -9.414 21.203 17.688 1 94.88 233 ILE B O 1
ATOM 4093 N N . GLY B 1 234 ? -9.766 19.5 19 1 92.19 234 GLY B N 1
ATOM 4094 C CA . GLY B 1 234 ? -9.836 18.516 17.922 1 92.19 234 GLY B CA 1
ATOM 4095 C C . GLY B 1 234 ? -11 17.562 18.078 1 92.19 234 GLY B C 1
ATOM 4096 O O . GLY B 1 234 ? -11.711 17.594 19.078 1 92.19 234 GLY B O 1
ATOM 4097 N N . ASP B 1 235 ? -11.242 16.766 17.047 1 86.19 235 ASP B N 1
ATOM 4098 C CA . ASP B 1 235 ? -12.398 15.867 17.078 1 86.19 235 ASP B CA 1
ATOM 4099 C C . ASP B 1 235 ? -11.961 14.406 17.094 1 86.19 235 ASP B C 1
ATOM 4101 O O . ASP B 1 235 ? -12.797 13.5 17 1 86.19 235 ASP B O 1
ATOM 4105 N N . SER B 1 236 ? -10.703 14.242 17.156 1 81.75 236 SER B N 1
ATOM 4106 C CA . SER B 1 236 ? -10.203 12.867 17.141 1 81.75 236 SER B CA 1
ATOM 4107 C C . SER B 1 236 ? -9.422 12.562 18.422 1 81.75 236 SER B C 1
ATOM 4109 O O . SER B 1 236 ? -8.414 13.203 18.719 1 81.75 236 SER B O 1
ATOM 4111 N N . ILE B 1 237 ? -9.82 11.555 19.078 1 75.81 237 ILE B N 1
ATOM 4112 C CA . ILE B 1 237 ? -9.141 11.141 20.312 1 75.81 237 ILE B CA 1
ATOM 4113 C C . ILE B 1 237 ? -7.758 10.594 19.969 1 75.81 237 ILE B C 1
ATOM 4115 O O . ILE B 1 237 ? -6.781 10.898 20.656 1 75.81 237 ILE B O 1
ATOM 4119 N N . GLY B 1 238 ? -7.633 9.859 18.984 1 77 238 GLY B N 1
ATOM 4120 C CA . GLY B 1 238 ? -6.395 9.195 18.609 1 77 238 GLY B CA 1
ATOM 4121 C C . GLY B 1 238 ? -5.297 10.164 18.219 1 77 238 GLY B C 1
ATOM 4122 O O . GLY B 1 238 ? -4.148 10.016 18.641 1 77 238 GLY B O 1
ATOM 4123 N N . THR B 1 239 ? -5.621 11.164 17.5 1 84 239 THR B N 1
ATOM 4124 C CA . THR B 1 239 ? -4.586 12.031 16.953 1 84 239 THR B CA 1
ATOM 4125 C C . THR B 1 239 ? -4.449 13.305 17.797 1 84 239 THR B C 1
ATOM 4127 O O . THR B 1 239 ? -3.35 13.656 18.219 1 84 239 THR B O 1
ATOM 4130 N N . ASP B 1 240 ? -5.516 13.891 18.156 1 86.81 240 ASP B N 1
ATOM 4131 C CA . ASP B 1 240 ? -5.465 15.203 18.797 1 86.81 240 ASP B CA 1
ATOM 4132 C C . ASP B 1 240 ? -5.09 15.078 20.266 1 86.81 240 ASP B C 1
ATOM 4134 O O . ASP B 1 240 ? -4.305 15.883 20.781 1 86.81 240 ASP B O 1
ATOM 4138 N N . LEU B 1 241 ? -5.609 14.109 20.938 1 85.38 241 LEU B N 1
ATOM 4139 C CA . LEU B 1 241 ? -5.27 13.93 22.344 1 85.38 241 LEU B CA 1
ATOM 4140 C C . LEU B 1 241 ? -3.814 13.492 22.5 1 85.38 241 LEU B C 1
ATOM 4142 O O . LEU B 1 241 ? -3.123 13.953 23.406 1 85.38 241 LEU B O 1
ATOM 4146 N N . SER B 1 242 ? -3.463 12.578 21.672 1 89.5 242 SER B N 1
ATOM 4147 C CA . SER B 1 242 ? -2.066 12.156 21.688 1 89.5 242 SER B CA 1
ATOM 4148 C C . SER B 1 242 ? -1.128 13.312 21.375 1 89.5 242 SER B C 1
ATOM 4150 O O . SER B 1 242 ? -0.053 13.43 21.969 1 89.5 242 SER B O 1
ATOM 4152 N N . PHE B 1 243 ? -1.516 14.094 20.469 1 93.25 243 PHE B N 1
ATOM 4153 C CA . PHE B 1 243 ? -0.734 15.281 20.156 1 93.25 243 PHE B CA 1
ATOM 4154 C C . PHE B 1 243 ? -0.6 16.188 21.359 1 93.25 243 PHE B C 1
ATOM 4156 O O . PHE B 1 243 ? 0.487 16.703 21.656 1 93.25 243 PHE B O 1
ATOM 4163 N N . ALA B 1 244 ? -1.668 16.406 22.031 1 93.62 244 ALA B N 1
ATOM 4164 C CA . ALA B 1 244 ? -1.65 17.25 23.219 1 93.62 244 ALA B CA 1
ATOM 4165 C C . ALA B 1 244 ? -0.695 16.703 24.281 1 93.62 244 ALA B C 1
ATOM 4167 O O . ALA B 1 244 ? 0.111 17.438 24.844 1 93.62 244 ALA B O 1
ATOM 4168 N N . ARG B 1 245 ? -0.787 15.461 24.484 1 91.62 245 ARG B N 1
ATOM 4169 C CA . ARG B 1 245 ? 0.079 14.797 25.453 1 91.62 245 ARG B CA 1
ATOM 4170 C C . ARG B 1 245 ? 1.546 14.922 25.047 1 91.62 245 ARG B C 1
ATOM 4172 O O . ARG B 1 245 ? 2.387 15.312 25.859 1 91.62 245 ARG B O 1
ATOM 4179 N N . ASN B 1 246 ? 1.809 14.609 23.844 1 92.94 246 ASN B N 1
ATOM 4180 C CA . ASN B 1 246 ? 3.174 14.633 23.328 1 92.94 246 ASN B CA 1
ATOM 4181 C C . ASN B 1 246 ? 3.752 16.047 23.328 1 92.94 246 ASN B C 1
ATOM 4183 O O . ASN B 1 246 ? 4.969 16.219 23.328 1 92.94 246 ASN B O 1
ATOM 4187 N N . SER B 1 247 ? 2.881 17.016 23.297 1 94.69 247 SER B N 1
ATOM 4188 C CA . SER B 1 247 ? 3.305 18.391 23.141 1 94.69 247 SER B CA 1
ATOM 4189 C C . SER B 1 247 ? 3.264 19.141 24.484 1 94.69 247 SER B C 1
ATOM 4191 O O . SER B 1 247 ? 3.693 20.297 24.562 1 94.69 247 SER B O 1
ATOM 4193 N N . GLY B 1 248 ? 2.699 18.516 25.484 1 92.81 248 GLY B N 1
ATOM 4194 C CA . GLY B 1 248 ? 2.588 19.156 26.781 1 92.81 248 GLY B CA 1
ATOM 4195 C C . GLY B 1 248 ? 1.588 20.297 26.812 1 92.81 248 GLY B C 1
ATOM 4196 O O . GLY B 1 248 ? 1.84 21.328 27.406 1 92.81 248 GLY B O 1
ATOM 4197 N N . ILE B 1 249 ? 0.557 20.109 26.047 1 95 249 ILE B N 1
ATOM 4198 C CA . ILE B 1 249 ? -0.482 21.141 26.016 1 95 249 ILE B CA 1
ATOM 4199 C C . ILE B 1 249 ? -1.814 20.531 26.453 1 95 249 ILE B C 1
ATOM 4201 O O . ILE B 1 249 ? -1.914 19.328 26.656 1 95 249 ILE B O 1
ATOM 4205 N N . LEU B 1 250 ? -2.809 21.391 26.625 1 93.94 250 LEU B N 1
ATOM 4206 C CA . LEU B 1 250 ? -4.141 20.938 27.031 1 93.94 250 LEU B CA 1
ATOM 4207 C C . LEU B 1 250 ? -4.926 20.438 25.812 1 93.94 250 LEU B C 1
ATOM 4209 O O . LEU B 1 250 ? -4.594 20.75 24.672 1 93.94 250 LEU B O 1
ATOM 4213 N N . SER B 1 251 ? -5.93 19.609 26.109 1 93.81 251 SER B N 1
ATOM 4214 C CA . SER B 1 251 ? -6.758 19.062 25.047 1 93.81 251 SER B CA 1
ATOM 4215 C C . SER B 1 251 ? -8.242 19.312 25.312 1 93.81 251 SER B C 1
ATOM 4217 O O . SER B 1 251 ? -8.688 19.266 26.453 1 93.81 251 SER B O 1
ATOM 4219 N N . MET B 1 252 ? -8.914 19.719 24.281 1 91.69 252 MET B N 1
ATOM 4220 C CA . MET B 1 252 ? -10.367 19.828 24.266 1 91.69 252 MET B CA 1
ATOM 4221 C C . MET B 1 252 ? -10.969 19.047 23.094 1 91.69 252 MET B C 1
ATOM 4223 O O . MET B 1 252 ? -10.688 19.344 21.938 1 91.69 252 MET B O 1
ATOM 4227 N N . LEU B 1 253 ? -11.75 18.062 23.422 1 89.88 253 LEU B N 1
ATOM 4228 C CA . LEU B 1 253 ? -12.344 17.203 22.406 1 89.88 253 LEU B CA 1
ATOM 4229 C C . LEU B 1 253 ? -13.711 17.734 21.969 1 89.88 253 LEU B C 1
ATOM 4231 O O . LEU B 1 253 ? -14.609 17.891 22.797 1 89.88 253 LEU B O 1
ATOM 4235 N N . ALA B 1 254 ? -13.805 18.016 20.703 1 89.38 254 ALA B N 1
ATOM 4236 C CA . ALA B 1 254 ? -15.102 18.375 20.125 1 89.38 254 ALA B CA 1
ATOM 4237 C C . ALA B 1 254 ? -15.836 17.141 19.625 1 89.38 254 ALA B C 1
ATOM 4239 O O . ALA B 1 254 ? -15.266 16.312 18.906 1 89.38 254 ALA B O 1
ATOM 4240 N N . LEU B 1 255 ? -17.047 16.984 19.859 1 82.62 255 LEU B N 1
ATOM 4241 C CA . LEU B 1 255 ? -17.828 15.797 19.516 1 82.62 255 LEU B CA 1
ATOM 4242 C C . LEU B 1 255 ? -18.5 15.961 18.156 1 82.62 255 LEU B C 1
ATOM 4244 O O . LEU B 1 255 ? -19.219 15.07 17.703 1 82.62 255 LEU B O 1
ATOM 4248 N N . SER B 1 256 ? -18.281 17 17.484 1 75.31 256 SER B N 1
ATOM 4249 C CA . SER B 1 256 ? -18.922 17.344 16.219 1 75.31 256 SER B CA 1
ATOM 4250 C C . SER B 1 256 ? -18.297 16.594 15.062 1 75.31 256 SER B C 1
ATOM 4252 O O . SER B 1 256 ? -18.797 16.641 13.938 1 75.31 256 SER B O 1
ATOM 4254 N N . GLY B 1 257 ? -17.281 15.844 15.203 1 64.88 257 GLY B N 1
ATOM 4255 C CA . GLY B 1 257 ? -16.562 15.203 14.109 1 64.88 257 GLY B CA 1
ATOM 4256 C C . GLY B 1 257 ? -16.609 13.688 14.18 1 64.88 257 GLY B C 1
ATOM 4257 O O . GLY B 1 257 ? -17.688 13.102 14.273 1 64.88 257 GLY B O 1
ATOM 4258 N N . VAL B 1 258 ? -15.555 13.047 14.18 1 63.56 258 VAL B N 1
ATOM 4259 C CA . VAL B 1 258 ? -15.367 11.625 13.922 1 63.56 258 VAL B CA 1
ATOM 4260 C C . VAL B 1 258 ? -15.781 10.82 15.148 1 63.56 258 VAL B C 1
ATOM 4262 O O . VAL B 1 258 ? -16.234 9.68 15.031 1 63.56 258 VAL B O 1
ATOM 4265 N N . THR B 1 259 ? -15.703 11.375 16.312 1 63.28 259 THR B N 1
ATOM 4266 C CA . THR B 1 259 ? -15.93 10.633 17.547 1 63.28 259 THR B CA 1
ATOM 4267 C C . THR B 1 259 ? -17.406 10.305 17.719 1 63.28 259 THR B C 1
ATOM 4269 O O . THR B 1 259 ? -18.266 11.188 17.656 1 63.28 259 THR B O 1
ATOM 4272 N N . GLN B 1 260 ? -17.562 9.031 17.734 1 62.47 260 GLN B N 1
ATOM 4273 C CA . GLN B 1 260 ? -18.922 8.555 17.938 1 62.47 260 GLN B CA 1
ATOM 4274 C C . GLN B 1 260 ? -19.25 8.453 19.422 1 62.47 260 GLN B C 1
ATOM 4276 O O . GLN B 1 260 ? -18.359 8.234 20.25 1 62.47 260 GLN B O 1
ATOM 4281 N N . PRO B 1 261 ? -20.469 8.672 19.625 1 59.94 261 PRO B N 1
ATOM 4282 C CA . PRO B 1 261 ? -20.906 8.602 21.016 1 59.94 261 PRO B CA 1
ATOM 4283 C C . PRO B 1 261 ? -20.453 7.328 21.719 1 59.94 261 PRO B C 1
ATOM 4285 O O . PRO B 1 261 ? -20.156 7.348 22.906 1 59.94 261 PRO B O 1
ATOM 4288 N N . GLN B 1 262 ? -20.375 6.363 20.875 1 59.5 262 GLN B N 1
ATOM 4289 C CA . GLN B 1 262 ? -20.016 5.09 21.484 1 59.5 262 GLN B CA 1
ATOM 4290 C C . GLN B 1 262 ? -18.562 5.109 21.984 1 59.5 262 GLN B C 1
ATOM 4292 O O . GLN B 1 262 ? -18.203 4.328 22.859 1 59.5 262 GLN B O 1
ATOM 4297 N N . GLU B 1 263 ? -17.891 5.996 21.391 1 61.62 263 GLU B N 1
ATOM 4298 C CA . GLU B 1 263 ? -16.484 6.098 21.797 1 61.62 263 GLU B CA 1
ATOM 4299 C C . GLU B 1 263 ? -16.344 6.934 23.062 1 61.62 263 GLU B C 1
ATOM 4301 O O . GLU B 1 263 ? -15.242 7.098 23.594 1 61.62 263 GLU B O 1
ATOM 4306 N N . LEU B 1 264 ? -17.375 7.316 23.516 1 62.06 264 LEU B N 1
ATOM 4307 C CA . LEU B 1 264 ? -17.438 8.188 24.688 1 62.06 264 LEU B CA 1
ATOM 4308 C C . LEU B 1 264 ? -16.906 7.473 25.938 1 62.06 264 LEU B C 1
ATOM 4310 O O . LEU B 1 264 ? -16.312 8.102 26.812 1 62.06 264 LEU B O 1
ATOM 4314 N N . GLU B 1 265 ? -17.156 6.215 25.906 1 61.84 265 GLU B N 1
ATOM 4315 C CA . GLU B 1 265 ? -16.625 5.473 27.047 1 61.84 265 GLU B CA 1
ATOM 4316 C C . GLU B 1 265 ? -15.102 5.574 27.109 1 61.84 265 GLU B C 1
ATOM 4318 O O . GLU B 1 265 ? -14.531 5.688 28.203 1 61.84 265 GLU B O 1
ATOM 4323 N N . LYS B 1 266 ? -14.547 5.602 26.031 1 60.5 266 LYS B N 1
ATOM 4324 C CA . LYS B 1 266 ? -13.094 5.727 25.969 1 60.5 266 LYS B CA 1
ATOM 4325 C C . LYS B 1 266 ? -12.641 7.109 26.422 1 60.5 266 LYS B C 1
ATOM 4327 O O . LYS B 1 266 ? -11.523 7.27 26.922 1 60.5 266 LYS B O 1
ATOM 4332 N N . ILE B 1 267 ? -13.586 8.023 26.203 1 62.66 267 ILE B N 1
ATOM 4333 C CA . ILE B 1 267 ? -13.336 9.406 26.578 1 62.66 267 ILE B CA 1
ATOM 4334 C C . ILE B 1 267 ? -13.219 9.523 28.094 1 62.66 267 ILE B C 1
ATOM 4336 O O . ILE B 1 267 ? -12.359 10.25 28.609 1 62.66 267 ILE B O 1
ATOM 4340 N N . LEU B 1 268 ? -13.984 8.719 28.656 1 58.91 268 LEU B N 1
ATOM 4341 C CA . LEU B 1 268 ? -14.008 8.781 30.109 1 58.91 268 LEU B CA 1
ATOM 4342 C C . LEU B 1 268 ? -12.711 8.242 30.703 1 58.91 268 LEU B C 1
ATOM 4344 O O . LEU B 1 268 ? -12.32 8.625 31.812 1 58.91 268 LEU B O 1
ATOM 4348 N N . THR B 1 269 ? -12.109 7.457 29.969 1 58.69 269 THR B N 1
ATOM 4349 C CA . THR B 1 269 ? -10.883 6.836 30.469 1 58.69 269 THR B CA 1
ATOM 4350 C C . THR B 1 269 ? -9.656 7.574 29.953 1 58.69 269 THR B C 1
ATOM 4352 O O . THR B 1 269 ? -8.539 7.34 30.438 1 58.69 269 THR B O 1
ATOM 4355 N N . SER B 1 270 ? -10 8.539 29.172 1 64.75 270 SER B N 1
ATOM 4356 C CA . SER B 1 270 ? -8.852 9.219 28.594 1 64.75 270 SER B CA 1
ATOM 4357 C C . SER B 1 270 ? -8.484 10.477 29.375 1 64.75 270 SER B C 1
ATOM 4359 O O . SER B 1 270 ? -9.289 10.984 30.156 1 64.75 270 SER B O 1
ATOM 4361 N N . ASP B 1 271 ? -7.184 10.82 29.359 1 78.12 271 ASP B N 1
ATOM 4362 C CA . ASP B 1 271 ? -6.617 12.008 30 1 78.12 271 ASP B CA 1
ATOM 4363 C C . ASP B 1 271 ? -7 13.273 29.234 1 78.12 271 ASP B C 1
ATOM 4365 O O . ASP B 1 271 ? -6.148 14.125 28.969 1 78.12 271 ASP B O 1
ATOM 4369 N N . ILE B 1 272 ? -8.234 13.352 28.797 1 85.06 272 ILE B N 1
ATOM 4370 C CA . ILE B 1 272 ? -8.734 14.547 28.141 1 85.06 272 ILE B CA 1
ATOM 4371 C C . ILE B 1 272 ? -9.016 15.633 29.172 1 85.06 272 ILE B C 1
ATOM 4373 O O . ILE B 1 272 ? -9.625 15.375 30.203 1 85.06 272 ILE B O 1
ATOM 4377 N N . ASP B 1 273 ? -8.586 16.906 28.859 1 87.69 273 ASP B N 1
ATOM 4378 C CA . ASP B 1 273 ? -8.766 18 29.812 1 87.69 273 ASP B CA 1
ATOM 4379 C C . ASP B 1 273 ? -10.188 18.547 29.75 1 87.69 273 ASP B C 1
ATOM 4381 O O . ASP B 1 273 ? -10.789 18.844 30.781 1 87.69 273 ASP B O 1
ATOM 4385 N N . PHE B 1 274 ? -10.688 18.734 28.516 1 88.25 274 PHE B N 1
ATOM 4386 C CA . PHE B 1 274 ? -12.008 19.312 28.328 1 88.25 274 PHE B CA 1
ATOM 4387 C C . PHE B 1 274 ? -12.75 18.609 27.188 1 88.25 274 PHE B C 1
ATOM 4389 O O . PHE B 1 274 ? -12.125 18.016 26.312 1 88.25 274 PHE B O 1
ATOM 4396 N N . VAL B 1 275 ? -14.078 18.609 27.297 1 87.25 275 VAL B N 1
ATOM 4397 C CA . VAL B 1 275 ? -14.938 18.094 26.234 1 87.25 275 VAL B CA 1
ATOM 4398 C C . VAL B 1 275 ? -15.992 19.141 25.875 1 87.25 275 VAL B C 1
ATOM 4400 O O . VAL B 1 275 ? -16.547 19.797 26.75 1 87.25 275 VAL B O 1
ATOM 4403 N N . ILE B 1 276 ? -16.219 19.281 24.594 1 88.06 276 ILE B N 1
ATOM 4404 C CA . ILE B 1 276 ? -17.234 20.234 24.125 1 88.06 276 ILE B CA 1
ATOM 4405 C C . ILE B 1 276 ? -18.031 19.594 23 1 88.06 276 ILE B C 1
ATOM 4407 O O . ILE B 1 276 ? -17.516 18.766 22.25 1 88.06 276 ILE B O 1
ATOM 4411 N N . HIS B 1 277 ? -19.312 19.953 22.906 1 87.44 277 HIS B N 1
ATOM 4412 C CA . HIS B 1 277 ? -20.156 19.391 21.859 1 87.44 277 HIS B CA 1
ATOM 4413 C C . HIS B 1 277 ? -19.672 19.828 20.484 1 87.44 277 HIS B C 1
ATOM 4415 O O . HIS B 1 277 ? -19.672 19.031 19.531 1 87.44 277 HIS B O 1
ATOM 4421 N N . SER B 1 278 ? -19.391 21.078 20.391 1 91.88 278 SER B N 1
ATOM 4422 C CA . SER B 1 278 ? -18.859 21.688 19.172 1 91.88 278 SER B CA 1
ATOM 4423 C C . SER B 1 278 ? -18.156 23 19.484 1 91.88 278 SER B C 1
ATOM 4425 O O . SER B 1 278 ? -18.344 23.594 20.547 1 91.88 278 SER B O 1
ATOM 4427 N N . LEU B 1 279 ? -17.312 23.406 18.516 1 93.69 279 LEU B N 1
ATOM 4428 C CA . LEU B 1 279 ? -16.641 24.688 18.656 1 93.69 279 LEU B CA 1
ATOM 4429 C C . LEU B 1 279 ? -17.656 25.812 18.875 1 93.69 279 LEU B C 1
ATOM 4431 O O . LEU B 1 279 ? -17.406 26.734 19.656 1 93.69 279 LEU B O 1
ATOM 4435 N N . GLY B 1 280 ? -18.828 25.672 18.25 1 93.81 280 GLY B N 1
ATOM 4436 C CA . GLY B 1 280 ? -19.859 26.688 18.312 1 93.81 280 GLY B CA 1
ATOM 4437 C C . GLY B 1 280 ? -20.406 26.891 19.719 1 93.81 280 GLY B C 1
ATOM 4438 O O . GLY B 1 280 ? -20.922 27.969 20.031 1 93.81 280 GLY B O 1
ATOM 4439 N N . ARG B 1 281 ? -20.25 25.953 20.531 1 90.06 281 ARG B N 1
ATOM 4440 C CA . ARG B 1 281 ? -20.766 26.031 21.906 1 90.06 281 ARG B CA 1
ATOM 4441 C C . ARG B 1 281 ? -20.062 27.125 22.703 1 90.06 281 ARG B C 1
ATOM 4443 O O . ARG B 1 281 ? -20.641 27.656 23.656 1 90.06 281 ARG B O 1
ATOM 4450 N N . ILE B 1 282 ? -18.891 27.422 22.328 1 92.69 282 ILE B N 1
ATOM 4451 C CA . ILE B 1 282 ? -18.141 28.484 23 1 92.69 282 ILE B CA 1
ATOM 4452 C C . ILE B 1 282 ? -18.906 29.812 22.875 1 92.69 282 ILE B C 1
ATOM 4454 O O . ILE B 1 282 ? -19.062 30.531 23.859 1 92.69 282 ILE B O 1
ATOM 4458 N N . TYR B 1 283 ? -19.359 30.047 21.672 1 92.81 283 TYR B N 1
ATOM 4459 C CA . TYR B 1 283 ? -20.141 31.25 21.438 1 92.81 283 TYR B CA 1
ATOM 4460 C C . TYR B 1 283 ? -21.422 31.25 22.25 1 92.81 283 TYR B C 1
ATOM 4462 O O . TYR B 1 283 ? -21.797 32.25 22.844 1 92.81 283 TYR B O 1
ATOM 4470 N N . ASN B 1 284 ? -22.062 30.125 22.312 1 90.25 284 ASN B N 1
ATOM 4471 C CA . ASN B 1 284 ? -23.312 30 23.062 1 90.25 284 ASN B CA 1
ATOM 4472 C C . ASN B 1 284 ? -23.109 30.25 24.547 1 90.25 284 ASN B C 1
ATOM 4474 O O . ASN B 1 284 ? -23.938 30.891 25.188 1 90.25 284 ASN B O 1
ATOM 4478 N N . VAL B 1 285 ? -22.031 29.766 25.047 1 87.88 285 VAL B N 1
ATOM 4479 C CA . VAL B 1 285 ? -21.75 29.891 26.469 1 87.88 285 VAL B CA 1
ATOM 4480 C C . VAL B 1 285 ? -21.375 31.328 26.797 1 87.88 285 VAL B C 1
ATOM 4482 O O . VAL B 1 285 ? -21.766 31.859 27.844 1 87.88 285 VAL B O 1
ATOM 4485 N N . LEU B 1 286 ? -20.672 31.953 25.938 1 89.44 286 LEU B N 1
ATOM 4486 C CA . LEU B 1 286 ? -20.188 33.312 26.172 1 89.44 286 LEU B CA 1
ATOM 4487 C C . LEU B 1 286 ? -21.312 34.312 25.984 1 89.44 286 LEU B C 1
ATOM 4489 O O . LEU B 1 286 ? -21.25 35.438 26.516 1 89.44 286 LEU B O 1
ATOM 4493 N N . ASN B 1 287 ? -22.375 33.969 25.234 1 85.5 287 ASN B N 1
ATOM 4494 C CA . ASN B 1 287 ? -23.484 34.875 24.984 1 85.5 287 ASN B CA 1
ATOM 4495 C C . ASN B 1 287 ? -24.734 34.469 25.766 1 85.5 287 ASN B C 1
ATOM 4497 O O . ASN B 1 287 ? -25.828 35 25.516 1 85.5 287 ASN B O 1
ATOM 4501 N N . SER B 1 288 ? -24.688 33.5 26.516 1 74.69 288 SER B N 1
ATOM 4502 C CA . SER B 1 288 ? -25.781 33.156 27.422 1 74.69 288 SER B CA 1
ATOM 4503 C C . SER B 1 288 ? -25.703 34 28.688 1 74.69 288 SER B C 1
ATOM 4505 O O . SER B 1 288 ? -24.625 34.438 29.109 1 74.69 288 SER B O 1
#

Organism: NCBI:txid5963

InterPro domains:
  IPR006357 HAD-superfamily hydrolase, subfamily IIA [PF13344] (11-111)
  IPR006357 HAD-superfamily hydrolase, subfamily IIA [PIRSF000915] (6-287)
  IPR006357 HAD-superfamily hydrolase, subfamily IIA [TIGR01460] (11-257)
  IPR023214 HAD superfamily [G3DSA:3.40.50.1000] (10-279)
  IPR023214 HAD superfamily [G3DSA:3.40.50.1000] (76-208)
  IPR036412 HAD-like superfamily [SSF56784] (6-286)

Foldseek 3Di:
DVVLLVLAQEEEEEPDLFQAPDLGGDPQSQVLVVVSVVVVGHYAYEYLAQQAALVRVQVSCVVNVHHDDSLRYDYLLLLVLVCCVPVPVVQAEAEEAHHPRSVVNNVVSRHHYDYLCNLVDPDPDLVVSVVPDDQPPNHQEYEFFFHPPDDPSSLVVLLVNLLDVRYAYEYQAQDQFDADPNDTHGGRNVVQVSSCVRNVDHGPDHSHFLDQSRLVSVCVSPVVDDQQNYEYEEADCVGRVSNCVNNVHAYEHAPSDDDDPVCVVVVVVDPHPYYDPHSSVSSVVVVD/DVVLLVLAQEEEEEPDLFQAPDLGGDPQSQVLVVVSVVVVGHYAYEYLAQQAALVRVQVSCVVNVHHDDSLRYDYLLLLVLVCCVPVPVVQAEAEEAHHPRSVVNNVVSRHHYDYLCNLVDPDPDLVVSVVPDDLPPNHQEYEFFFHPPDDPSSLVVLLVNLLDVRYAYEYQAQDQFDADPNDTHGGRNVVQVSSCVRNVDHGPDHSHFLDQSRLVSVCVSPVVDDQQNYEYEEADCVGRVSNCVNNVHAYEHAPSDDDDPVCVVVVVVDPHPYYDPHSSVSSVVVVD

Nearest PDB structures (foldseek):
  1vjr-assembly1_A  TM=9.216E-01  e=5.421E-26  Thermotoga maritima
  8qfw-assembly1_B  TM=8.987E-01  e=2.634E-25  Mus musculus
  3qgm-assembly1_B  TM=9.166E-01  e=1.535E-24  Archaeoglobus fulgidus
  1zjj-assembly1_A  TM=9.019E-01  e=1.631E-24  Pyrococcus horikoshii OT3
  1pw5-assembly1_A  TM=9.012E-01  e=1.222E-22  Thermotoga maritima

Radius of gyration: 28.44 Å; Cα contacts (8 Å, |Δi|>4): 1190; chains: 2; bounding box: 54×82×61 Å

Sequence (576 aa):
MLAALGRIDNFILESDGVIYAGDKLLENAQQSIHALENLGKTILYYPNSSTRSRESFKNKLKKLGIDTEINKIFTPSYITAEYLKKYHPEINKVYVLGKEGLKDELQLAGLTIIEPEDFEEHTNASSEILKNFDINKEIGGVIVSFDESFSFKKVMLSSLLLERKDCLFIATNNSKYLVVEGKKYPGVGPLIAAISKVSNRLPDIITCRPNPMMVHLLAENLPEINLSRTCIIGDSIGTDLSFARNSGILSMLALSGVTQPQELEKILTSDIDFVIHSLGRIYNVLNSMLAALGRIDNFILESDGVIYAGDKLLENAQQSIHALENLGKTILYYPNSSTRSRESFKNKLKKLGIDTEINKIFTPSYITAEYLKKYHPEINKVYVLGKEGLKDELQLAGLTIIEPEDFEEHTNASSEILKNFDINKEIGGVIVSFDESFSFKKVMLSSLLLERKDCLFIATNNSKYLVVEGKKYPGVGPLIAAISKVSNRLPDIITCRPNPMMVHLLAENLPEINLSRTCIIGDSIGTDLSFARNSGILSMLALSGVTQPQELEKILTSDIDFVIHSLGRIYNVLNS

Secondary structure (DSSP, 8-state):
-HHHHHH-SEEEEP-BTTTEETTEEPTTHHHHHHHHHHTT-EEEE--S-SS--HHHHHHHHHHTT----GGGB--HHHHHHHHHHHH-TT--EEEEES-HHHHHHHHHTTPEEE-GGGG--S---HHHHHHH----TTEEEEEE---TT-BHHHHHHHHHHTTSTTSEEEES---SEEEETTEEEE-SHHHHHHHHHHH----SEE-STT-THHHHHHHHH-TT--GGGEEEEES-IIIIIHHHHHHT-EEEEETTSS--GGGHHHHHHS--SEEES-TTHHHHHHT-/-HHHHHH-SEEEEP-BTTTEETTEEPTTHHHHHHHHHHTT-EEEE--S-SS--HHHHHHHHHHTT----GGGB--HHHHHHHHHHHH-TT--EEEEES-HHHHHHHHHTTPEEE-GGGG--S---HHHHHHH----TTEEEEEE---TT-BHHHHHHHHHHTTSTTSEEEES---SEEEETTEEEE-SHHHHHHHHHHH----SEE-STT-THHHHHHHHH-TT--GGGEEEEES-IIIIIHHHHHHT-EEEEETTSS--GGGHHHHHHS--SEEES-TTHHHHHHT-